Protein 3LOV (pdb70)

Structure (mmCIF, N/CA/C/O backbone):
data_3LOV
#
_entry.id   3LOV
#
_cell.length_a   74.542
_cell.length_b   74.542
_cell.length_c   212.559
_cell.angle_alpha   90.000
_cell.angle_beta   90.000
_cell.angle_gamma   90.000
#
_symmetry.space_group_name_H-M   'P 43 21 2'
#
loop_
_entity.id
_entity.type
_entity.pdbx_description
1 polymer 'Protoporphyrinogen oxidase'
2 non-polymer 'FLAVIN-ADENINE DINUCLEOTIDE'
3 water water
#
loop_
_atom_site.group_PDB
_atom_site.id
_atom_site.type_symbol
_atom_site.label_atom_id
_atom_site.label_alt_id
_atom_site.label_comp_id
_atom_site.label_asym_id
_atom_site.label_entity_id
_atom_site.label_seq_id
_atom_site.pdbx_PDB_ins_code
_atom_site.Cartn_x
_atom_site.Cartn_y
_atom_site.Cartn_z
_atom_site.occupancy
_atom_site.B_iso_or_equiv
_atom_site.auth_seq_id
_atom_site.auth_comp_id
_atom_site.auth_asym_id
_atom_site.auth_atom_id
_atom_site.pdbx_PDB_model_num
ATOM 1 N N . GLY A 1 1 ? 55.168 7.631 98.503 1.00 45.09 0 GLY A N 1
ATOM 2 C CA . GLY A 1 1 ? 53.850 8.166 98.993 1.00 47.65 0 GLY A CA 1
ATOM 3 C C . GLY A 1 1 ? 53.610 9.583 98.479 1.00 46.74 0 GLY A C 1
ATOM 4 O O . GLY A 1 1 ? 54.040 9.919 97.351 1.00 51.13 0 GLY A O 1
ATOM 13 N N . SER A 1 3 ? 53.375 13.282 97.252 1.00 33.42 2 SER A N 1
ATOM 14 C CA . SER A 1 3 ? 54.199 14.328 96.714 1.00 30.16 2 SER A CA 1
ATOM 15 C C . SER A 1 3 ? 54.121 15.558 97.616 1.00 27.88 2 SER A C 1
ATOM 16 O O . SER A 1 3 ? 53.174 15.729 98.372 1.00 25.66 2 SER A O 1
ATOM 19 N N . SER A 1 4 ? 55.088 16.449 97.477 1.00 27.55 3 SER A N 1
ATOM 20 C CA . SER A 1 4 ? 54.975 17.778 98.092 1.00 27.27 3 SER A CA 1
ATOM 21 C C . SER A 1 4 ? 53.911 18.682 97.415 1.00 26.01 3 SER A C 1
ATOM 22 O O . SER A 1 4 ? 53.478 19.672 97.999 1.00 23.79 3 SER A O 1
ATOM 25 N N . LYS A 1 5 ? 53.475 18.326 96.208 1.00 26.65 4 LYS A N 1
ATOM 26 C CA . LYS A 1 5 ? 52.689 19.249 95.373 1.00 28.15 4 LYS A CA 1
ATOM 27 C C . LYS A 1 5 ? 51.205 19.129 95.650 1.00 26.67 4 LYS A C 1
ATOM 28 O O . LYS A 1 5 ? 50.724 18.086 96.071 1.00 24.40 4 LYS A O 1
ATOM 34 N N . ARG A 1 6 ? 50.487 20.200 95.366 1.00 24.93 5 ARG A N 1
ATOM 35 C CA . ARG A 1 6 ? 49.086 20.324 95.776 1.00 24.69 5 ARG A CA 1
ATOM 36 C C . ARG A 1 6 ? 48.230 20.869 94.632 1.00 24.28 5 ARG A C 1
ATOM 37 O O . ARG A 1 6 ? 48.599 21.836 93.946 1.00 22.35 5 ARG A O 1
ATOM 45 N N . LEU A 1 7 ? 47.096 20.207 94.429 1.00 24.10 6 LEU A N 1
ATOM 46 C CA . LEU A 1 7 ? 46.056 20.653 93.517 1.00 23.31 6 LEU A CA 1
ATOM 47 C C . LEU A 1 7 ? 44.960 21.314 94.342 1.00 22.38 6 LEU A C 1
ATOM 48 O O . LEU A 1 7 ? 44.476 20.730 95.305 1.00 21.52 6 LEU A O 1
ATOM 53 N N . VAL A 1 8 ? 44.563 22.527 93.988 1.00 19.10 7 VAL A N 1
ATOM 54 C CA . VAL A 1 8 ? 43.371 23.124 94.589 1.00 20.14 7 VAL A CA 1
ATOM 55 C C . VAL A 1 8 ? 42.332 23.264 93.475 1.00 20.20 7 VAL A C 1
ATOM 56 O O . VAL A 1 8 ? 42.598 23.876 92.417 1.00 18.91 7 VAL A O 1
ATOM 60 N N . ILE A 1 9 ? 41.164 22.712 93.728 1.00 19.99 8 ILE A N 1
ATOM 61 C CA . ILE A 1 9 ? 40.012 22.781 92.810 1.00 21.37 8 ILE A CA 1
ATOM 62 C C . ILE A 1 9 ? 39.113 23.836 93.401 1.00 22.06 8 ILE A C 1
ATOM 63 O O . ILE A 1 9 ? 38.866 23.817 94.630 1.00 21.90 8 ILE A O 1
ATOM 68 N N . VAL A 1 10 ? 38.656 24.783 92.563 1.00 17.26 9 VAL A N 1
ATOM 69 C CA . VAL A 1 10 ? 37.870 25.883 93.035 1.00 17.34 9 VAL A CA 1
ATOM 70 C C . VAL A 1 10 ? 36.428 25.773 92.461 1.00 17.71 9 VAL A C 1
ATOM 71 O O . VAL A 1 10 ? 36.231 25.815 91.258 1.00 19.37 9 VAL A O 1
ATOM 75 N N . GLY A 1 11 ? 35.445 25.636 93.359 1.00 17.61 10 GLY A N 1
ATOM 76 C CA . GLY A 1 11 ? 34.037 25.479 93.016 1.00 15.57 10 GLY A CA 1
ATOM 77 C C . GLY A 1 11 ? 33.615 24.054 93.301 1.00 18.52 10 GLY A C 1
ATOM 78 O O . GLY A 1 11 ? 34.304 23.110 92.887 1.00 22.10 10 GLY A O 1
ATOM 79 N N . GLY A 1 12 ? 32.520 23.900 94.057 1.00 16.92 11 GLY A N 1
ATOM 80 C CA . GLY A 1 12 ? 32.009 22.615 94.417 1.00 15.63 11 GLY A CA 1
ATOM 81 C C . GLY A 1 12 ? 30.722 22.196 93.739 1.00 19.45 11 GLY A C 1
ATOM 82 O O . GLY A 1 12 ? 29.886 21.468 94.348 1.00 19.59 11 GLY A O 1
ATOM 83 N N . GLY A 1 13 ? 30.557 22.607 92.479 1.00 19.16 12 GLY A N 1
ATOM 84 C CA . GLY A 1 13 ? 29.432 22.130 91.687 1.00 19.47 12 GLY A CA 1
ATOM 85 C C . GLY A 1 13 ? 29.789 20.766 91.111 1.00 20.21 12 GLY A C 1
ATOM 86 O O . GLY A 1 13 ? 30.771 20.159 91.522 1.00 18.65 12 GLY A O 1
ATOM 87 N N . ILE A 1 14 ? 29.030 20.296 90.119 1.00 18.45 13 ILE A N 1
ATOM 88 C CA . ILE A 1 14 ? 29.340 19.007 89.480 1.00 14.60 13 ILE A CA 1
ATOM 89 C C . ILE A 1 14 ? 30.784 18.996 88.838 1.00 16.08 13 ILE A C 1
ATOM 90 O O . ILE A 1 14 ? 31.484 17.987 88.862 1.00 18.88 13 ILE A O 1
ATOM 95 N N . THR A 1 15 ? 31.209 20.104 88.251 1.00 12.19 14 THR A N 1
ATOM 96 C CA . THR A 1 15 ? 32.473 20.149 87.544 1.00 12.84 14 THR A CA 1
ATOM 97 C C . THR A 1 15 ? 33.639 19.962 88.530 1.00 16.67 14 THR A C 1
ATOM 98 O O . THR A 1 15 ? 34.579 19.184 88.276 1.00 17.61 14 THR A O 1
ATOM 102 N N . GLY A 1 16 ? 33.564 20.677 89.643 1.00 18.55 15 GLY A N 1
ATOM 103 C CA . GLY A 1 16 ? 34.570 20.592 90.696 1.00 20.04 15 GLY A CA 1
ATOM 104 C C . GLY A 1 16 ? 34.576 19.243 91.429 1.00 20.82 15 GLY A C 1
ATOM 105 O O . GLY A 1 16 ? 35.636 18.737 91.731 1.00 18.91 15 GLY A O 1
ATOM 106 N N . LEU A 1 17 ? 33.403 18.676 91.702 1.00 19.39 16 LEU A N 1
ATOM 107 C CA . LEU A 1 17 ? 33.285 17.376 92.381 1.00 19.98 16 LEU A CA 1
ATOM 108 C C . LEU A 1 17 ? 33.729 16.243 91.464 1.00 20.93 16 LEU A C 1
ATOM 109 O O . LEU A 1 17 ? 34.471 15.349 91.881 1.00 22.10 16 LEU A O 1
ATOM 114 N N . ALA A 1 18 ? 33.340 16.311 90.196 1.00 19.78 17 ALA A N 1
ATOM 115 C CA . ALA A 1 18 ? 33.870 15.395 89.196 1.00 20.11 17 ALA A CA 1
ATOM 116 C C . ALA A 1 18 ? 35.377 15.548 89.042 1.00 21.29 17 ALA A C 1
ATOM 117 O O . ALA A 1 18 ? 36.107 14.557 88.894 1.00 17.45 17 ALA A O 1
ATOM 119 N N . ALA A 1 19 ? 35.856 16.777 89.055 1.00 18.27 18 ALA A N 1
ATOM 120 C CA . ALA A 1 19 ? 37.285 16.956 88.955 1.00 21.22 18 ALA A CA 1
ATOM 121 C C . ALA A 1 19 ? 38.000 16.237 90.143 1.00 20.72 18 ALA A C 1
ATOM 122 O O . ALA A 1 19 ? 39.033 15.635 89.955 1.00 17.32 18 ALA A O 1
ATOM 124 N N . ALA A 1 20 ? 37.448 16.296 91.345 1.00 21.10 19 ALA A N 1
ATOM 125 C CA . ALA A 1 20 ? 38.170 15.748 92.498 1.00 20.73 19 ALA A CA 1
ATOM 126 C C . ALA A 1 20 ? 38.213 14.225 92.359 1.00 22.06 19 ALA A C 1
ATOM 127 O O . ALA A 1 20 ? 39.237 13.609 92.687 1.00 19.79 19 ALA A O 1
ATOM 129 N N . TYR A 1 21 ? 37.092 13.659 91.883 1.00 20.38 20 TYR A N 1
ATOM 130 C CA . TYR A 1 21 ? 36.900 12.221 91.712 1.00 22.46 20 TYR A CA 1
ATOM 131 C C . TYR A 1 21 ? 37.949 11.722 90.763 1.00 24.60 20 TYR A C 1
ATOM 132 O O . TYR A 1 21 ? 38.646 10.743 91.045 1.00 24.63 20 TYR A O 1
ATOM 141 N N . TYR A 1 22 ? 38.053 12.383 89.618 1.00 22.91 21 TYR A N 1
ATOM 142 C CA . TYR A 1 22 ? 38.999 11.952 88.610 1.00 23.19 21 TYR A CA 1
ATOM 143 C C . TYR A 1 22 ? 40.434 12.229 89.058 1.00 24.65 21 TYR A C 1
ATOM 144 O O . TYR A 1 22 ? 41.326 11.469 88.710 1.00 23.28 21 TYR A O 1
ATOM 153 N N . ALA A 1 23 ? 40.662 13.330 89.786 1.00 22.03 22 ALA A N 1
ATOM 154 C CA . ALA A 1 23 ? 42.000 13.659 90.269 1.00 24.43 22 ALA A CA 1
ATOM 155 C C . ALA A 1 23 ? 42.459 12.619 91.277 1.00 25.19 22 ALA A C 1
ATOM 156 O O . ALA A 1 23 ? 43.645 12.280 91.292 1.00 25.66 22 ALA A O 1
ATOM 158 N N . GLU A 1 24 ? 41.557 12.129 92.131 1.00 26.21 23 GLU A N 1
ATOM 159 C CA . GLU A 1 24 ? 41.982 11.108 93.123 1.00 30.55 23 GLU A CA 1
ATOM 160 C C . GLU A 1 24 ? 42.584 9.895 92.400 1.00 31.17 23 GLU A C 1
ATOM 161 O O . GLU A 1 24 ? 43.632 9.404 92.790 1.00 34.25 23 GLU A O 1
ATOM 167 N N . ARG A 1 25 ? 41.996 9.524 91.276 1.00 31.55 24 ARG A N 1
ATOM 168 C CA A ARG A 1 25 ? 42.434 8.344 90.546 0.50 33.01 24 ARG A CA 1
ATOM 169 C CA B ARG A 1 25 ? 42.416 8.334 90.539 0.50 33.22 24 ARG A CA 1
ATOM 170 C C . ARG A 1 25 ? 43.639 8.617 89.673 1.00 32.83 24 ARG A C 1
ATOM 171 O O . ARG A 1 25 ? 44.528 7.793 89.598 1.00 35.65 24 ARG A O 1
ATOM 186 N N . ALA A 1 26 ? 43.677 9.763 88.997 1.00 30.21 25 ALA A N 1
ATOM 187 C CA . ALA A 1 26 ? 44.802 10.036 88.085 1.00 32.15 25 ALA A CA 1
ATOM 188 C C . ALA A 1 26 ? 46.136 10.279 88.814 1.00 34.39 25 ALA A C 1
ATOM 189 O O . ALA A 1 26 ? 47.201 10.041 88.242 1.00 36.24 25 ALA A O 1
ATOM 191 N N . PHE A 1 27 ? 46.066 10.767 90.057 1.00 35.55 26 PHE A N 1
ATOM 192 C CA . PHE A 1 27 ? 47.253 11.211 90.819 1.00 35.85 26 PHE A CA 1
ATOM 193 C C . PHE A 1 27 ? 47.208 10.747 92.235 1.00 35.19 26 PHE A C 1
ATOM 194 O O . PHE A 1 27 ? 46.945 11.547 93.123 1.00 36.79 26 PHE A O 1
ATOM 202 N N . PRO A 1 28 ? 47.487 9.468 92.470 1.00 35.75 27 PRO A N 1
ATOM 203 C CA . PRO A 1 28 ? 47.467 8.953 93.831 1.00 37.21 27 PRO A CA 1
ATOM 204 C C . PRO A 1 28 ? 48.370 9.747 94.819 1.00 35.96 27 PRO A C 1
ATOM 205 O O . PRO A 1 28 ? 48.060 9.801 95.997 1.00 36.96 27 PRO A O 1
ATOM 209 N N . ASP A 1 29 ? 49.447 10.367 94.329 1.00 34.60 28 ASP A N 1
ATOM 210 C CA . ASP A 1 29 ? 50.434 11.036 95.193 1.00 36.16 28 ASP A CA 1
ATOM 211 C C . ASP A 1 29 ? 50.188 12.540 95.358 1.00 36.09 28 ASP A C 1
ATOM 212 O O . ASP A 1 29 ? 50.919 13.184 96.090 1.00 34.41 28 ASP A O 1
ATOM 217 N N . LEU A 1 30 ? 49.166 13.085 94.702 1.00 32.50 29 LEU A N 1
ATOM 218 C CA . LEU A 1 30 ? 48.857 14.516 94.788 1.00 33.16 29 LEU A CA 1
ATOM 219 C C . LEU A 1 30 ? 47.777 14.855 95.819 1.00 30.58 29 LEU A C 1
ATOM 220 O O . LEU A 1 30 ? 46.694 14.257 95.851 1.00 27.92 29 LEU A O 1
ATOM 225 N N . ASN A 1 31 ? 48.076 15.867 96.623 1.00 28.77 30 ASN A N 1
ATOM 226 C CA . ASN A 1 31 ? 47.162 16.412 97.621 1.00 27.18 30 ASN A CA 1
ATOM 227 C C . ASN A 1 31 ? 46.061 17.238 96.948 1.00 25.44 30 ASN A C 1
ATOM 228 O O . ASN A 1 31 ? 46.376 18.034 96.059 1.00 23.50 30 ASN A O 1
ATOM 233 N N . ILE A 1 32 ? 44.806 17.084 97.403 1.00 21.61 31 ILE A N 1
ATOM 234 C CA . ILE A 1 32 ? 43.634 17.697 96.707 1.00 21.49 31 ILE A CA 1
ATOM 235 C C . ILE A 1 32 ? 42.795 18.430 97.713 1.00 21.17 31 ILE A C 1
ATOM 236 O O . ILE A 1 32 ? 42.365 17.840 98.699 1.00 18.19 31 ILE A O 1
ATOM 241 N N . THR A 1 33 ? 42.644 19.738 97.512 1.00 22.22 32 THR A N 1
ATOM 242 C CA . THR A 1 33 ? 41.738 20.547 98.319 1.00 22.54 32 THR A CA 1
ATOM 243 C C . THR A 1 33 ? 40.709 21.195 97.401 1.00 21.99 32 THR A C 1
ATOM 244 O O . THR A 1 33 ? 41.051 21.626 96.288 1.00 21.07 32 THR A O 1
ATOM 248 N N . LEU A 1 34 ? 39.456 21.215 97.845 1.00 20.02 33 LEU A N 1
ATOM 249 C CA . LEU A 1 34 ? 38.371 21.848 97.083 1.00 22.63 33 LEU A CA 1
ATOM 250 C C . LEU A 1 34 ? 37.749 22.955 97.912 1.00 21.43 33 LEU A C 1
ATOM 251 O O . LEU A 1 34 ? 37.234 22.709 99.020 1.00 16.94 33 LEU A O 1
ATOM 256 N N . LEU A 1 35 ? 37.798 24.163 97.352 1.00 18.21 34 LEU A N 1
ATOM 257 C CA . LEU A 1 35 ? 37.192 25.365 97.944 1.00 18.03 34 LEU A CA 1
ATOM 258 C C . LEU A 1 35 ? 35.825 25.673 97.316 1.00 17.71 34 LEU A C 1
ATOM 259 O O . LEU A 1 35 ? 35.707 25.920 96.092 1.00 21.49 34 LEU A O 1
ATOM 264 N N . GL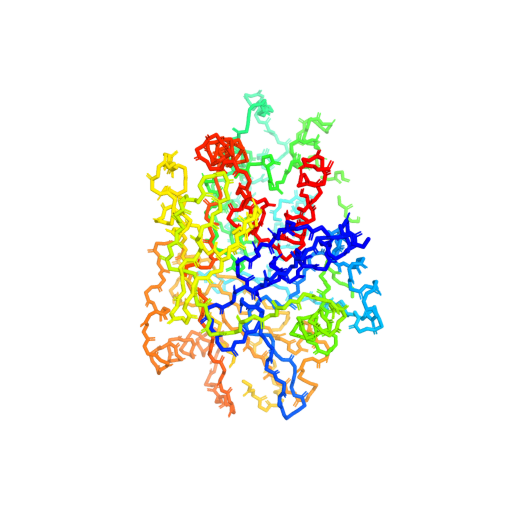U A 1 36 ? 34.794 25.684 98.150 1.00 16.18 35 GLU A N 1
ATOM 265 C CA . GLU A 1 36 ? 33.435 26.047 97.736 1.00 19.36 35 GLU A CA 1
ATOM 266 C C . GLU A 1 36 ? 33.024 27.308 98.485 1.00 19.18 35 GLU A C 1
ATOM 267 O O . GLU A 1 36 ? 33.154 27.341 99.694 1.00 19.67 35 GLU A O 1
ATOM 273 N N . ALA A 1 37 ? 32.526 28.323 97.774 1.00 17.98 36 ALA A N 1
ATOM 274 C CA . ALA A 1 37 ? 32.170 29.603 98.397 1.00 18.98 36 ALA A CA 1
ATOM 275 C C . ALA A 1 37 ? 30.984 29.545 99.348 1.00 19.08 36 ALA A C 1
ATOM 276 O O . ALA A 1 37 ? 30.927 30.305 100.293 1.00 21.86 36 ALA A O 1
ATOM 278 N N . GLY A 1 38 ? 30.020 28.680 99.089 1.00 18.48 37 GLY A N 1
ATOM 279 C CA . GLY A 1 38 ? 28.744 28.733 99.822 1.00 19.31 37 GLY A CA 1
ATOM 280 C C . GLY A 1 38 ? 28.604 27.647 100.867 1.00 18.89 37 GLY A C 1
ATOM 281 O O . GLY A 1 38 ? 29.554 26.941 101.224 1.00 20.28 37 GLY A O 1
ATOM 282 N N . GLU A 1 39 ? 27.390 27.482 101.352 1.00 19.63 38 GLU A N 1
ATOM 283 C CA . GLU A 1 39 ? 27.117 26.527 102.435 1.00 18.15 38 GLU A CA 1
ATOM 284 C C . GLU A 1 39 ? 26.962 25.046 102.016 1.00 20.30 38 GLU A C 1
ATOM 285 O O . GLU A 1 39 ? 26.711 24.217 102.882 1.00 18.71 38 GLU A O 1
ATOM 291 N N . ARG A 1 40 ? 27.030 24.738 100.709 1.00 18.99 39 ARG A N 1
ATOM 292 C CA . ARG A 1 40 ? 26.681 23.401 100.185 1.00 19.24 39 ARG A CA 1
ATOM 293 C C . ARG A 1 40 ? 27.444 23.118 98.916 1.00 18.37 39 ARG A C 1
ATOM 294 O O . ARG A 1 40 ? 27.885 24.022 98.255 1.00 19.62 39 ARG A O 1
ATOM 302 N N . LEU A 1 41 ? 27.621 21.833 98.612 1.00 16.96 40 LEU A N 1
ATOM 303 C CA . LEU A 1 41 ? 28.148 21.380 97.331 1.00 16.68 40 LEU A CA 1
ATOM 304 C C . LEU A 1 41 ? 26.974 21.261 96.361 1.00 15.46 40 LEU A C 1
ATOM 305 O O . LEU A 1 41 ? 25.831 21.272 96.787 1.00 16.66 40 LEU A O 1
ATOM 310 N N . GLY A 1 42 ? 27.241 21.211 95.062 1.00 16.73 41 GLY A N 1
ATOM 311 C CA . GLY A 1 42 ? 26.174 20.980 94.083 1.00 19.46 41 GLY A CA 1
ATOM 312 C C . GLY A 1 42 ? 25.969 22.040 93.035 1.00 17.81 41 GLY A C 1
ATOM 313 O O . GLY A 1 42 ? 25.545 21.741 91.894 1.00 14.95 41 GLY A O 1
ATOM 314 N N . GLY A 1 43 ? 26.288 23.280 93.395 1.00 17.23 42 GLY A N 1
ATOM 315 C CA . GLY A 1 43 ? 26.164 24.371 92.456 1.00 16.80 42 GLY A CA 1
ATOM 316 C C . GLY A 1 43 ? 24.711 24.485 92.070 1.00 18.53 42 GLY A C 1
ATOM 317 O O . GLY A 1 43 ? 23.819 24.505 92.925 1.00 15.77 42 GLY A O 1
ATOM 318 N N . LYS A 1 44 ? 24.462 24.504 90.774 1.00 19.77 43 LYS A N 1
ATOM 319 C CA . LYS A 1 44 ? 23.071 24.574 90.263 1.00 20.01 43 LYS A CA 1
ATOM 320 C C . LYS A 1 44 ? 22.186 23.337 90.519 1.00 18.98 43 LYS A C 1
ATOM 321 O O . LYS A 1 44 ? 20.965 23.403 90.377 1.00 20.20 43 LYS A O 1
ATOM 327 N N . VAL A 1 45 ? 22.804 22.195 90.804 1.00 18.80 44 VAL A N 1
ATOM 328 C CA . VAL A 1 45 ? 22.082 20.943 91.019 1.00 17.02 44 VAL A CA 1
ATOM 329 C C . VAL A 1 45 ? 21.571 21.004 9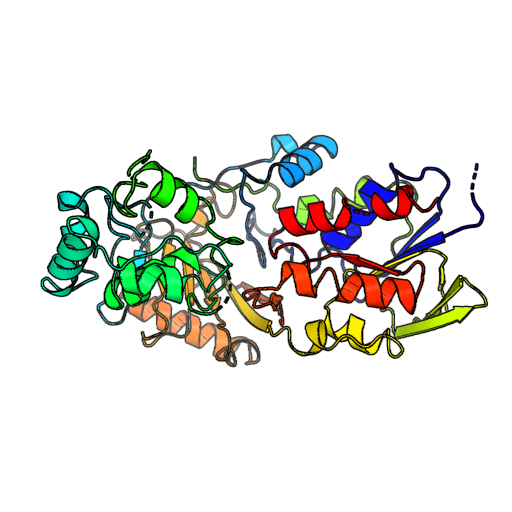2.442 1.00 17.46 44 VAL A C 1
ATOM 330 O O . VAL A 1 45 ? 22.351 21.175 93.361 1.00 20.01 44 VAL A O 1
ATOM 334 N N . ALA A 1 46 ? 20.264 20.904 92.612 1.00 17.80 45 ALA A N 1
ATOM 335 C CA . ALA A 1 46 ? 19.636 20.838 93.929 1.00 21.54 45 ALA A CA 1
ATOM 336 C C . ALA A 1 46 ? 18.283 20.112 93.773 1.00 23.82 45 ALA A C 1
ATOM 337 O O . ALA A 1 46 ? 17.603 20.306 92.764 1.00 23.76 45 ALA A O 1
ATOM 339 N N . THR A 1 47 ? 17.892 19.260 94.731 1.00 25.70 46 THR A N 1
ATOM 340 C CA . THR A 1 47 ? 16.639 18.510 94.601 1.00 22.05 46 THR A CA 1
ATOM 341 C C . THR A 1 47 ? 15.800 18.669 95.857 1.00 23.26 46 THR A C 1
ATOM 342 O O . THR A 1 47 ? 16.269 18.406 96.969 1.00 23.05 46 THR A O 1
ATOM 346 N N . TYR A 1 48 ? 14.566 19.119 95.679 1.00 22.49 47 TYR A N 1
ATOM 347 C CA . TYR A 1 48 ? 13.604 19.163 96.785 1.00 25.72 47 TYR A CA 1
ATOM 348 C C . TYR A 1 48 ? 13.093 17.742 97.099 1.00 27.61 47 TYR A C 1
ATOM 349 O O . TYR A 1 48 ? 12.484 17.083 96.235 1.00 25.43 47 TYR A O 1
ATOM 358 N N . ARG A 1 49 ? 13.346 17.285 98.329 1.00 30.22 48 ARG A N 1
ATOM 359 C CA . ARG A 1 49 ? 13.064 15.909 98.745 1.00 32.31 48 ARG A CA 1
ATOM 360 C C . ARG A 1 49 ? 12.390 15.886 100.118 1.00 34.17 48 ARG A C 1
ATOM 361 O O . ARG A 1 49 ? 12.985 15.494 101.083 1.00 36.30 48 ARG A O 1
ATOM 369 N N . GLU A 1 50 ? 11.166 16.375 100.211 1.00 36.01 49 GLU A N 1
ATOM 370 C CA . GLU A 1 50 ? 10.412 16.315 101.464 1.00 35.21 49 GLU A CA 1
ATOM 371 C C . GLU A 1 50 ? 9.060 15.819 101.058 1.00 35.06 49 GLU A C 1
ATOM 372 O O . GLU A 1 50 ? 8.697 15.930 99.890 1.00 30.71 49 GLU A O 1
ATOM 378 N N . ASP A 1 51 ? 8.334 15.254 102.019 1.00 36.10 50 ASP A N 1
ATOM 379 C CA . ASP A 1 51 ? 6.966 14.745 101.825 1.00 34.99 50 ASP A CA 1
ATOM 380 C C . ASP A 1 51 ? 6.785 13.766 100.697 1.00 32.89 50 ASP A C 1
ATOM 381 O O . ASP A 1 51 ? 5.761 13.790 100.036 1.00 31.70 50 ASP A O 1
ATOM 386 N N . GLY A 1 52 ? 7.782 12.915 100.464 1.00 33.36 51 GLY A N 1
ATOM 387 C CA . GLY A 1 52 ? 7.721 11.948 99.369 1.00 32.42 51 GLY A CA 1
ATOM 388 C C . GLY A 1 52 ? 7.926 12.554 97.973 1.00 31.11 51 GLY A C 1
ATOM 389 O O . GLY A 1 52 ? 7.976 11.819 96.975 1.00 30.47 51 GLY A O 1
ATOM 390 N N . PHE A 1 53 ? 8.095 13.874 97.885 1.00 30.56 52 PHE A N 1
ATOM 391 C CA . PHE A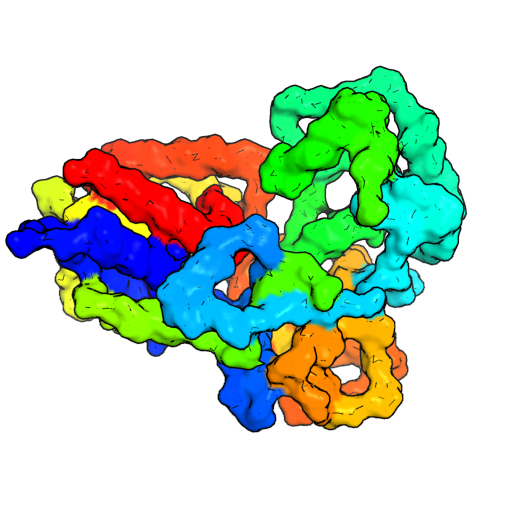 1 53 ? 8.429 14.511 96.594 1.00 28.91 52 PHE A CA 1
ATOM 392 C C . PHE A 1 53 ? 9.931 14.373 96.247 1.00 28.24 52 PHE A C 1
ATOM 393 O O . PHE A 1 53 ? 10.774 14.379 97.134 1.00 28.03 52 PHE A O 1
ATOM 401 N N . THR A 1 54 ? 10.249 14.224 94.958 1.00 28.46 53 THR A N 1
ATOM 402 C CA . THR A 1 54 ? 11.625 14.384 94.435 1.00 27.18 53 THR A CA 1
ATOM 403 C C . THR A 1 54 ? 11.542 15.329 93.212 1.00 24.08 53 THR A C 1
ATOM 404 O O . THR A 1 54 ? 11.263 14.920 92.076 1.00 24.96 53 THR A O 1
ATOM 408 N N . ILE A 1 55 ? 11.748 16.608 93.461 1.00 25.28 54 ILE A N 1
ATOM 409 C CA . ILE A 1 55 ? 11.483 17.646 92.458 1.00 24.50 54 ILE A CA 1
ATOM 410 C C . ILE A 1 55 ? 12.769 18.429 92.246 1.00 23.58 54 ILE A C 1
ATOM 411 O O . ILE A 1 55 ? 13.329 18.943 93.206 1.00 25.79 54 ILE A O 1
ATOM 416 N N . GLU A 1 56 ? 13.235 18.509 90.999 1.00 21.31 55 GLU A N 1
ATOM 417 C CA . GLU A 1 56 ? 14.516 19.182 90.701 1.00 24.52 55 GLU A CA 1
ATOM 418 C C . GLU A 1 56 ? 14.367 20.704 90.697 1.00 23.25 55 GLU A C 1
ATOM 419 O O . GLU A 1 56 ? 13.400 21.227 90.172 1.00 23.54 55 GLU A O 1
ATOM 425 N N . ARG A 1 57 ? 15.296 21.398 91.342 1.00 21.82 56 ARG A N 1
ATOM 426 C CA . ARG A 1 57 ? 15.288 22.844 91.377 1.00 24.04 56 ARG A CA 1
ATOM 427 C C . ARG A 1 57 ? 16.074 23.437 90.241 1.00 22.52 56 ARG A C 1
ATOM 428 O O . ARG A 1 57 ? 15.785 24.538 89.820 1.00 27.09 56 ARG A O 1
ATOM 436 N N . GLY A 1 58 ? 17.094 22.722 89.778 1.00 26.11 57 GLY A N 1
ATOM 437 C CA . GLY A 1 58 ? 17.911 23.127 88.625 1.00 22.44 57 GLY A CA 1
ATOM 438 C C . GLY A 1 58 ? 17.772 22.173 87.446 1.00 20.81 57 GLY A C 1
ATOM 439 O O . GLY A 1 58 ? 16.677 21.908 86.990 1.00 21.18 57 GLY A O 1
ATOM 440 N N . PRO A 1 59 ? 18.884 21.664 86.924 1.00 17.02 58 PRO A N 1
ATOM 441 C CA . PRO A 1 59 ? 18.784 20.618 85.886 1.00 20.81 58 PRO A CA 1
ATOM 442 C C . PRO A 1 59 ? 17.898 19.441 86.362 1.00 24.19 58 PRO A C 1
ATOM 443 O O . PRO A 1 59 ? 17.982 19.032 87.520 1.00 25.84 58 PRO A O 1
ATOM 447 N N . ASP A 1 60 ? 17.032 18.915 85.512 1.00 28.34 59 ASP A N 1
ATOM 448 C CA . ASP A 1 60 ? 16.238 17.774 85.950 1.00 29.92 59 ASP A CA 1
ATOM 449 C C . ASP A 1 60 ? 16.782 16.454 85.434 1.00 27.81 59 ASP A C 1
ATOM 450 O O . ASP A 1 60 ? 16.419 15.396 85.943 1.00 29.38 59 ASP A O 1
ATOM 455 N N . SER A 1 61 ? 17.651 16.513 84.429 1.00 24.78 60 SER A N 1
ATOM 456 C CA . SER A 1 61 ? 18.076 15.310 83.725 1.00 23.81 60 SER A CA 1
ATOM 457 C C . SER A 1 61 ? 19.248 15.632 82.810 1.00 21.45 60 SER A C 1
ATOM 458 O O . SER A 1 61 ? 19.725 16.757 82.795 1.00 23.86 60 SER A O 1
ATOM 461 N N . TYR A 1 62 ? 19.714 14.632 82.074 1.00 17.80 61 TYR A N 1
ATOM 462 C CA . TYR A 1 62 ? 20.798 14.762 81.114 1.00 17.89 61 TYR A CA 1
ATOM 463 C C . TYR A 1 62 ? 20.531 13.864 79.914 1.00 21.12 61 TYR A C 1
ATOM 464 O O . TYR A 1 62 ? 19.796 12.895 80.022 1.00 22.64 61 TYR A O 1
ATOM 473 N N . VAL A 1 63 ? 21.134 14.212 78.777 1.00 24.26 62 VAL A N 1
ATOM 474 C CA A VAL A 1 63 ? 21.021 13.453 77.519 0.50 23.50 62 VAL A CA 1
ATOM 475 C CA B VAL A 1 63 ? 20.960 13.442 77.555 0.50 23.92 62 VAL A CA 1
ATOM 476 C C . VAL A 1 63 ? 21.731 12.108 77.622 1.00 24.39 62 VAL A C 1
ATOM 477 O O . VAL A 1 63 ? 22.971 12.058 77.796 1.00 22.75 62 VAL A O 1
ATOM 484 N N . ALA A 1 64 ? 20.968 11.008 77.514 1.00 26.05 63 ALA A N 1
ATOM 485 C CA . ALA A 1 64 ? 21.510 9.664 77.742 1.00 23.46 63 ALA A CA 1
ATOM 486 C C . ALA A 1 64 ? 22.674 9.368 76.824 1.00 23.96 63 ALA A C 1
ATOM 487 O O . ALA A 1 64 ? 23.576 8.667 77.212 1.00 24.31 63 ALA A O 1
ATOM 489 N N . ARG A 1 65 ? 22.659 9.933 75.614 1.00 24.44 64 ARG A N 1
ATOM 490 C CA . ARG A 1 65 ? 23.680 9.649 74.598 1.00 22.93 64 ARG A CA 1
ATOM 491 C C . ARG A 1 65 ? 25.033 10.117 75.086 1.00 22.92 64 ARG A C 1
ATOM 492 O O . ARG A 1 65 ? 26.055 9.592 74.674 1.00 25.69 64 ARG A O 1
ATOM 495 N N . LYS A 1 66 ? 25.058 11.103 75.993 1.00 24.05 65 LYS A N 1
ATOM 496 C CA . LYS A 1 66 ? 26.326 11.599 76.544 1.00 23.43 65 LYS A CA 1
ATOM 497 C C . LYS A 1 66 ? 26.682 10.753 77.755 1.00 23.75 65 LYS A C 1
ATOM 498 O O . LYS A 1 66 ? 26.559 11.174 78.924 1.00 22.44 65 LYS A O 1
ATOM 504 N N . HIS A 1 67 ? 27.093 9.523 77.448 1.00 23.81 66 HIS A N 1
ATOM 505 C CA . HIS A 1 67 ? 27.163 8.407 78.407 1.00 21.64 66 HIS A CA 1
ATOM 506 C C . HIS A 1 67 ? 28.273 8.535 79.452 1.00 23.52 66 HIS A C 1
ATOM 507 O O . HIS A 1 67 ? 28.322 7.715 80.377 1.00 21.58 66 HIS A O 1
ATOM 514 N N . ILE A 1 68 ? 29.153 9.544 79.332 1.00 24.95 67 ILE A N 1
ATOM 515 C CA . ILE A 1 68 ? 30.166 9.758 80.367 1.00 24.87 67 ILE A CA 1
ATOM 516 C C . ILE A 1 68 ? 29.536 9.927 81.764 1.00 21.61 67 ILE A C 1
ATOM 517 O O . ILE A 1 68 ? 30.059 9.403 82.750 1.00 20.94 67 ILE A O 1
ATOM 522 N N . LEU A 1 69 ? 28.366 10.566 81.838 1.00 20.44 68 LEU A N 1
ATOM 523 C CA . LEU A 1 69 ? 27.721 10.807 83.117 1.00 22.06 68 LEU A CA 1
ATOM 524 C C . LEU A 1 69 ? 27.060 9.503 83.611 1.00 22.44 68 LEU A C 1
ATOM 525 O O . LEU A 1 69 ? 27.038 9.225 84.817 1.00 23.42 68 LEU A O 1
ATOM 530 N N . THR A 1 70 ? 26.493 8.733 82.674 1.00 22.67 69 THR A N 1
ATOM 531 C CA . THR A 1 70 ? 25.986 7.379 82.975 1.00 21.25 69 THR A CA 1
ATOM 532 C C . THR A 1 70 ? 27.098 6.523 83.558 1.00 20.15 69 THR A C 1
ATOM 533 O O . THR A 1 70 ? 26.922 5.900 84.591 1.00 22.26 69 THR A O 1
ATOM 537 N N . ASP A 1 71 ? 28.269 6.575 82.933 1.00 20.46 70 ASP A N 1
ATOM 538 C CA . ASP A 1 71 ? 29.414 5.802 83.387 1.00 21.26 70 ASP A CA 1
ATOM 539 C C . ASP A 1 71 ? 29.893 6.201 84.797 1.00 20.75 70 ASP A C 1
ATOM 540 O O . ASP A 1 71 ? 30.179 5.328 85.650 1.00 21.55 70 ASP A O 1
ATOM 545 N N . LEU A 1 72 ? 29.955 7.512 85.051 1.00 21.51 71 LEU A N 1
ATOM 546 C CA . LEU A 1 72 ? 30.285 8.031 86.379 1.00 19.28 71 LEU A CA 1
ATOM 547 C C . LEU A 1 72 ? 29.252 7.548 87.376 1.00 19.09 71 LEU A C 1
ATOM 548 O O . LEU A 1 72 ? 29.605 7.101 88.484 1.00 19.41 71 LEU A O 1
ATOM 553 N N . ILE A 1 73 ? 27.974 7.641 87.006 1.00 16.79 72 ILE A N 1
ATOM 554 C CA . ILE A 1 73 ? 26.901 7.268 87.915 1.00 16.88 72 ILE A CA 1
ATOM 555 C C . ILE A 1 73 ? 27.013 5.759 88.250 1.00 19.11 72 ILE A C 1
ATOM 556 O O . ILE A 1 73 ? 26.792 5.346 89.403 1.00 20.15 72 ILE A O 1
ATOM 561 N N . GLU A 1 74 ? 27.366 4.943 87.253 1.00 16.11 73 GLU A N 1
ATOM 562 C CA . GLU A 1 74 ? 27.482 3.520 87.504 1.00 17.96 73 GLU A CA 1
ATOM 563 C C . GLU A 1 74 ? 28.682 3.247 88.389 1.00 20.80 73 GLU A C 1
ATOM 564 O O . GLU A 1 74 ? 28.546 2.543 89.409 1.00 19.21 73 GLU A O 1
ATOM 570 N N . ALA A 1 75 ? 29.825 3.840 88.031 1.00 20.88 74 ALA A N 1
ATOM 571 C CA . ALA A 1 75 ? 31.063 3.625 88.761 1.00 22.90 74 ALA A CA 1
ATOM 572 C C . ALA A 1 75 ? 30.912 3.914 90.254 1.00 24.90 74 ALA A C 1
ATOM 573 O O . ALA A 1 75 ? 31.456 3.171 91.064 1.00 23.91 74 ALA A O 1
ATOM 575 N N . ILE A 1 76 ? 30.131 4.946 90.609 1.00 25.01 75 ILE A N 1
ATOM 576 C CA . ILE A 1 76 ? 29.928 5.330 92.015 1.00 25.71 75 ILE A CA 1
ATOM 577 C C . ILE A 1 76 ? 28.712 4.624 92.672 1.00 24.28 75 ILE A C 1
ATOM 578 O O . ILE A 1 76 ? 28.322 4.915 93.794 1.00 22.50 75 ILE A O 1
ATOM 583 N N . GLY A 1 77 ? 28.119 3.679 91.955 1.00 25.60 76 GLY A N 1
ATOM 584 C CA . GLY A 1 77 ? 27.092 2.822 92.538 1.00 26.46 76 GLY A CA 1
ATOM 585 C C . GLY A 1 77 ? 25.680 3.338 92.494 1.00 27.08 76 GLY A C 1
ATOM 586 O O . GLY A 1 77 ? 24.845 2.927 93.299 1.00 25.79 76 GLY A O 1
ATOM 587 N N . LEU A 1 78 ? 25.378 4.228 91.551 1.00 26.15 77 LEU A N 1
ATOM 588 C CA . LEU A 1 78 ? 24.033 4.774 91.483 1.00 24.61 77 LEU A CA 1
ATOM 589 C C . LEU A 1 78 ? 23.253 4.306 90.268 1.00 23.45 77 LEU A C 1
ATOM 590 O O . LEU A 1 78 ? 22.136 4.772 90.050 1.00 24.92 77 LEU A O 1
ATOM 595 N N . GLY A 1 79 ? 23.821 3.384 89.495 1.00 24.66 78 GLY A N 1
ATOM 596 C CA . GLY A 1 79 ? 23.180 2.854 88.273 1.00 24.14 78 GLY A CA 1
ATOM 597 C C . GLY A 1 79 ? 21.758 2.368 88.497 1.00 23.95 78 GLY A C 1
ATOM 598 O O . GLY A 1 79 ? 20.879 2.594 87.678 1.00 20.65 78 GLY A O 1
ATOM 599 N N . GLU A 1 80 ? 21.527 1.710 89.625 1.00 26.02 79 GLU A N 1
ATOM 600 C CA . GLU A 1 80 ? 20.201 1.146 89.923 1.00 29.14 79 GLU A CA 1
ATOM 601 C C . GLU A 1 80 ? 19.093 2.198 90.079 1.00 29.39 79 GLU A C 1
ATOM 602 O O . GLU A 1 80 ? 17.933 1.850 90.026 1.00 25.75 79 GLU A O 1
ATOM 608 N N . LYS A 1 81 ? 19.461 3.479 90.241 1.00 28.16 80 LYS A N 1
ATOM 609 C CA . LYS A 1 81 ? 18.497 4.569 90.389 1.00 25.12 80 LYS A CA 1
ATOM 610 C C . LYS A 1 81 ? 18.178 5.305 89.092 1.00 21.31 80 LYS A C 1
ATOM 611 O O . LYS A 1 81 ? 17.408 6.235 89.077 1.00 25.88 80 LYS A O 1
ATOM 617 N N . LEU A 1 82 ? 18.760 4.887 88.005 1.00 22.46 81 LEU A N 1
ATOM 618 C CA . LEU A 1 82 ? 18.592 5.577 86.739 1.00 24.45 81 LEU A CA 1
ATOM 619 C C . LEU A 1 82 ? 17.153 5.396 86.266 1.00 26.30 81 LEU A C 1
ATOM 620 O O . LEU A 1 82 ? 16.625 4.282 86.266 1.00 24.35 81 LEU A O 1
ATOM 625 N N . VAL A 1 83 ? 16.532 6.494 85.869 1.00 23.74 82 VAL A N 1
ATOM 626 C CA . VAL A 1 83 ? 15.224 6.454 85.302 1.00 23.28 82 VAL A CA 1
ATOM 627 C C . VAL A 1 83 ? 15.277 7.250 84.015 1.00 27.67 82 VAL A C 1
ATOM 628 O O . VAL A 1 83 ? 16.140 8.116 83.826 1.00 24.82 82 VAL A O 1
ATOM 632 N N . ARG A 1 84 ? 14.379 6.896 83.108 1.00 28.76 83 ARG A N 1
ATOM 633 C CA . ARG A 1 84 ? 14.169 7.636 81.885 1.00 25.55 83 ARG A CA 1
ATOM 634 C C . ARG A 1 84 ? 12.884 8.445 81.934 1.00 22.92 83 ARG A C 1
ATOM 635 O O . ARG A 1 84 ? 11.940 8.142 82.690 1.00 25.17 83 ARG A O 1
ATOM 643 N N . ASN A 1 85 ? 12.872 9.499 81.132 1.00 25.05 84 ASN A N 1
ATOM 644 C CA . ASN A 1 85 ? 11.721 10.338 81.000 1.00 25.67 84 ASN A CA 1
ATOM 645 C C . ASN A 1 85 ? 10.623 9.663 80.191 1.00 24.63 84 ASN A C 1
ATOM 646 O O . ASN A 1 85 ? 10.903 8.933 79.254 1.00 24.13 84 ASN A O 1
ATOM 651 N N . ASN A 1 86 ? 9.382 9.930 80.581 1.00 27.52 85 ASN A N 1
ATOM 652 C CA . ASN A 1 86 ? 8.204 9.536 79.806 1.00 31.55 85 ASN A CA 1
ATOM 653 C C . ASN A 1 86 ? 7.997 10.518 78.677 1.00 36.96 85 ASN A C 1
ATOM 654 O O . ASN A 1 86 ? 8.170 11.745 78.854 1.00 38.92 85 ASN A O 1
ATOM 659 N N . THR A 1 87 ? 7.607 9.995 77.529 1.00 39.89 86 THR A N 1
ATOM 660 C CA A THR A 1 87 ? 7.204 10.807 76.386 0.50 40.83 86 THR A CA 1
ATOM 661 C CA B THR A 1 87 ? 7.180 10.862 76.443 0.50 41.15 86 THR A CA 1
ATOM 662 C C . THR A 1 87 ? 5.692 10.657 76.220 1.00 41.29 86 THR A C 1
ATOM 663 O O . THR A 1 87 ? 5.167 9.563 76.429 1.00 42.55 86 THR A O 1
ATOM 670 N N . SER A 1 88 ? 4.986 11.733 75.869 1.00 42.90 87 SER A N 1
ATOM 671 C CA . SER A 1 88 ? 3.543 11.625 75.509 1.00 42.43 87 SER A CA 1
ATOM 672 C C . SER A 1 88 ? 3.135 12.665 74.445 1.00 43.63 87 SER A C 1
ATOM 673 O O . SER A 1 88 ? 3.259 12.380 73.252 1.00 40.96 87 SER A O 1
ATOM 676 N N . GLN A 1 89 ? 2.663 13.843 74.855 1.00 44.05 88 GLN A N 1
ATOM 677 C CA . GLN A 1 89 ? 2.466 14.955 73.922 1.00 45.78 88 GLN A CA 1
ATOM 678 C C . GLN A 1 89 ? 3.103 16.264 74.451 1.00 43.01 88 GLN A C 1
ATOM 679 O O . GLN A 1 89 ? 2.887 16.669 75.599 1.00 39.10 88 GLN A O 1
ATOM 685 N N . ALA A 1 90 ? 3.893 16.913 73.604 1.00 40.67 89 ALA A N 1
ATOM 686 C CA . ALA A 1 90 ? 4.394 18.251 73.935 1.00 40.67 89 ALA A CA 1
ATOM 687 C C . ALA A 1 90 ? 3.774 19.302 72.988 1.00 38.69 89 ALA A C 1
ATOM 688 O O . ALA A 1 90 ? 3.273 18.962 71.899 1.00 36.60 89 ALA A O 1
ATOM 690 N N . PHE A 1 91 ? 3.848 20.570 73.408 1.00 34.87 90 PHE A N 1
ATOM 691 C CA . PHE A 1 91 ? 3.123 21.659 72.770 1.00 31.17 90 PHE A CA 1
ATOM 692 C C . PHE A 1 91 ? 4.022 22.866 72.572 1.00 27.91 90 PHE A C 1
ATOM 693 O O . PHE A 1 91 ? 5.076 22.989 73.213 1.00 25.20 90 PHE A O 1
ATOM 701 N N . ILE A 1 92 ? 3.627 23.714 71.634 1.00 24.87 91 ILE A N 1
ATOM 702 C CA . ILE A 1 92 ? 4.147 25.084 71.490 1.00 27.65 91 ILE A CA 1
ATOM 703 C C . ILE A 1 92 ? 2.981 25.989 71.825 1.00 27.85 91 ILE A C 1
ATOM 704 O O . ILE A 1 92 ? 1.889 25.823 71.259 1.00 26.91 91 ILE A O 1
ATOM 709 N N . LEU A 1 93 ? 3.222 26.931 72.727 1.00 26.00 92 LEU A N 1
ATOM 710 C CA . LEU A 1 93 ? 2.330 28.046 72.998 1.00 26.52 92 LEU A CA 1
ATOM 711 C C . LEU A 1 93 ? 2.793 29.274 72.247 1.00 26.05 92 LEU A C 1
ATOM 712 O O . LEU A 1 93 ? 3.914 29.763 72.451 1.00 24.50 92 LEU A O 1
ATOM 717 N N . ASP A 1 94 ? 1.945 29.769 71.360 1.00 27.06 93 ASP A N 1
ATOM 718 C CA . ASP A 1 94 ? 2.131 31.103 70.800 1.00 27.36 93 ASP A CA 1
ATOM 719 C C . ASP A 1 94 ? 0.903 31.990 71.021 1.00 28.89 93 ASP A C 1
ATOM 720 O O . ASP A 1 94 ? 0.004 31.653 71.798 1.00 25.29 93 ASP A O 1
ATOM 725 N N . THR A 1 95 ? 0.865 33.120 70.325 1.00 32.29 94 THR A N 1
ATOM 726 C CA . THR A 1 95 ? -0.196 34.083 70.520 1.00 35.21 94 THR A CA 1
ATOM 727 C C . THR A 1 95 ? -1.535 33.479 70.098 1.00 38.40 94 THR A C 1
ATOM 728 O O . THR A 1 95 ? -2.571 33.837 70.648 1.00 41.16 94 THR A O 1
ATOM 732 N N . GLY A 1 96 ? -1.500 32.517 69.177 1.00 38.70 95 GLY A N 1
ATOM 733 C CA . GLY A 1 96 ? -2.687 31.788 68.771 1.00 39.46 95 GLY A CA 1
ATOM 734 C C . GLY A 1 96 ? -3.101 30.608 69.634 1.00 41.47 95 GLY A C 1
ATOM 735 O O . GLY A 1 96 ? -3.971 29.842 69.231 1.00 43.77 95 GLY A O 1
ATOM 736 N N . GLY A 1 97 ? -2.492 30.432 70.806 1.00 40.75 96 GLY A N 1
ATOM 737 C CA . GLY A 1 97 ? -2.861 29.328 71.710 1.00 37.69 96 GLY A CA 1
ATOM 738 C C . GLY A 1 97 ? -1.870 28.167 71.795 1.00 35.85 96 GLY A C 1
ATOM 739 O O . GLY A 1 97 ? -0.710 28.286 71.394 1.00 31.04 96 GLY A O 1
ATOM 740 N N . LEU A 1 98 ? -2.349 27.044 72.327 1.00 34.98 97 LEU A N 1
ATOM 741 C CA . LEU A 1 98 ? -1.540 25.854 72.563 1.00 35.65 97 LEU A CA 1
ATOM 742 C C . LEU A 1 98 ? -1.663 24.886 71.386 1.00 36.22 97 LEU A C 1
ATOM 743 O O . LEU A 1 98 ? -2.733 24.330 71.162 1.00 37.58 97 LEU A O 1
ATOM 748 N N . HIS A 1 99 ? -0.577 24.702 70.639 1.00 33.79 98 HIS A N 1
ATOM 749 C CA . HIS A 1 99 ? -0.545 23.792 69.500 1.00 34.41 98 HIS A CA 1
ATOM 750 C C . HIS A 1 99 ? 0.274 22.564 69.828 1.00 35.89 98 HIS A C 1
ATOM 751 O O . HIS A 1 99 ? 1.356 22.690 70.392 1.00 35.20 98 HIS A O 1
ATOM 758 N N . PRO A 1 100 ? -0.209 21.372 69.438 1.00 38.05 99 PRO A N 1
ATOM 759 C CA . PRO A 1 100 ? 0.672 20.220 69.612 1.00 37.44 99 PRO A CA 1
ATOM 760 C C . PRO A 1 100 ? 1.853 20.331 68.670 1.00 35.11 99 PRO A C 1
ATOM 761 O O . PRO A 1 100 ? 1.722 20.904 67.579 1.00 36.01 99 PRO A O 1
ATOM 765 N N . ILE A 1 101 ? 3.013 19.851 69.110 1.00 34.43 100 ILE A N 1
ATOM 766 C CA A ILE A 1 101 ? 4.206 19.852 68.261 0.50 33.79 100 ILE A CA 1
ATOM 767 C CA B ILE A 1 101 ? 4.200 19.860 68.266 0.50 34.53 100 ILE A CA 1
ATOM 768 C C . ILE A 1 101 ? 3.847 19.084 66.983 1.00 35.10 100 ILE A C 1
ATOM 769 O O . ILE A 1 101 ? 3.365 17.963 67.049 1.00 36.38 100 ILE A O 1
ATOM 778 N N . PRO A 1 102 ? 4.075 19.682 65.801 1.00 36.55 101 PRO A N 1
ATOM 779 C CA . PRO A 1 102 ? 3.638 18.977 64.580 1.00 36.41 101 PRO A CA 1
ATOM 780 C C . PRO A 1 102 ? 4.201 17.595 64.486 1.00 37.80 101 PRO A C 1
ATOM 781 O O . PRO A 1 102 ? 5.364 17.409 64.793 1.00 39.37 101 PRO A O 1
ATOM 785 N N . LYS A 1 103 ? 3.413 16.629 64.038 1.00 39.22 102 LYS A N 1
ATOM 786 C CA . LYS A 1 103 ? 3.984 15.307 63.732 1.00 37.82 102 LYS A CA 1
ATOM 787 C C . LYS A 1 103 ? 4.652 15.387 62.379 1.00 36.75 102 LYS A C 1
ATOM 788 O O . LYS A 1 103 ? 4.537 16.402 61.673 1.00 34.46 102 LYS A O 1
ATOM 794 N N . GLY A 1 104 ? 5.353 14.315 62.021 1.00 33.99 103 GLY A N 1
ATOM 795 C CA . GLY A 1 104 ? 6.008 14.204 60.730 1.00 33.89 103 GLY A CA 1
ATOM 796 C C . GLY A 1 104 ? 7.204 15.107 60.514 1.00 32.99 103 GLY A C 1
ATOM 797 O O . GLY A 1 104 ? 7.402 15.635 59.405 1.00 32.21 103 GLY A O 1
ATOM 798 N N . ALA A 1 105 ? 8.013 15.232 61.563 1.00 30.71 104 ALA A N 1
ATOM 799 C CA . ALA A 1 105 ? 9.128 16.147 61.598 1.00 32.51 104 ALA A CA 1
ATOM 800 C C . ALA A 1 105 ? 10.249 15.594 62.470 1.00 31.15 104 ALA A C 1
ATOM 801 O O . ALA A 1 105 ? 9.992 14.894 63.415 1.00 30.97 104 ALA A O 1
ATOM 803 N N . VAL A 1 106 ? 11.490 15.883 62.103 1.00 32.34 105 VAL A N 1
ATOM 804 C CA . VAL A 1 106 ? 12.654 15.593 62.929 1.00 32.98 105 VAL A CA 1
ATOM 805 C C . VAL A 1 106 ? 13.294 16.935 63.335 1.00 34.52 105 VAL A C 1
ATOM 806 O O . VAL A 1 106 ? 13.789 17.683 62.480 1.00 29.75 105 VAL A O 1
ATOM 818 N N . GLY A 1 108 ? 11.758 19.554 64.326 1.00 29.87 107 GLY A N 1
ATOM 819 C CA . GLY A 1 108 ? 10.953 20.583 63.730 1.00 28.48 107 GLY A CA 1
ATOM 820 C C . GLY A 1 108 ? 11.041 20.695 62.224 1.00 27.86 107 GLY A C 1
ATOM 821 O O . GLY A 1 108 ? 10.334 21.506 61.635 1.00 29.82 107 GLY A O 1
ATOM 822 N N . ILE A 1 109 ? 11.923 19.917 61.592 1.00 29.45 108 ILE A N 1
ATOM 823 C CA . ILE A 1 109 ? 12.062 19.933 60.140 1.00 27.80 108 ILE A CA 1
ATOM 824 C C . ILE A 1 109 ? 11.203 18.802 59.573 1.00 27.91 108 ILE A C 1
ATOM 825 O O . ILE A 1 109 ? 11.413 17.635 59.930 1.00 27.27 108 ILE A O 1
ATOM 830 N N . PRO A 1 110 ? 10.239 19.146 58.703 1.00 27.49 109 PRO A N 1
ATOM 831 C CA . PRO A 1 110 ? 9.317 18.173 58.136 1.00 27.11 109 PRO A CA 1
ATOM 832 C C . PRO A 1 110 ? 9.989 17.063 57.334 1.00 24.72 109 PRO A C 1
ATOM 833 O O . PRO A 1 110 ? 10.826 17.336 56.490 1.00 23.62 109 PRO A O 1
ATOM 837 N N . THR A 1 111 ? 9.616 15.829 57.624 1.00 25.50 110 THR A N 1
ATOM 838 C CA . THR A 1 111 ? 10.044 14.682 56.820 1.00 26.40 110 THR A CA 1
ATOM 839 C C . THR A 1 111 ? 8.836 13.969 56.187 1.00 27.29 110 THR A C 1
ATOM 840 O O . THR A 1 111 ? 9.011 13.197 55.233 1.00 27.06 110 THR A O 1
ATOM 844 N N . ASP A 1 112 ? 7.627 14.239 56.691 1.00 25.49 111 ASP A N 1
ATOM 845 C CA . ASP A 1 112 ? 6.368 13.724 56.096 1.00 26.96 111 ASP A CA 1
ATOM 846 C C . ASP A 1 112 ? 5.387 14.876 55.890 1.00 28.57 111 ASP A C 1
ATOM 847 O O . ASP A 1 112 ? 4.664 15.293 56.823 1.00 28.69 111 ASP A O 1
ATOM 852 N N . LEU A 1 113 ? 5.361 15.391 54.668 1.00 26.83 112 LEU A N 1
ATOM 853 C CA . LEU A 1 113 ? 4.673 16.644 54.402 1.00 28.38 112 LEU A CA 1
ATOM 854 C C . LEU A 1 113 ? 3.157 16.563 54.666 1.00 29.75 112 LEU A C 1
ATOM 855 O O . LEU A 1 113 ? 2.550 17.547 55.082 1.00 25.71 112 LEU A O 1
ATOM 860 N N . ASP A 1 114 ? 2.550 15.404 54.440 1.00 30.22 113 ASP A N 1
ATOM 861 C CA . ASP A 1 114 ? 1.111 15.278 54.634 1.00 33.00 113 ASP A CA 1
ATOM 862 C C . ASP A 1 114 ? 0.768 15.410 56.126 1.00 33.83 113 ASP A C 1
ATOM 863 O O . ASP A 1 114 ? -0.177 16.085 56.507 1.00 38.21 113 ASP A O 1
ATOM 868 N N . LEU A 1 115 ? 1.524 14.718 56.957 1.00 33.44 114 LEU A N 1
ATOM 869 C CA . LEU A 1 115 ? 1.282 14.680 58.399 1.00 34.69 114 LEU A CA 1
ATOM 870 C C . LEU A 1 115 ? 1.616 16.044 58.998 1.00 34.05 114 LEU A C 1
ATOM 871 O O . LEU A 1 115 ? 0.853 16.590 59.819 1.00 31.69 114 LEU A O 1
ATOM 876 N N . PHE A 1 116 ? 2.736 16.601 58.539 1.00 34.56 115 PHE A N 1
ATOM 877 C CA . PHE A 1 116 ? 3.200 17.896 59.011 1.00 36.21 115 PHE A CA 1
ATOM 878 C C . PHE A 1 116 ? 2.222 19.020 58.734 1.00 37.09 115 PHE A C 1
ATOM 879 O O . PHE A 1 116 ? 2.024 19.899 59.582 1.00 39.22 115 PHE A O 1
ATOM 887 N N . ARG A 1 117 ? 1.640 19.016 57.550 1.00 34.46 116 ARG A N 1
ATOM 888 C CA . ARG A 1 117 ? 0.775 20.123 57.139 1.00 35.03 116 ARG A CA 1
ATOM 889 C C . ARG A 1 117 ? -0.641 20.083 57.756 1.00 36.42 116 ARG A C 1
ATOM 890 O O . ARG A 1 117 ? -1.494 20.908 57.415 1.00 38.11 116 ARG A O 1
ATOM 898 N N . GLN A 1 118 ? -0.879 19.119 58.643 1.00 34.64 117 GLN A N 1
ATOM 899 C CA . GLN A 1 118 ? -2.031 19.135 59.529 1.00 35.73 117 GLN A CA 1
ATOM 900 C C . GLN A 1 118 ? -1.892 20.212 60.636 1.00 37.87 117 GLN A C 1
ATOM 901 O O . GLN A 1 118 ? -2.879 20.572 61.289 1.00 35.59 117 GLN A O 1
ATOM 907 N N . THR A 1 119 ? -0.666 20.700 60.854 1.00 36.48 118 THR A N 1
ATOM 908 C CA . THR A 1 119 ? -0.422 21.688 61.874 1.00 34.33 118 THR A CA 1
ATOM 909 C C . THR A 1 119 ? -1.166 23.004 61.682 1.00 33.45 118 THR A C 1
ATOM 910 O O . THR A 1 119 ? -1.297 23.500 60.567 1.00 31.67 118 THR A O 1
ATOM 914 N N . THR A 1 120 ? -1.616 23.547 62.820 1.00 33.35 119 THR A N 1
ATOM 915 C CA . THR A 1 120 ? -2.225 24.858 62.931 1.00 34.00 119 THR A CA 1
ATOM 916 C C . THR A 1 120 ? -1.196 25.941 63.289 1.00 33.63 119 THR A C 1
ATOM 917 O O . THR A 1 120 ? -1.533 27.094 63.455 1.00 35.51 119 THR A O 1
ATOM 921 N N . LEU A 1 121 ? 0.072 25.576 63.373 1.00 33.15 120 LEU A N 1
ATOM 922 C CA . LEU A 1 121 ? 1.081 26.466 63.918 1.00 31.17 120 LEU A CA 1
ATOM 923 C C . LEU A 1 121 ? 1.499 27.472 62.862 1.00 31.31 120 LEU A C 1
ATOM 924 O O . LEU A 1 121 ? 1.889 28.600 63.170 1.00 32.69 120 LEU A O 1
ATOM 929 N N . LEU A 1 122 ? 1.417 27.056 61.603 1.00 31.18 121 LEU A N 1
ATOM 930 C CA . LEU A 1 122 ? 1.715 27.935 60.477 1.00 31.58 121 LEU A CA 1
ATOM 931 C C . LEU A 1 122 ? 0.411 28.155 59.686 1.00 29.91 121 LEU A C 1
ATOM 932 O O . LEU A 1 122 ? -0.501 27.341 59.728 1.00 29.08 121 LEU A O 1
ATOM 937 N N . THR A 1 123 ? 0.323 29.262 58.978 1.00 29.54 122 THR A N 1
ATOM 938 C CA . THR A 1 123 ? -0.788 29.471 58.055 1.00 31.58 122 THR A CA 1
ATOM 939 C C . THR A 1 123 ? -0.620 28.557 56.824 1.00 35.10 122 THR A C 1
ATOM 940 O O . THR A 1 123 ? 0.465 27.994 56.583 1.00 33.96 122 THR A O 1
ATOM 944 N N . GLU A 1 124 ? -1.681 28.444 56.032 1.00 34.26 123 GLU A N 1
ATOM 945 C CA A GLU A 1 124 ? -1.689 27.604 54.828 0.50 35.51 123 GLU A CA 1
ATOM 946 C CA B GLU A 1 124 ? -1.648 27.563 54.881 0.50 35.41 123 GLU A CA 1
ATOM 947 C C . GLU A 1 124 ? -0.587 28.047 53.892 1.00 34.47 123 GLU A C 1
ATOM 948 O O . GLU A 1 124 ? 0.144 27.237 53.326 1.00 33.87 123 GLU A O 1
ATOM 959 N N . GLU A 1 125 ? -0.486 29.359 53.721 1.00 29.41 124 GLU A N 1
ATOM 960 C CA . GLU A 1 125 ? 0.514 29.916 52.859 1.00 29.42 124 GLU A CA 1
ATOM 961 C C . GLU A 1 125 ? 1.928 29.593 53.333 1.00 27.59 124 GLU A C 1
ATOM 962 O O . GLU A 1 125 ? 2.786 29.241 52.525 1.00 29.48 124 GLU A O 1
ATOM 968 N N . GLU A 1 126 ? 2.186 29.744 54.628 1.00 27.93 125 GLU A N 1
ATOM 969 C CA . GLU A 1 126 ? 3.507 29.381 55.189 1.00 28.76 125 GLU A CA 1
ATOM 970 C C . GLU A 1 126 ? 3.794 27.880 54.964 1.00 27.31 125 GLU A C 1
ATOM 971 O O . GLU A 1 126 ? 4.889 27.517 54.578 1.00 29.11 125 GLU A O 1
ATOM 977 N N . LYS A 1 127 ? 2.788 27.032 55.158 1.00 27.39 126 LYS A N 1
ATOM 978 C CA . LYS A 1 127 ? 2.930 25.601 54.897 1.00 27.85 126 LYS A CA 1
ATOM 979 C C . LYS A 1 127 ? 3.285 25.341 53.445 1.00 27.87 126 LYS A C 1
ATOM 980 O O . LYS A 1 127 ? 4.246 24.639 53.158 1.00 27.83 126 LYS A O 1
ATOM 986 N N . GLN A 1 128 ? 2.574 25.966 52.523 1.00 29.27 127 GLN A N 1
ATOM 987 C CA . GLN A 1 128 ? 2.872 25.750 51.126 1.00 27.26 127 GLN A CA 1
ATOM 988 C C . GLN A 1 128 ? 4.303 26.165 50.867 1.00 27.23 127 GLN A C 1
ATOM 989 O O . GLN A 1 128 ? 5.004 25.534 50.113 1.00 28.02 127 GLN A O 1
ATOM 995 N N . GLU A 1 129 ? 4.731 27.241 51.484 1.00 27.89 128 GLU A N 1
ATOM 996 C CA . GLU A 1 129 ? 6.101 27.732 51.266 1.00 29.46 128 GLU A CA 1
ATOM 997 C C . GLU A 1 129 ? 7.189 26.783 51.809 1.00 25.48 128 GLU A C 1
ATOM 998 O O . GLU A 1 129 ? 8.266 26.681 51.234 1.00 26.55 128 GLU A O 1
ATOM 1004 N N . VAL A 1 130 ? 6.905 26.132 52.925 1.00 21.81 129 VAL A N 1
ATOM 1005 C CA . VAL A 1 130 ? 7.832 25.143 53.503 1.00 23.20 129 VAL A CA 1
ATOM 1006 C C . VAL A 1 130 ? 7.933 23.966 52.565 1.00 20.26 129 VAL A C 1
ATOM 1007 O O . VAL A 1 130 ? 9.034 23.547 52.236 1.00 18.23 129 VAL A O 1
ATOM 1011 N N . ALA A 1 131 ? 6.802 23.526 52.022 1.00 21.50 130 ALA A N 1
ATOM 1012 C CA . ALA A 1 131 ? 6.798 22.379 51.114 1.00 23.93 130 ALA A CA 1
ATOM 1013 C C . ALA A 1 131 ? 7.615 22.662 49.860 1.00 24.31 130 ALA A C 1
ATOM 1014 O O . ALA A 1 131 ? 8.463 21.846 49.468 1.00 22.76 130 ALA A O 1
ATOM 1016 N N . ASP A 1 132 ? 7.416 23.841 49.278 1.00 24.53 131 ASP A N 1
ATOM 1017 C CA . ASP A 1 132 ? 8.090 24.212 48.056 1.00 22.99 131 ASP A CA 1
ATOM 1018 C C . ASP A 1 132 ? 9.584 24.324 48.275 1.00 25.00 131 ASP A C 1
ATOM 1019 O O . ASP A 1 132 ? 10.387 23.972 47.389 1.00 24.94 131 ASP A O 1
ATOM 1024 N N . LEU A 1 133 ? 9.973 24.876 49.422 1.00 24.54 132 LEU A N 1
ATOM 1025 C CA . LEU A 1 133 ? 11.405 24.983 49.765 1.00 24.80 132 LEU A CA 1
ATOM 1026 C C . LEU A 1 133 ? 12.025 23.571 49.942 1.00 22.63 132 LEU A C 1
ATOM 1027 O O . LEU A 1 133 ? 13.094 23.317 49.422 1.00 22.72 132 LEU A O 1
ATOM 1032 N N . LEU A 1 134 ? 11.313 22.656 50.622 1.00 20.47 133 LEU A N 1
ATOM 1033 C CA . LEU A 1 134 ? 11.842 21.318 50.899 1.00 22.22 133 LEU A CA 1
ATOM 1034 C C . LEU A 1 134 ? 11.950 20.433 49.644 1.00 22.93 133 LEU A C 1
ATOM 1035 O O . LEU A 1 134 ? 13.010 19.808 49.428 1.00 20.68 133 LEU A O 1
ATOM 1040 N N . LEU A 1 135 ? 10.889 20.420 48.816 1.00 21.10 134 LEU A N 1
ATOM 1041 C CA . LEU A 1 135 ? 10.854 19.597 47.600 1.00 22.67 134 LEU A CA 1
ATOM 1042 C C . LEU A 1 135 ? 11.569 20.179 46.417 1.00 21.81 134 LEU A C 1
ATOM 1043 O O . LEU A 1 135 ? 11.938 19.416 45.509 1.00 20.49 134 LEU A O 1
ATOM 1048 N N . HIS A 1 136 ? 11.755 21.507 46.415 1.00 20.18 135 HIS A N 1
ATOM 1049 C CA . HIS A 1 136 ? 12.363 22.213 45.289 1.00 22.09 135 HIS A CA 1
ATOM 1050 C C . HIS A 1 136 ? 13.465 23.177 45.730 1.00 26.35 135 HIS A C 1
ATOM 1051 O O . HIS A 1 136 ? 13.442 24.400 45.395 1.00 26.88 135 HIS A O 1
ATOM 1058 N N . PRO A 1 137 ? 14.453 22.647 46.465 1.00 27.31 136 PRO A N 1
ATOM 1059 C CA . PRO A 1 137 ? 15.493 23.516 47.004 1.00 28.55 136 PRO A CA 1
ATOM 1060 C C . PRO A 1 137 ? 16.243 24.260 45.889 1.00 29.42 136 PRO A C 1
ATOM 1061 O O . PRO A 1 137 ? 16.470 23.712 44.806 1.00 29.10 136 PRO A O 1
ATOM 1065 N N . SER A 1 138 ? 16.610 25.507 46.164 1.00 29.29 137 SER A N 1
ATOM 1066 C CA . SER A 1 138 ? 17.312 26.341 45.213 1.00 27.21 137 SER A CA 1
ATOM 1067 C C . SER A 1 138 ? 18.682 25.781 44.921 1.00 27.33 137 SER A C 1
ATOM 1068 O O . SER A 1 138 ? 19.404 25.322 45.825 1.00 22.88 137 SER A O 1
ATOM 1071 N N . ASP A 1 139 ? 19.055 25.853 43.649 1.00 28.99 138 ASP A N 1
ATOM 1072 C CA . ASP A 1 139 ? 20.380 25.443 43.196 1.00 30.48 138 ASP A CA 1
ATOM 1073 C C . ASP A 1 139 ? 21.444 26.354 43.745 1.00 31.01 138 ASP A C 1
ATOM 1074 O O . ASP A 1 139 ? 22.597 25.959 43.791 1.00 32.35 138 ASP A O 1
ATOM 1079 N N . SER A 1 140 ? 21.062 27.568 44.122 1.00 31.00 139 SER A N 1
ATOM 1080 C CA . SER A 1 140 ? 21.982 28.514 44.728 1.00 30.82 139 SER A CA 1
ATOM 1081 C C . SER A 1 140 ? 22.409 28.153 46.157 1.00 30.73 139 SER A C 1
ATOM 1082 O O . SER A 1 140 ? 23.403 28.672 46.625 1.00 34.19 139 SER A O 1
ATOM 1085 N N . LEU A 1 141 ? 21.704 27.270 46.862 1.00 31.77 140 LEU A N 1
ATOM 1086 C CA . LEU A 1 141 ? 22.200 26.826 48.190 1.00 30.65 140 LEU A CA 1
ATOM 1087 C C . LEU A 1 141 ? 23.589 26.205 48.104 1.00 33.38 140 LEU A C 1
ATOM 1088 O O . LEU A 1 141 ? 23.902 25.511 47.128 1.00 37.33 140 LEU A O 1
ATOM 1093 N N . ARG A 1 142 ? 24.415 26.434 49.128 1.00 33.48 141 ARG A N 1
ATOM 1094 C CA . ARG A 1 142 ? 25.744 25.815 49.264 1.00 32.70 141 ARG A CA 1
ATOM 1095 C C . ARG A 1 142 ? 25.895 25.245 50.660 1.00 32.17 141 ARG A C 1
ATOM 1096 O O . ARG A 1 142 ? 25.534 25.907 51.646 1.00 29.16 141 ARG A O 1
ATOM 1104 N N . ILE A 1 143 ? 26.420 24.028 50.752 1.00 31.14 142 ILE A N 1
ATOM 1105 C CA . ILE A 1 143 ? 26.780 23.426 52.047 1.00 33.30 142 ILE A CA 1
ATOM 1106 C C . ILE A 1 143 ? 27.819 24.355 52.740 1.00 32.00 142 ILE A C 1
ATOM 1107 O O . ILE A 1 143 ? 28.836 24.713 52.124 1.00 30.90 142 ILE A O 1
ATOM 1112 N N . PRO A 1 144 ? 27.579 24.744 54.005 1.00 31.86 143 PRO A N 1
ATOM 1113 C CA . PRO A 1 144 ? 28.594 25.615 54.635 1.00 34.97 143 PRO A CA 1
ATOM 1114 C C . PRO A 1 144 ? 29.883 24.850 54.930 1.00 35.46 143 PRO A C 1
ATOM 1115 O O . PRO A 1 144 ? 29.843 23.771 55.516 1.00 35.52 143 PRO A O 1
ATOM 1119 N N . GLU A 1 145 ? 30.996 25.394 54.445 1.00 37.31 144 GLU A N 1
ATOM 1120 C CA . GLU A 1 145 ? 32.335 24.879 54.744 1.00 40.89 144 GLU A CA 1
ATOM 1121 C C . GLU A 1 145 ? 32.822 25.348 56.104 1.00 39.07 144 GLU A C 1
ATOM 1122 O O . GLU A 1 145 ? 33.341 24.565 56.869 1.00 41.79 144 GLU A O 1
ATOM 1128 N N . GLN A 1 146 ? 32.659 26.633 56.383 1.00 39.25 145 GLN A N 1
ATOM 1129 C CA . GLN A 1 146 ? 32.976 27.216 57.692 1.00 38.37 145 GLN A CA 1
ATOM 1130 C C . GLN A 1 146 ? 31.685 27.262 58.522 1.00 36.45 145 GLN A C 1
ATOM 1131 O O . GLN A 1 146 ? 30.582 27.403 57.969 1.00 35.43 145 GLN A O 1
ATOM 1137 N N . ASP A 1 147 ? 31.815 27.206 59.848 1.00 31.48 146 ASP A N 1
ATOM 1138 C CA . ASP A 1 147 ? 30.656 27.313 60.725 1.00 28.07 146 ASP A CA 1
ATOM 1139 C C . ASP A 1 147 ? 29.880 28.607 60.499 1.00 27.65 146 ASP A C 1
ATOM 1140 O O . ASP A 1 147 ? 30.476 29.642 60.282 1.00 28.07 146 ASP A O 1
ATOM 1145 N N . ILE A 1 148 ? 28.544 28.555 60.511 1.00 26.72 147 ILE A N 1
ATOM 1146 C CA . ILE A 1 148 ? 27.734 29.773 60.462 1.00 27.36 147 ILE A CA 1
ATOM 1147 C C . ILE A 1 148 ? 26.645 29.569 61.494 1.00 25.50 147 ILE A C 1
ATOM 1148 O O . ILE A 1 148 ? 26.427 28.428 61.930 1.00 26.65 147 ILE A O 1
ATOM 1153 N N . PRO A 1 149 ? 25.958 30.651 61.901 1.00 22.07 148 PRO A N 1
ATOM 1154 C CA . PRO A 1 149 ? 24.851 30.481 62.852 1.00 21.92 148 PRO A CA 1
ATOM 1155 C C . PRO A 1 149 ? 23.722 29.608 62.279 1.00 23.40 148 PRO A C 1
ATOM 1156 O O . PRO A 1 149 ? 23.477 29.642 61.063 1.00 22.47 148 PRO A O 1
ATOM 1160 N N . LEU A 1 150 ? 23.021 28.897 63.162 1.00 23.78 149 LEU A N 1
ATOM 1161 C CA . LEU A 1 150 ? 21.973 27.945 62.802 1.00 27.60 149 LEU A CA 1
ATOM 1162 C C . LEU A 1 150 ? 20.884 28.612 61.971 1.00 29.58 149 LEU A C 1
ATOM 1163 O O . LEU A 1 150 ? 20.352 28.018 61.019 1.00 24.59 149 LEU A O 1
ATOM 1168 N N . GLY A 1 151 ? 20.550 29.830 62.377 1.00 27.58 150 GLY A N 1
ATOM 1169 C CA . GLY A 1 151 ? 19.505 30.611 61.759 1.00 27.94 150 GLY A CA 1
ATOM 1170 C C . GLY A 1 151 ? 19.890 31.068 60.366 1.00 26.04 150 GLY A C 1
ATOM 1171 O O . GLY A 1 151 ? 19.042 31.178 59.483 1.00 27.56 150 GLY A O 1
ATOM 1172 N N . GLU A 1 152 ? 21.158 31.381 60.185 1.00 22.15 151 GLU A N 1
ATOM 1173 C CA . GLU A 1 152 ? 21.664 31.668 58.866 1.00 24.36 151 GLU A CA 1
ATOM 1174 C C . GLU A 1 152 ? 21.660 30.397 57.996 1.00 24.49 151 GLU A C 1
ATOM 1175 O O . GLU A 1 152 ? 21.385 30.478 56.820 1.00 25.26 151 GLU A O 1
ATOM 1181 N N . TYR A 1 153 ? 21.959 29.235 58.578 1.00 20.79 152 TYR A N 1
ATOM 1182 C CA . TYR A 1 153 ? 21.930 27.996 57.834 1.00 19.79 152 TYR A CA 1
ATOM 1183 C C . TYR A 1 153 ? 20.521 27.613 57.502 1.00 21.04 152 TYR A C 1
ATOM 1184 O O . TYR A 1 153 ? 20.231 27.239 56.375 1.00 24.22 152 TYR A O 1
ATOM 1193 N N . LEU A 1 154 ? 19.645 27.647 58.494 1.00 20.19 153 LEU A N 1
ATOM 1194 C CA . LEU A 1 154 ? 18.285 27.175 58.336 1.00 19.01 153 LEU A CA 1
ATOM 1195 C C . LEU A 1 154 ? 17.316 28.097 57.557 1.00 21.57 153 LEU A C 1
ATOM 1196 O O . LEU A 1 154 ? 16.466 27.600 56.812 1.00 19.58 153 LEU A O 1
ATOM 1201 N N . ARG A 1 155 ? 17.408 29.426 57.728 1.00 20.62 154 ARG A N 1
ATOM 1202 C CA . ARG A 1 155 ? 16.405 30.314 57.172 1.00 18.64 154 ARG A CA 1
ATOM 1203 C C . ARG A 1 155 ? 16.313 30.243 55.631 1.00 18.25 154 ARG A C 1
ATOM 1204 O O . ARG A 1 155 ? 15.222 30.198 55.074 1.00 19.63 154 ARG A O 1
ATOM 1212 N N . PRO A 1 156 ? 17.449 30.241 54.939 1.00 21.14 155 PRO A N 1
ATOM 1213 C CA . PRO A 1 156 ? 17.324 30.114 53.476 1.00 23.73 155 PRO A CA 1
ATOM 1214 C C . PRO A 1 156 ? 16.748 28.767 52.980 1.00 24.95 155 PRO A C 1
ATOM 1215 O O . PRO A 1 156 ? 16.234 28.697 51.863 1.00 25.95 155 PRO A O 1
ATOM 1219 N N . ARG A 1 157 ? 16.856 27.715 53.792 1.00 24.54 156 ARG A N 1
ATOM 1220 C CA . ARG A 1 157 ? 16.404 26.388 53.419 1.00 22.29 156 ARG A CA 1
ATOM 1221 C C . ARG A 1 157 ? 14.962 26.133 53.795 1.00 24.49 156 ARG A C 1
ATOM 1222 O O . ARG A 1 157 ? 14.288 25.357 53.126 1.00 26.71 156 ARG A O 1
ATOM 1230 N N . LEU A 1 158 ? 14.508 26.733 54.894 1.00 24.16 157 LEU A N 1
ATOM 1231 C CA . LEU A 1 158 ? 13.204 26.424 55.475 1.00 24.39 157 LEU A CA 1
ATOM 1232 C C . LEU A 1 158 ? 12.266 27.631 55.579 1.00 21.30 157 LEU A C 1
ATOM 1233 O O . LEU A 1 158 ? 11.077 27.460 55.878 1.00 22.47 157 LEU A O 1
ATOM 1238 N N . GLY A 1 159 ? 12.795 28.834 55.377 1.00 24.58 158 GLY A N 1
ATOM 1239 C CA . GLY A 1 159 ? 12.018 30.053 55.540 1.00 23.22 158 GLY A CA 1
ATOM 1240 C C . GLY A 1 159 ? 11.923 30.568 56.975 1.00 27.03 158 GLY A C 1
ATOM 1241 O O . GLY A 1 159 ? 12.104 29.825 57.962 1.00 25.43 158 GLY A O 1
ATOM 1242 N N . ASP A 1 160 ? 11.614 31.852 57.089 1.00 26.50 159 ASP A N 1
ATOM 1243 C CA . ASP A 1 160 ? 11.609 32.540 58.385 1.00 24.70 159 ASP A CA 1
ATOM 1244 C C . ASP A 1 160 ? 10.506 32.071 59.302 1.00 23.67 159 ASP A C 1
ATOM 1245 O O . ASP A 1 160 ? 10.745 31.862 60.504 1.00 24.83 159 ASP A O 1
ATOM 1250 N N . ALA A 1 161 ? 9.311 31.875 58.754 1.00 22.76 160 ALA A N 1
ATOM 1251 C CA . ALA A 1 161 ? 8.181 31.436 59.551 1.00 22.65 160 ALA A CA 1
ATOM 1252 C C . ALA A 1 161 ? 8.458 30.144 60.324 1.00 24.03 160 ALA A C 1
ATOM 1253 O O . ALA A 1 161 ? 8.171 30.045 61.523 1.00 24.29 160 ALA A O 1
ATOM 1255 N N . LEU A 1 162 ? 8.996 29.129 59.653 1.00 26.33 161 LEU A N 1
ATOM 1256 C CA . LEU A 1 162 ? 9.192 27.821 60.347 1.00 24.06 161 LEU A CA 1
ATOM 1257 C C . LEU A 1 162 ? 10.291 27.958 61.425 1.00 21.99 161 LEU A C 1
ATOM 1258 O O . LEU A 1 162 ? 10.186 27.425 62.526 1.00 25.19 161 LEU A O 1
ATOM 1263 N N . VAL A 1 163 ? 11.356 28.655 61.088 1.00 22.52 162 VAL A N 1
ATOM 1264 C CA . VAL A 1 163 ? 12.433 28.889 62.050 1.00 23.14 162 VAL A CA 1
ATOM 1265 C C . VAL A 1 163 ? 11.914 29.607 63.299 1.00 24.80 162 VAL A C 1
ATOM 1266 O O . VAL A 1 163 ? 12.161 29.170 64.444 1.00 21.95 162 VAL A O 1
ATOM 1270 N N . GLU A 1 164 ? 11.141 30.676 63.078 1.00 24.21 163 GLU A N 1
ATOM 1271 C CA . GLU A 1 164 ? 10.602 31.480 64.195 1.00 23.32 163 GLU A CA 1
ATOM 1272 C C . GLU A 1 164 ? 9.532 30.837 65.016 1.00 20.18 163 GLU A C 1
ATOM 1273 O O . GLU A 1 164 ? 9.585 30.887 66.237 1.00 21.33 163 GLU A O 1
ATOM 1279 N N . LYS A 1 165 ? 8.553 30.227 64.349 1.00 23.18 164 LYS A N 1
ATOM 1280 C CA . LYS A 1 165 ? 7.379 29.680 65.011 1.00 23.89 164 LYS A CA 1
ATOM 1281 C C . LYS A 1 165 ? 7.598 28.292 65.582 1.00 22.36 164 LYS A C 1
ATOM 1282 O O . LYS A 1 165 ? 6.878 27.878 66.517 1.00 22.23 164 LYS A O 1
ATOM 1288 N N . LEU A 1 166 ? 8.527 27.527 65.015 1.00 20.43 165 LEU A N 1
ATOM 1289 C CA . LEU A 1 166 ? 8.714 26.137 65.509 1.00 16.03 165 LEU A CA 1
ATOM 1290 C C . LEU A 1 166 ? 10.141 25.784 65.957 1.00 19.14 165 LEU A C 1
ATOM 1291 O O . LEU A 1 166 ? 10.335 25.329 67.088 1.00 20.75 165 LEU A O 1
ATOM 1296 N N . ILE A 1 167 ? 11.137 26.005 65.098 1.00 21.88 166 ILE A N 1
ATOM 1297 C CA . ILE A 1 167 ? 12.475 25.460 65.337 1.00 21.44 166 ILE A CA 1
ATOM 1298 C C . ILE A 1 167 ? 13.152 26.140 66.523 1.00 22.72 166 ILE A C 1
ATOM 1299 O O . ILE A 1 167 ? 13.654 25.489 67.424 1.00 21.92 166 ILE A O 1
ATOM 1304 N N . GLU A 1 168 ? 13.156 27.459 66.530 1.00 21.18 167 GLU A N 1
ATOM 1305 C CA . GLU A 1 168 ? 13.763 28.178 67.637 1.00 20.62 167 GLU A CA 1
ATOM 1306 C C . GLU A 1 168 ? 13.215 27.785 68.987 1.00 18.45 167 GLU A C 1
ATOM 1307 O O . GLU A 1 168 ? 13.993 27.429 69.866 1.00 18.68 167 GLU A O 1
ATOM 1313 N N . PRO A 1 169 ? 11.893 27.885 69.202 1.00 18.90 168 PRO A N 1
ATOM 1314 C CA . PRO A 1 169 ? 11.440 27.515 70.532 1.00 18.44 168 PRO A CA 1
ATOM 1315 C C . PRO A 1 169 ? 11.614 26.021 70.858 1.00 21.64 168 PRO A C 1
ATOM 1316 O O . PRO A 1 169 ? 11.896 25.678 71.994 1.00 18.48 168 PRO A O 1
ATOM 1320 N N . LEU A 1 170 ? 11.475 25.155 69.855 1.00 23.72 169 LEU A N 1
ATOM 1321 C CA . LEU A 1 170 ? 11.704 23.701 70.020 1.00 26.03 169 LEU A CA 1
ATOM 1322 C C . LEU A 1 170 ? 13.148 23.388 70.396 1.00 26.47 169 LEU A C 1
ATOM 1323 O O . LEU A 1 170 ? 13.427 22.782 71.424 1.00 27.25 169 LEU A O 1
ATOM 1328 N N . LEU A 1 171 ? 14.069 23.835 69.576 1.00 27.59 170 LEU A N 1
ATOM 1329 C CA . LEU A 1 171 ? 15.465 23.514 69.786 1.00 30.41 170 LEU A CA 1
ATOM 1330 C C . LEU A 1 171 ? 16.077 24.262 70.975 1.00 33.37 170 LEU A C 1
ATOM 1331 O O . LEU A 1 171 ? 16.931 23.704 71.651 1.00 35.58 170 LEU A O 1
ATOM 1336 N N . SER A 1 172 ? 15.625 25.492 71.264 1.00 31.86 171 SER A N 1
ATOM 1337 C CA . SER A 1 172 ? 16.123 26.224 72.421 1.00 31.23 171 SER A CA 1
ATOM 1338 C C . SER A 1 172 ? 15.599 25.670 73.728 1.00 32.38 171 SER A C 1
ATOM 1339 O O . SER A 1 172 ? 16.330 25.645 74.726 1.00 35.89 171 SER A O 1
ATOM 1342 N N . GLY A 1 173 ? 14.346 25.238 73.740 1.00 30.30 172 GLY A N 1
ATOM 1343 C CA . GLY A 1 173 ? 13.774 24.617 74.942 1.00 31.45 172 GLY A CA 1
ATOM 1344 C C . GLY A 1 173 ? 13.901 25.560 76.131 1.00 33.11 172 GLY A C 1
ATOM 1345 O O . GLY A 1 173 ? 13.857 26.787 75.947 1.00 32.51 172 GLY A O 1
ATOM 1346 N N . ILE A 1 174 ? 14.144 25.006 77.314 1.00 30.97 173 ILE A N 1
ATOM 1347 C CA . ILE A 1 174 ? 14.254 25.811 78.538 1.00 34.20 173 ILE A CA 1
ATOM 1348 C C . ILE A 1 174 ? 15.453 26.812 78.539 1.00 35.03 173 ILE A C 1
ATOM 1349 O O . ILE A 1 174 ? 15.405 27.846 79.217 1.00 34.97 173 ILE A O 1
ATOM 1354 N N . TYR A 1 175 ? 16.467 26.553 77.715 1.00 34.84 174 TYR A N 1
ATOM 1355 C CA . TYR A 1 175 ? 17.650 27.402 77.662 1.00 35.66 174 TYR A CA 1
ATOM 1356 C C . TYR A 1 175 ? 17.427 28.730 76.912 1.00 34.89 174 TYR A C 1
ATOM 1357 O O . TYR A 1 175 ? 18.147 29.715 77.138 1.00 37.93 174 TYR A O 1
ATOM 1366 N N . ALA A 1 176 ? 16.442 28.782 76.023 1.00 29.75 175 ALA A N 1
ATOM 1367 C CA . ALA A 1 176 ? 15.964 30.060 75.513 1.00 31.43 175 ALA A CA 1
ATOM 1368 C C . ALA A 1 176 ? 16.935 30.841 74.622 1.00 33.00 175 ALA A C 1
ATOM 1369 O O . ALA A 1 176 ? 16.751 32.050 74.418 1.00 32.92 175 ALA A O 1
ATOM 1371 N N . GLY A 1 177 ? 17.947 30.170 74.086 1.00 31.22 176 GLY A N 1
ATOM 1372 C CA . GLY A 1 177 ? 18.946 30.825 73.265 1.00 29.17 176 GLY A CA 1
ATOM 1373 C C . GLY A 1 177 ? 18.418 31.300 71.935 1.00 31.24 176 GLY A C 1
ATOM 1374 O O . GLY A 1 177 ? 17.287 30.989 71.523 1.00 31.03 176 GLY A O 1
ATOM 1375 N N . ASN A 1 178 ? 19.236 32.086 71.268 1.00 26.86 177 ASN A N 1
ATOM 1376 C CA . ASN A 1 178 ? 18.852 32.696 70.049 1.00 29.11 177 ASN A CA 1
ATOM 1377 C C . ASN A 1 178 ? 19.313 31.811 68.899 1.00 28.49 177 ASN A C 1
ATOM 1378 O O . ASN A 1 178 ? 20.505 31.662 68.673 1.00 28.07 177 ASN A O 1
ATOM 1383 N N . ILE A 1 179 ? 18.374 31.240 68.156 1.00 27.01 178 ILE A N 1
ATOM 1384 C CA . ILE A 1 179 ? 18.749 30.432 67.016 1.00 27.06 178 ILE A CA 1
ATOM 1385 C C . ILE A 1 179 ? 19.735 31.157 66.068 1.00 26.93 178 ILE A C 1
ATOM 1386 O O . ILE A 1 179 ? 20.618 30.512 65.481 1.00 25.14 178 ILE A O 1
ATOM 1391 N N . ASP A 1 180 ? 19.622 32.488 65.931 1.00 25.14 179 ASP A N 1
ATOM 1392 C CA . ASP A 1 180 ? 20.457 33.219 64.957 1.00 25.08 179 ASP A CA 1
ATOM 1393 C C . ASP A 1 180 ? 21.901 33.493 65.419 1.00 23.99 179 ASP A C 1
ATOM 1394 O O . ASP A 1 180 ? 22.688 34.094 64.675 1.00 24.30 179 ASP A O 1
ATOM 1399 N N . GLN A 1 181 ? 22.255 33.092 66.632 1.00 22.09 180 GLN A N 1
ATOM 1400 C CA . GLN A 1 181 ? 23.660 33.255 67.105 1.00 26.93 180 GLN A CA 1
ATOM 1401 C C . GLN A 1 181 ? 24.408 31.922 67.387 1.00 26.52 180 GLN A C 1
ATOM 1402 O O . GLN A 1 181 ? 25.649 31.843 67.220 1.00 29.41 180 GLN A O 1
ATOM 1416 N N . SER A 1 183 ? 25.947 28.217 67.081 1.00 21.59 182 SER A N 1
ATOM 1417 C CA . SER A 1 183 ? 26.708 27.552 66.020 1.00 24.29 182 SER A CA 1
ATOM 1418 C C . SER A 1 183 ? 25.880 26.432 65.352 1.00 23.06 182 SER A C 1
ATOM 1419 O O . SER A 1 183 ? 25.039 25.801 65.976 1.00 25.15 182 SER A O 1
ATOM 1422 N N . THR A 1 184 ? 26.102 26.211 64.074 1.00 23.96 183 THR A N 1
ATOM 1423 C CA . THR A 1 184 ? 25.482 25.094 63.395 1.00 22.40 183 THR A CA 1
ATOM 1424 C C . THR A 1 184 ? 26.318 23.847 63.714 1.00 23.77 183 THR A C 1
ATOM 1425 O O . THR A 1 184 ? 25.791 22.836 64.187 1.00 25.11 183 THR A O 1
ATOM 1429 N N . PHE A 1 185 ? 27.626 23.919 63.465 1.00 23.90 184 PHE A N 1
ATOM 1430 C CA . PHE A 1 185 ? 28.485 22.730 63.569 1.00 26.30 184 PHE A CA 1
ATOM 1431 C C . PHE A 1 185 ? 28.547 22.187 65.000 1.00 27.21 184 PHE A C 1
ATOM 1432 O O . PHE A 1 185 ? 28.648 20.978 65.196 1.00 27.85 184 PHE A O 1
ATOM 1440 N N . ALA A 1 186 ? 28.434 23.068 65.988 1.00 26.10 185 ALA A N 1
ATOM 1441 C CA . ALA A 1 186 ? 28.557 22.654 67.368 1.00 28.81 185 ALA A CA 1
ATOM 1442 C C . ALA A 1 186 ? 27.247 22.165 67.942 1.00 31.52 185 ALA A C 1
ATOM 1443 O O . ALA A 1 186 ? 27.243 21.589 69.018 1.00 35.99 185 ALA A O 1
ATOM 1445 N N . THR A 1 187 ? 26.128 22.374 67.260 1.00 30.48 186 THR A N 1
ATOM 1446 C CA . THR A 1 187 ? 24.838 22.030 67.862 1.00 29.67 186 THR A CA 1
ATOM 1447 C C . THR A 1 187 ? 24.172 20.911 67.072 1.00 31.03 186 THR A C 1
ATOM 1448 O O . THR A 1 187 ? 23.720 19.959 67.651 1.00 32.73 186 THR A O 1
ATOM 1452 N N . TYR A 1 188 ? 24.086 21.052 65.749 1.00 30.99 187 TYR A N 1
ATOM 1453 C CA . TYR A 1 188 ? 23.421 20.066 64.913 1.00 31.86 187 TYR A CA 1
ATOM 1454 C C . TYR A 1 188 ? 24.237 19.718 63.645 1.00 30.54 187 TYR A C 1
ATOM 1455 O O . TYR A 1 188 ? 23.738 19.857 62.522 1.00 27.89 187 TYR A O 1
ATOM 1464 N N . PRO A 1 189 ? 25.488 19.225 63.821 1.00 30.07 188 PRO A N 1
ATOM 1465 C CA . PRO A 1 189 ? 26.361 18.918 62.667 1.00 30.31 188 PRO A CA 1
ATOM 1466 C C . PRO A 1 189 ? 25.763 17.841 61.745 1.00 29.94 188 PRO A C 1
ATOM 1467 O O . PRO A 1 189 ? 26.072 17.799 60.549 1.00 28.24 188 PRO A O 1
ATOM 1471 N N . GLN A 1 190 ? 24.886 17.013 62.297 1.00 31.70 189 GLN A N 1
ATOM 1472 C CA A GLN A 1 190 ? 24.213 15.964 61.532 0.70 32.84 189 GLN A CA 1
ATOM 1473 C CA B GLN A 1 190 ? 24.253 15.966 61.503 0.30 31.16 189 GLN A CA 1
ATOM 1474 C C . GLN A 1 190 ? 23.267 16.540 60.463 1.00 30.86 189 GLN A C 1
ATOM 1475 O O . GLN A 1 190 ? 23.067 15.936 59.409 1.00 30.54 189 GLN A O 1
ATOM 1486 N N . PHE A 1 191 ? 22.699 17.721 60.711 1.00 29.21 190 PHE A N 1
ATOM 1487 C CA . PHE A 1 191 ? 21.917 18.395 59.657 1.00 30.00 190 PHE A CA 1
ATOM 1488 C C . PHE A 1 191 ? 22.725 18.547 58.380 1.00 28.17 190 PHE A C 1
ATOM 1489 O O . PHE A 1 191 ? 22.241 18.236 57.273 1.00 25.70 190 PHE A O 1
ATOM 1497 N N . VAL A 1 192 ? 23.942 19.054 58.537 1.00 28.50 191 VAL A N 1
ATOM 1498 C CA . VAL A 1 192 ? 24.791 19.400 57.396 1.00 26.54 191 VAL A CA 1
ATOM 1499 C C . VAL A 1 192 ? 25.358 18.115 56.741 1.00 26.20 191 VAL A C 1
ATOM 1500 O O . VAL A 1 192 ? 25.425 18.016 55.506 1.00 25.37 191 VAL A O 1
ATOM 1504 N N . ALA A 1 193 ? 25.787 17.177 57.585 1.00 25.51 192 ALA A N 1
ATOM 1505 C CA . ALA A 1 193 ? 26.315 15.869 57.146 1.00 28.76 192 ALA A CA 1
ATOM 1506 C C . ALA A 1 193 ? 25.253 15.155 56.288 1.00 25.34 192 ALA A C 1
ATOM 1507 O O . ALA A 1 193 ? 25.497 14.767 55.178 1.00 24.26 192 ALA A O 1
ATOM 1509 N N . ASN A 1 194 ? 24.042 15.083 56.805 1.00 24.25 193 ASN A N 1
ATOM 1510 C CA . ASN A 1 194 ? 22.962 14.433 56.092 1.00 23.03 193 ASN A CA 1
ATOM 1511 C C . ASN A 1 194 ? 22.526 15.145 54.832 1.00 23.20 193 ASN A C 1
ATOM 1512 O O . ASN A 1 194 ? 22.250 14.480 53.831 1.00 24.45 193 ASN A O 1
ATOM 1517 N N . GLU A 1 195 ? 22.525 16.479 54.849 1.00 20.68 194 GLU A N 1
ATOM 1518 C CA . GLU A 1 195 ? 22.248 17.258 53.656 1.00 21.21 194 GLU A CA 1
ATOM 1519 C C . GLU A 1 195 ? 23.272 16.953 52.559 1.00 24.91 194 GLU A C 1
ATOM 1520 O O . GLU A 1 195 ? 22.948 16.885 51.363 1.00 26.09 194 GLU A O 1
ATOM 1526 N N . GLN A 1 196 ? 24.532 16.856 52.958 1.00 25.47 195 GLN A N 1
ATOM 1527 C CA . GLN A 1 196 ? 25.588 16.629 52.003 1.00 26.93 195 GLN A CA 1
ATOM 1528 C C . GLN A 1 196 ? 25.458 15.220 51.375 1.00 26.82 195 GLN A C 1
ATOM 1529 O O . GLN A 1 196 ? 25.661 15.049 50.184 1.00 30.91 195 GLN A O 1
ATOM 1535 N N . LYS A 1 197 ? 25.084 14.249 52.191 1.00 26.73 196 LYS A N 1
ATOM 1536 C CA . LYS A 1 197 ? 24.886 12.853 51.763 1.00 30.44 196 LYS A CA 1
ATOM 1537 C C . LYS A 1 197 ? 23.660 12.714 50.843 1.00 31.57 196 LYS A C 1
ATOM 1538 O O . LYS A 1 197 ? 23.742 12.124 49.750 1.00 32.70 196 LYS A O 1
ATOM 1544 N N . ALA A 1 198 ? 22.531 13.284 51.284 1.00 27.88 197 ALA A N 1
ATOM 1545 C CA . ALA A 1 198 ? 21.242 13.150 50.595 1.00 25.68 197 ALA A CA 1
ATOM 1546 C C . ALA A 1 198 ? 21.036 14.195 49.509 1.00 26.99 197 ALA A C 1
ATOM 1547 O O . ALA A 1 198 ? 20.041 14.129 48.771 1.00 27.40 197 ALA A O 1
ATOM 1549 N N . GLY A 1 199 ? 21.962 15.155 49.409 1.00 27.76 198 GLY A N 1
ATOM 1550 C CA . GLY A 1 199 ? 21.874 16.266 48.422 1.00 27.07 198 GLY A CA 1
ATOM 1551 C C . GLY A 1 199 ? 20.839 17.383 48.684 1.00 24.44 198 GLY A C 1
ATOM 1552 O O . GLY A 1 199 ? 20.821 18.391 47.992 1.00 21.34 198 GLY A O 1
ATOM 1553 N N . SER A 1 200 ? 19.977 17.215 49.672 1.00 26.54 199 SER A N 1
ATOM 1554 C CA . SER A 1 200 ? 19.052 18.282 50.069 1.00 26.11 199 SER A CA 1
ATOM 1555 C C . SER A 1 200 ? 18.744 18.133 51.554 1.00 24.86 199 SER A C 1
ATOM 1556 O O . SER A 1 200 ? 18.820 17.022 52.075 1.00 22.38 199 SER A O 1
ATOM 1559 N N . LEU A 1 201 ? 18.369 19.226 52.235 1.00 21.79 200 LEU A N 1
ATOM 1560 C CA . LEU A 1 201 ? 18.053 19.154 53.658 1.00 20.39 200 LEU A CA 1
ATOM 1561 C C . LEU A 1 201 ? 16.881 18.235 53.996 1.00 21.61 200 LEU A C 1
ATOM 1562 O O . LEU A 1 201 ? 16.948 17.450 54.970 1.00 24.13 200 LEU A O 1
ATOM 1567 N N . PHE A 1 202 ? 15.796 18.345 53.221 1.00 21.25 201 PHE A N 1
ATOM 1568 C CA . PHE A 1 202 ? 14.616 17.480 53.369 1.00 18.54 201 PHE A CA 1
ATOM 1569 C C . PHE A 1 202 ? 14.962 15.978 53.298 1.00 19.11 201 PHE A C 1
ATOM 1570 O O . PHE A 1 202 ? 14.535 15.201 54.138 1.00 20.35 201 PHE A O 1
ATOM 1578 N N . GLU A 1 203 ? 15.765 15.579 52.322 1.00 22.93 202 GLU A N 1
ATOM 1579 C CA . GLU A 1 203 ? 16.163 14.158 52.214 1.00 25.10 202 GLU A CA 1
ATOM 1580 C C . GLU A 1 203 ? 17.247 13.783 53.229 1.00 26.86 202 GLU A C 1
ATOM 1581 O O . GLU A 1 203 ? 17.387 12.618 53.611 1.00 27.84 202 GLU A O 1
ATOM 1587 N N . GLY A 1 204 ? 17.992 14.767 53.697 1.00 27.11 203 GLY A N 1
ATOM 1588 C CA . GLY A 1 204 ? 18.931 14.524 54.784 1.00 29.02 203 GLY A CA 1
ATOM 1589 C C . GLY A 1 204 ? 18.208 14.194 56.076 1.00 29.40 203 GLY A C 1
ATOM 1590 O O . GLY A 1 204 ? 18.564 13.235 56.769 1.00 30.94 203 GLY A O 1
ATOM 1599 N N . ARG A 1 206 ? 15.261 13.030 56.247 1.00 28.94 205 ARG A N 1
ATOM 1600 C CA . ARG A 1 206 ? 14.575 11.769 56.013 1.00 29.48 205 ARG A CA 1
ATOM 1601 C C . ARG A 1 206 ? 15.460 10.549 56.274 1.00 32.44 205 ARG A C 1
ATOM 1602 O O . ARG A 1 206 ? 14.942 9.538 56.722 1.00 33.88 205 ARG A O 1
ATOM 1610 N N . LEU A 1 207 ? 16.771 10.635 56.015 1.00 36.08 206 LEU A N 1
ATOM 1611 C CA . LEU A 1 207 ? 17.712 9.582 56.447 1.00 36.78 206 LEU A CA 1
ATOM 1612 C C . LEU A 1 207 ? 17.657 9.361 57.967 1.00 41.22 206 LEU A C 1
ATOM 1613 O O . LEU A 1 207 ? 17.884 8.257 58.428 1.00 41.17 206 LEU A O 1
ATOM 1626 N N . ARG A 1 209 ? 14.994 9.605 60.029 1.00 53.97 208 ARG A N 1
ATOM 1627 C CA . ARG A 1 209 ? 13.664 9.296 60.602 1.00 57.28 208 ARG A CA 1
ATOM 1628 C C . ARG A 1 209 ? 13.710 8.052 61.462 1.00 61.16 208 ARG A C 1
ATOM 1629 O O . ARG A 1 209 ? 14.436 7.111 61.126 1.00 62.35 208 ARG A O 1
ATOM 1637 N N . PRO A 1 210 ? 12.906 8.030 62.550 1.00 64.24 209 PRO A N 1
ATOM 1638 C CA . PRO A 1 210 ? 12.800 6.858 63.460 1.00 64.96 209 PRO A CA 1
ATOM 1639 C C . PRO A 1 210 ? 12.171 5.597 62.846 1.00 65.16 209 PRO A C 1
ATOM 1640 O O . PRO A 1 210 ? 11.888 5.556 61.647 1.00 65.89 209 PRO A O 1
ATOM 1644 N N . THR A 1 225 ? 10.508 5.516 78.134 1.00 52.48 224 THR A N 1
ATOM 1645 C CA . THR A 1 225 ? 11.469 5.681 77.039 1.00 53.34 224 THR A CA 1
ATOM 1646 C C . THR A 1 225 ? 11.372 7.062 76.329 1.00 53.53 224 THR A C 1
ATOM 1647 O O . THR A 1 225 ? 10.545 7.257 75.420 1.00 54.90 224 THR A O 1
ATOM 1649 N N . GLY A 1 226 ? 12.207 8.006 76.787 1.00 49.89 225 GLY A N 1
ATOM 1650 C CA . GLY A 1 226 ? 12.543 9.241 76.072 1.00 43.84 225 GLY A CA 1
ATOM 1651 C C . GLY A 1 226 ? 14.064 9.325 76.005 1.00 38.85 225 GLY A C 1
ATOM 1652 O O . GLY A 1 226 ? 14.741 8.377 76.369 1.00 34.85 225 GLY A O 1
ATOM 1653 N N . GLN A 1 227 ? 14.610 10.458 75.560 1.00 36.33 226 GLN A N 1
ATOM 1654 C CA . GLN A 1 227 ? 16.055 10.585 75.369 1.00 32.92 226 GLN A CA 1
ATOM 1655 C C . GLN A 1 227 ? 16.866 10.969 76.654 1.00 29.44 226 GLN A C 1
ATOM 1656 O O . GLN A 1 227 ? 18.088 11.068 76.591 1.00 28.88 226 GLN A O 1
ATOM 1659 N N . PHE A 1 228 ? 16.187 11.181 77.790 1.00 26.29 227 PHE A N 1
ATOM 1660 C CA . PHE A 1 228 ? 16.803 11.763 78.999 1.00 26.85 227 PHE A CA 1
ATOM 1661 C C . PHE A 1 228 ? 16.883 10.793 80.195 1.00 24.82 227 PHE A C 1
ATOM 1662 O O . PHE A 1 228 ? 16.022 9.938 80.349 1.00 22.19 227 PHE A O 1
ATOM 1670 N N . LEU A 1 229 ? 17.923 10.963 81.031 1.00 24.78 228 LEU A N 1
ATOM 1671 C CA . LEU A 1 229 ? 18.115 10.190 82.271 1.00 23.12 228 LEU A CA 1
ATOM 1672 C C . LEU A 1 229 ? 18.143 11.102 83.475 1.00 22.80 228 LEU A C 1
ATOM 1673 O O . LEU A 1 229 ? 18.806 12.152 83.424 1.00 20.96 228 LEU A O 1
ATOM 1678 N N . SER A 1 230 ? 17.446 10.698 84.544 1.00 19.74 229 SER A N 1
ATOM 1679 C CA . SER A 1 230 ? 17.657 11.252 85.852 1.00 19.34 229 SER A CA 1
ATOM 1680 C C . SER A 1 230 ? 17.851 10.124 86.856 1.00 20.23 229 SER A C 1
ATOM 1681 O O . SER A 1 230 ? 18.047 8.993 86.478 1.00 19.76 229 SER A O 1
ATOM 1684 N N . LEU A 1 231 ? 17.819 10.448 88.137 1.00 19.27 230 LEU A N 1
ATOM 1685 C CA . LEU A 1 231 ? 17.898 9.447 89.181 1.00 21.40 230 LEU A CA 1
ATOM 1686 C C . LEU A 1 231 ? 16.658 9.500 90.067 1.00 21.27 230 LEU A C 1
ATOM 1687 O O . LEU A 1 231 ? 16.165 10.578 90.440 1.00 20.36 230 LEU A O 1
ATOM 1692 N N . GLU A 1 232 ? 16.240 8.298 90.469 1.00 20.66 231 GLU A N 1
ATOM 1693 C CA A GLU A 1 232 ? 15.076 8.084 91.305 0.70 20.77 231 GLU A CA 1
ATOM 1694 C CA B GLU A 1 232 ? 15.067 8.086 91.294 0.30 20.81 231 GLU A CA 1
ATOM 1695 C C . GLU A 1 232 ? 15.237 8.827 92.609 1.00 20.39 231 GLU A C 1
ATOM 1696 O O . GLU A 1 232 ? 14.278 9.332 93.181 1.00 21.07 231 GLU A O 1
ATOM 1707 N N . THR A 1 233 ? 16.465 8.889 93.087 1.00 20.62 232 THR A N 1
ATOM 1708 C CA . THR A 1 233 ? 16.774 9.507 94.351 1.00 20.46 232 THR A CA 1
ATOM 1709 C C . THR A 1 233 ? 17.118 10.982 94.136 1.00 20.65 232 THR A C 1
ATOM 1710 O O . THR A 1 233 ? 17.530 11.644 95.056 1.00 24.26 232 THR A O 1
ATOM 1714 N N . GLY A 1 234 ? 16.988 11.473 92.911 1.00 19.84 233 GLY A N 1
ATOM 1715 C CA . GLY A 1 234 ? 17.159 12.909 92.625 1.00 17.59 233 GLY A CA 1
ATOM 1716 C C . GLY A 1 234 ? 18.588 13.209 92.237 1.00 19.56 233 GLY A C 1
ATOM 1717 O O . GLY A 1 234 ? 19.504 12.476 92.632 1.00 18.39 233 GLY A O 1
ATOM 1718 N N . LEU A 1 235 ? 18.792 14.274 91.454 1.00 20.30 234 LEU A N 1
ATOM 1719 C CA . LEU A 1 235 ? 20.128 14.552 90.928 1.00 19.13 234 LEU A CA 1
ATOM 1720 C C . LEU A 1 235 ? 21.026 15.000 92.056 1.00 17.13 234 LEU A C 1
ATOM 1721 O O . LEU A 1 235 ? 22.239 14.796 92.006 1.00 18.83 234 LEU A O 1
ATOM 1726 N N . GLU A 1 236 ? 20.463 15.541 93.126 1.00 19.07 235 GLU A N 1
ATOM 1727 C CA . GLU A 1 236 ? 21.317 15.916 94.250 1.00 19.89 235 GLU A CA 1
ATOM 1728 C C . GLU A 1 236 ? 21.994 14.685 94.900 1.00 21.51 235 GLU A C 1
ATOM 1729 O O . GLU A 1 236 ? 23.110 14.791 95.454 1.00 19.26 235 GLU A O 1
ATOM 1735 N N . SER A 1 237 ? 21.372 13.507 94.775 1.00 22.45 236 SER A N 1
ATOM 1736 C CA . SER A 1 237 ? 21.984 12.273 95.316 1.00 23.02 236 SER A CA 1
ATOM 1737 C C . SER A 1 237 ? 23.294 11.951 94.597 1.00 22.69 236 SER A C 1
ATOM 1738 O O . SER A 1 237 ? 24.213 11.446 95.204 1.00 22.13 236 SER A O 1
ATOM 1741 N N . LEU A 1 238 ? 23.415 12.351 93.336 1.00 23.08 237 LEU A N 1
ATOM 1742 C CA . LEU A 1 238 ? 24.690 12.233 92.639 1.00 21.52 237 LEU A CA 1
ATOM 1743 C C . LEU A 1 238 ? 25.758 13.089 93.316 1.00 21.34 237 LEU A C 1
ATOM 1744 O O . LEU A 1 238 ? 26.877 12.633 93.494 1.00 21.40 237 LEU A O 1
ATOM 1749 N N . ILE A 1 239 ? 25.415 14.329 93.677 1.00 22.10 238 ILE A N 1
ATOM 1750 C CA . ILE A 1 239 ? 26.362 15.241 94.355 1.00 21.51 238 ILE A CA 1
ATOM 1751 C C . ILE A 1 239 ? 26.849 14.616 95.696 1.00 17.56 238 ILE A C 1
ATOM 1752 O O . ILE A 1 239 ? 28.053 14.527 95.955 1.00 17.98 238 ILE A O 1
ATOM 1757 N N . GLU A 1 240 ? 25.888 14.137 96.460 1.00 17.70 239 GLU A N 1
ATOM 1758 C CA . GLU A 1 240 ? 26.094 13.521 97.758 1.00 20.89 239 GLU A CA 1
ATOM 1759 C C . GLU A 1 240 ? 26.978 12.295 97.644 1.00 22.04 239 GLU A C 1
ATOM 1760 O O . GLU A 1 240 ? 27.925 12.155 98.405 1.00 21.34 239 GLU A O 1
ATOM 1766 N N . ARG A 1 241 ? 26.723 11.430 96.661 1.00 22.64 240 ARG A N 1
ATOM 1767 C CA A ARG A 1 241 ? 27.547 10.234 96.478 0.70 21.74 240 ARG A CA 1
ATOM 1768 C CA B ARG A 1 241 ? 27.542 10.229 96.493 0.30 21.55 240 ARG A CA 1
ATOM 1769 C C . ARG A 1 241 ? 28.950 10.593 96.023 1.00 22.67 240 ARG A C 1
ATOM 1770 O O . ARG A 1 241 ? 29.918 9.953 96.435 1.00 20.03 240 ARG A O 1
ATOM 1785 N N . LEU A 1 242 ? 29.092 11.619 95.171 1.00 21.09 241 LEU A N 1
ATOM 1786 C CA . LEU A 1 242 ? 30.450 12.003 94.775 1.00 21.18 241 LEU A CA 1
ATOM 1787 C C . LEU A 1 242 ? 31.285 12.405 95.986 1.00 21.14 241 LEU A C 1
ATOM 1788 O O . LEU A 1 242 ? 32.434 11.971 96.128 1.00 24.45 241 LEU A O 1
ATOM 1793 N N . GLU A 1 243 ? 30.710 13.221 96.855 1.00 21.49 242 GLU A N 1
ATOM 1794 C CA . GLU A 1 243 ? 31.424 13.645 98.037 1.00 23.32 242 GLU A CA 1
ATOM 1795 C C . GLU A 1 243 ? 31.804 12.430 98.863 1.00 25.43 242 GLU A C 1
ATOM 1796 O O . GLU A 1 243 ? 32.959 12.266 99.274 1.00 26.83 242 GLU A O 1
ATOM 1802 N N . GLU A 1 244 ? 30.820 11.581 99.100 1.00 27.47 243 GLU A N 1
ATOM 1803 C CA . GLU A 1 244 ? 31.010 10.340 99.870 1.00 29.32 243 GLU A CA 1
ATOM 1804 C C . GLU A 1 244 ? 32.150 9.418 99.347 1.00 28.07 243 GLU A C 1
ATOM 1805 O O . GLU A 1 244 ? 32.923 8.927 100.125 1.00 29.32 243 GLU A O 1
ATOM 1811 N N . VAL A 1 245 ? 32.297 9.226 98.045 1.00 27.85 244 VAL A N 1
ATOM 1812 C CA . VAL A 1 245 ? 33.357 8.366 97.523 1.00 25.51 244 VAL A CA 1
ATOM 1813 C C . VAL A 1 245 ? 34.754 9.001 97.450 1.00 28.08 244 VAL A C 1
ATOM 1814 O O . VAL A 1 245 ? 35.715 8.338 97.123 1.00 29.47 244 VAL A O 1
ATOM 1818 N N . LEU A 1 246 ? 34.877 10.300 97.701 1.00 31.23 245 LEU A N 1
ATOM 1819 C CA . LEU A 1 246 ? 36.186 10.930 97.760 1.00 30.27 245 LEU A CA 1
ATOM 1820 C C . LEU A 1 246 ? 36.875 10.402 99.026 1.00 31.39 245 LEU A C 1
ATOM 1821 O O . LEU A 1 246 ? 36.275 10.384 100.097 1.00 27.71 245 LEU A O 1
ATOM 1826 N N . GLU A 1 247 ? 38.117 9.955 98.895 1.00 33.25 246 GLU A N 1
ATOM 1827 C CA . GLU A 1 247 ? 38.813 9.353 100.042 1.00 36.52 246 GLU A CA 1
ATOM 1828 C C . GLU A 1 247 ? 39.893 10.204 100.678 1.00 35.06 246 GLU A C 1
ATOM 1829 O O . GLU A 1 247 ? 40.287 9.939 101.807 1.00 38.44 246 GLU A O 1
ATOM 1835 N N . ARG A 1 248 ? 40.409 11.193 99.971 1.00 31.44 247 ARG A N 1
ATOM 1836 C CA . ARG A 1 248 ? 41.438 12.022 100.557 1.00 31.83 247 ARG A CA 1
ATOM 1837 C C . ARG A 1 248 ? 41.329 13.520 100.244 1.00 29.35 247 ARG A C 1
ATOM 1838 O O . ARG A 1 248 ? 42.039 14.324 100.833 1.00 31.46 247 ARG A O 1
ATOM 1846 N N . SER A 1 249 ? 40.426 13.903 99.358 1.00 27.42 248 SER A N 1
ATOM 1847 C CA . SER A 1 249 ? 40.228 15.325 99.039 1.00 26.20 248 SER A CA 1
ATOM 1848 C C . SER A 1 249 ? 39.648 16.074 100.221 1.00 24.77 248 SER A C 1
ATOM 1849 O O . SER A 1 249 ? 38.701 15.611 100.820 1.00 30.16 248 SER A O 1
ATOM 1852 N N . GLU A 1 250 ? 40.221 17.208 100.564 1.00 25.23 249 GLU A N 1
ATOM 1853 C CA A GLU A 1 250 ? 39.678 18.038 101.632 0.70 25.90 249 GLU A CA 1
ATOM 1854 C CA B GLU A 1 250 ? 39.703 18.064 101.638 0.30 25.28 249 GLU A CA 1
ATOM 1855 C C . GLU A 1 250 ? 38.678 19.049 101.059 1.00 26.30 249 GLU A C 1
ATOM 1856 O O . GLU A 1 250 ? 39.029 19.845 100.208 1.00 25.62 249 GLU A O 1
ATOM 1867 N N . ILE A 1 251 ? 37.427 19.014 101.533 1.00 25.72 250 ILE A N 1
ATOM 1868 C CA . ILE A 1 251 ? 36.373 19.903 101.026 1.00 25.26 250 ILE A CA 1
ATOM 1869 C C . ILE A 1 251 ? 36.215 21.052 102.011 1.00 27.14 250 ILE A C 1
ATOM 1870 O O . ILE A 1 251 ? 35.856 20.803 103.160 1.00 24.09 250 ILE A O 1
ATOM 1875 N N . ARG A 1 252 ? 36.419 22.298 101.573 1.00 24.51 251 ARG A N 1
ATOM 1876 C CA . ARG A 1 252 ? 36.182 23.441 102.464 1.00 26.12 251 ARG A CA 1
ATOM 1877 C C . ARG A 1 252 ? 34.947 24.212 102.018 1.00 22.33 251 ARG A C 1
ATOM 1878 O O . ARG A 1 252 ? 34.964 24.869 100.982 1.00 23.83 251 ARG A O 1
ATOM 1886 N N . LEU A 1 253 ? 33.884 24.148 102.789 1.00 20.86 252 LEU A N 1
ATOM 1887 C CA . LEU A 1 253 ? 32.685 24.923 102.467 1.00 22.18 252 LEU A CA 1
ATOM 1888 C C . LEU A 1 253 ? 32.859 26.353 103.003 1.00 22.26 252 LEU A C 1
ATOM 1889 O O . LEU A 1 253 ? 33.766 26.633 103.784 1.00 24.15 252 LEU A O 1
ATOM 1894 N N . GLU A 1 254 ? 31.979 27.242 102.590 1.00 19.96 253 GLU A N 1
ATOM 1895 C CA . GLU A 1 254 ? 32.004 28.622 103.025 1.00 21.06 253 GLU A CA 1
ATOM 1896 C C . GLU A 1 254 ? 33.412 29.205 102.906 1.00 20.49 253 GLU A C 1
ATOM 1897 O O . GLU A 1 254 ? 33.834 29.916 103.780 1.00 21.24 253 GLU A O 1
ATOM 1903 N N . THR A 1 255 ? 34.141 28.891 101.838 1.00 19.20 254 THR A N 1
ATOM 1904 C CA . THR A 1 255 ? 35.491 29.381 101.664 1.00 20.22 254 THR A CA 1
ATOM 1905 C C . THR A 1 255 ? 35.691 29.871 100.243 1.00 19.05 254 THR A C 1
ATOM 1906 O O . THR A 1 255 ? 36.295 29.209 99.426 1.00 19.89 254 THR A O 1
ATOM 1910 N N . PRO A 1 256 ? 35.192 31.070 99.948 1.00 20.54 255 PRO A N 1
ATOM 1911 C CA . PRO A 1 256 ? 35.391 31.548 98.600 1.00 21.59 255 PRO A CA 1
ATOM 1912 C C . PRO A 1 256 ? 36.845 31.843 98.330 1.00 23.04 255 PRO A C 1
ATOM 1913 O O . PRO A 1 256 ? 37.573 32.229 99.240 1.00 25.59 255 PRO A O 1
ATOM 1917 N N . LEU A 1 257 ? 37.273 31.640 97.091 1.00 21.95 256 LEU A N 1
ATOM 1918 C CA . LEU A 1 257 ? 38.606 32.060 96.663 1.00 21.36 256 LEU A CA 1
ATOM 1919 C C . LEU A 1 257 ? 38.473 33.526 96.317 1.00 22.25 256 LEU A C 1
ATOM 1920 O O . LEU A 1 257 ? 37.588 33.893 95.552 1.00 19.19 256 LEU A O 1
ATOM 1925 N N . LEU A 1 258 ? 39.353 34.340 96.885 1.00 24.06 257 LEU A N 1
ATOM 1926 C CA . LEU A 1 258 ? 39.282 35.803 96.801 1.00 23.95 257 LEU A CA 1
ATOM 1927 C C . LEU A 1 258 ? 40.376 36.414 95.942 1.00 24.54 257 LEU A C 1
ATOM 1928 O O . LEU A 1 258 ? 40.217 37.527 95.463 1.00 24.87 257 LEU A O 1
ATOM 1933 N N . ALA A 1 259 ? 41.489 35.711 95.748 1.00 22.59 258 ALA A N 1
ATOM 1934 C CA . ALA A 1 259 ? 42.634 36.265 95.010 1.00 21.93 258 ALA A CA 1
ATOM 1935 C C . ALA A 1 259 ? 43.657 35.189 94.782 1.00 22.30 258 ALA A C 1
ATOM 1936 O O . ALA A 1 259 ? 43.752 34.240 95.567 1.00 23.39 258 ALA A O 1
ATOM 1938 N N . ILE A 1 260 ? 44.415 35.333 93.700 1.00 23.58 259 ILE A N 1
ATOM 1939 C CA . ILE A 1 260 ? 45.536 34.424 93.371 1.00 26.23 259 ILE A CA 1
ATOM 1940 C C . ILE A 1 260 ? 46.848 35.246 93.274 1.00 25.55 259 ILE A C 1
ATOM 1941 O O . ILE A 1 260 ? 46.920 36.224 92.547 1.00 23.58 259 ILE A O 1
ATOM 1946 N N . SER A 1 261 ? 47.881 34.862 94.011 1.00 28.74 260 SER A N 1
ATOM 1947 C CA . SER A 1 261 ? 49.196 35.555 93.932 1.00 26.40 260 SER A CA 1
ATOM 1948 C C . SER A 1 261 ? 50.309 34.587 93.693 1.00 25.94 260 SER A C 1
ATOM 1949 O O . SER A 1 261 ? 50.222 33.417 94.057 1.00 25.44 260 SER A O 1
ATOM 1952 N N . ARG A 1 262 ? 51.405 35.096 93.156 1.00 28.17 261 ARG A N 1
ATOM 1953 C CA . ARG A 1 262 ? 52.524 34.251 92.844 1.00 30.37 261 ARG A CA 1
ATOM 1954 C C . ARG A 1 262 ? 53.385 33.993 94.089 1.00 29.32 261 ARG A C 1
ATOM 1955 O O . ARG A 1 262 ? 53.646 34.903 94.860 1.00 28.94 261 ARG A O 1
ATOM 1963 N N . GLU A 1 263 ? 53.762 32.728 94.288 1.00 30.25 262 GLU A N 1
ATOM 1964 C CA . GLU A 1 263 ? 54.722 32.304 95.318 1.00 28.34 262 GLU A CA 1
ATOM 1965 C C . GLU A 1 263 ? 55.832 31.590 94.593 1.00 26.37 262 GLU A C 1
ATOM 1966 O O . GLU A 1 263 ? 55.911 30.377 94.658 1.00 21.58 262 GLU A O 1
ATOM 1972 N N . ASP A 1 264 ? 56.652 32.341 93.867 1.00 28.72 263 ASP A N 1
ATOM 1973 C CA . ASP A 1 264 ? 57.836 31.794 93.196 1.00 29.72 263 ASP A CA 1
ATOM 1974 C C . ASP A 1 264 ? 57.589 30.446 92.485 1.00 31.22 263 ASP A C 1
ATOM 1975 O O . ASP A 1 264 ? 58.252 29.429 92.764 1.00 31.29 263 ASP A O 1
ATOM 1980 N N . GLY A 1 265 ? 56.644 30.434 91.543 1.00 28.59 264 GLY A N 1
ATOM 1981 C CA . GLY A 1 265 ? 56.360 29.216 90.772 1.00 24.36 264 GLY A CA 1
ATOM 1982 C C . GLY A 1 265 ? 55.099 28.504 91.268 1.00 25.09 264 GLY A C 1
ATOM 1983 O O . GLY A 1 265 ? 54.447 27.799 90.530 1.00 25.07 264 GLY A O 1
ATOM 1984 N N . ARG A 1 266 ? 54.764 28.689 92.529 1.00 21.10 265 ARG A N 1
ATOM 1985 C CA . ARG A 1 266 ? 53.543 28.148 93.101 1.00 22.83 265 ARG A CA 1
ATOM 1986 C C . ARG A 1 266 ? 52.566 29.319 93.231 1.00 23.37 265 ARG A C 1
ATOM 1987 O O . ARG A 1 266 ? 52.853 30.434 92.811 1.00 25.03 265 ARG A O 1
ATOM 1995 N N . TYR A 1 267 ? 51.422 29.086 93.853 1.00 23.89 266 TYR A N 1
ATOM 1996 C CA . TYR A 1 267 ? 50.445 30.142 94.028 1.00 22.76 266 TYR A CA 1
ATOM 1997 C C . TYR A 1 267 ? 49.984 30.186 95.458 1.00 21.21 266 TYR A C 1
ATOM 1998 O O . TYR A 1 267 ? 49.881 29.151 96.130 1.00 16.99 266 TYR A O 1
ATOM 2007 N N . ARG A 1 268 ? 49.692 31.394 95.905 1.00 18.69 267 ARG A N 1
ATOM 2008 C CA . ARG A 1 268 ? 49.109 31.615 97.177 1.00 19.73 267 ARG A CA 1
ATOM 2009 C C . ARG A 1 268 ? 47.670 32.006 96.906 1.00 22.75 267 ARG A C 1
ATOM 2010 O O . ARG A 1 268 ? 47.429 33.001 96.211 1.00 24.40 267 ARG A O 1
ATOM 2018 N N . LEU A 1 269 ? 46.728 31.234 97.454 1.00 22.93 268 LEU A N 1
ATOM 2019 C CA . LEU A 1 269 ? 45.293 31.446 97.197 1.00 24.01 268 LEU A CA 1
ATOM 2020 C C . LEU A 1 269 ? 44.659 32.068 98.421 1.00 22.73 268 LEU A C 1
ATOM 2021 O O . LEU A 1 269 ? 44.662 31.481 99.502 1.00 22.03 268 LEU A O 1
ATOM 2026 N N . LYS A 1 270 ? 44.171 33.299 98.260 1.00 21.65 269 LYS A N 1
ATOM 2027 C CA . LYS A 1 270 ? 43.585 34.058 99.357 1.00 23.61 269 LYS A CA 1
ATOM 2028 C C . LYS A 1 270 ? 42.147 33.665 99.670 1.00 21.04 269 LYS A C 1
ATOM 2029 O O . LYS A 1 270 ? 41.313 33.654 98.779 1.00 22.04 269 LYS A O 1
ATOM 2035 N N . THR A 1 271 ? 41.856 33.425 100.946 1.00 20.55 270 THR A N 1
ATOM 2036 C CA . THR A 1 271 ? 40.494 33.110 101.432 1.00 20.66 270 THR A CA 1
ATOM 2037 C C . THR A 1 271 ? 40.252 33.860 102.720 1.00 25.00 270 THR A C 1
ATOM 2038 O O . THR A 1 271 ? 41.179 34.378 103.298 1.00 31.28 270 THR A O 1
ATOM 2042 N N . ASP A 1 272 ? 39.030 33.875 103.214 1.00 29.53 271 ASP A N 1
ATOM 2043 C CA . ASP A 1 272 ? 38.713 34.561 104.480 1.00 32.69 271 ASP A CA 1
ATOM 2044 C C . ASP A 1 272 ? 39.432 34.012 105.710 1.00 34.65 271 ASP A C 1
ATOM 2045 O O . ASP A 1 272 ? 39.594 34.721 106.709 1.00 35.47 271 ASP A O 1
ATOM 2050 N N . HIS A 1 273 ? 39.839 32.747 105.638 1.00 35.17 272 HIS A N 1
ATOM 2051 C CA . HIS A 1 273 ? 40.435 32.054 106.765 1.00 37.72 272 HIS A CA 1
ATOM 2052 C C . HIS A 1 273 ? 41.891 31.677 106.450 1.00 38.47 272 HIS A C 1
ATOM 2053 O O . HIS A 1 273 ? 42.348 30.595 106.797 1.00 41.95 272 HIS A O 1
ATOM 2060 N N . GLY A 1 274 ? 42.617 32.563 105.782 1.00 36.03 273 GLY A N 1
ATOM 2061 C CA . GLY A 1 274 ? 44.017 32.302 105.489 1.00 34.32 273 GLY A CA 1
ATOM 2062 C C . GLY A 1 274 ? 44.285 31.608 104.161 1.00 32.44 273 GLY A C 1
ATOM 2063 O O . GLY A 1 274 ? 43.393 31.044 103.529 1.00 31.90 273 GLY A O 1
ATOM 2064 N N . PRO A 1 275 ? 45.536 31.649 103.730 1.00 29.10 274 PRO A N 1
ATOM 2065 C CA . PRO A 1 275 ? 45.859 31.258 102.384 1.00 28.00 274 PRO A CA 1
ATOM 2066 C C . PRO A 1 275 ? 45.952 29.769 102.211 1.00 25.73 274 PRO A C 1
ATOM 2067 O O . PRO A 1 275 ? 46.222 29.061 103.177 1.00 22.36 274 PRO A O 1
ATOM 2071 N N . GLU A 1 276 ? 45.695 29.298 100.992 1.00 24.51 275 GLU A N 1
ATOM 2072 C CA . GLU A 1 276 ? 46.009 27.919 100.604 1.00 27.90 275 GLU A CA 1
ATOM 2073 C C . GLU A 1 276 ? 47.122 27.987 99.597 1.00 25.41 275 GLU A C 1
ATOM 2074 O O . GLU A 1 276 ? 47.060 28.852 98.731 1.00 26.64 275 GLU A O 1
ATOM 2080 N N . TYR A 1 277 ? 48.092 27.072 99.644 1.00 22.45 276 TYR A N 1
ATOM 2081 C CA . TYR A 1 277 ? 49.193 27.120 98.668 1.00 23.33 276 TYR A CA 1
ATOM 2082 C C . TYR A 1 277 ? 48.992 26.018 97.664 1.00 22.75 276 TYR A C 1
ATOM 2083 O O . TYR A 1 277 ? 48.654 24.890 98.025 1.00 29.24 276 TYR A O 1
ATOM 2092 N N . ALA A 1 278 ? 49.141 26.341 96.387 1.00 21.82 277 ALA A N 1
ATOM 2093 C CA . ALA A 1 278 ? 48.868 25.356 95.330 1.00 19.87 277 ALA A CA 1
ATOM 2094 C C . ALA A 1 278 ? 49.947 25.334 94.246 1.00 20.17 277 ALA A C 1
ATOM 2095 O O . ALA A 1 278 ? 50.588 26.355 93.977 1.00 20.62 277 ALA A O 1
ATOM 2097 N N . ASP A 1 279 ? 50.141 24.167 93.640 1.00 19.88 278 ASP A N 1
ATOM 2098 C CA . ASP A 1 279 ? 50.919 24.047 92.433 1.00 22.83 278 ASP A CA 1
ATOM 2099 C C . ASP A 1 27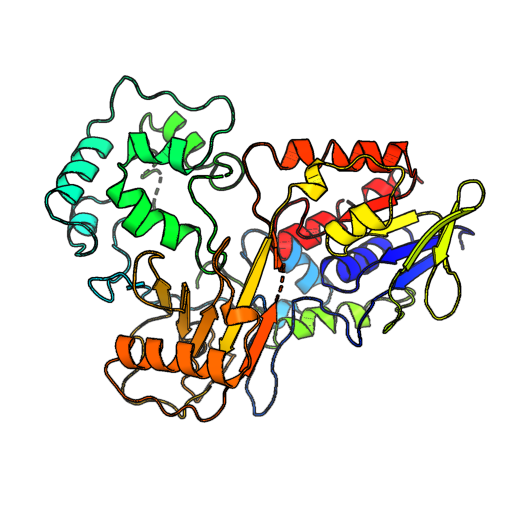9 ? 49.986 24.041 91.218 1.00 25.42 278 ASP A C 1
ATOM 2100 O O . ASP A 1 279 ? 50.314 24.640 90.203 1.00 27.15 278 ASP A O 1
ATOM 2105 N N . TYR A 1 280 ? 48.830 23.371 91.339 1.00 24.24 279 TYR A N 1
ATOM 2106 C CA . TYR A 1 280 ? 47.849 23.307 90.255 1.00 23.14 279 TYR A CA 1
ATOM 2107 C C . TYR A 1 280 ? 46.540 23.862 90.757 1.00 22.98 279 TYR A C 1
ATOM 2108 O O . TYR A 1 280 ? 46.140 23.584 91.887 1.00 23.54 279 TYR A O 1
ATOM 2117 N N . VAL A 1 281 ? 45.910 24.698 89.938 1.00 22.21 280 VAL A N 1
ATOM 2118 C CA . VAL A 1 281 ? 44.626 25.273 90.265 1.00 20.45 280 VAL A CA 1
ATOM 2119 C C . VAL A 1 281 ? 43.631 24.959 89.136 1.00 22.26 280 VAL A C 1
ATOM 2120 O O . VAL A 1 281 ? 43.922 25.260 87.965 1.00 23.85 280 VAL A O 1
ATOM 2124 N N . LEU A 1 282 ? 42.488 24.358 89.485 1.00 20.27 281 LEU A N 1
ATOM 2125 C CA . LEU A 1 282 ? 41.378 24.160 88.541 1.00 22.91 281 LEU A CA 1
ATOM 2126 C C . LEU A 1 282 ? 40.240 25.083 88.960 1.00 22.56 281 LEU A C 1
ATOM 2127 O O . LEU A 1 282 ? 39.611 24.900 90.017 1.00 19.25 281 LEU A O 1
ATOM 2132 N N . LEU A 1 283 ? 40.020 26.121 88.143 1.00 20.92 282 LEU A N 1
ATOM 2133 C CA . LEU A 1 283 ? 38.901 27.030 88.328 1.00 19.71 282 LEU A CA 1
ATOM 2134 C C . LEU A 1 283 ? 37.625 26.493 87.630 1.00 18.24 282 LEU A C 1
ATOM 2135 O O . LEU A 1 283 ? 37.609 26.300 86.423 1.00 17.35 282 LEU A O 1
ATOM 2140 N N . THR A 1 284 ? 36.552 26.286 88.402 1.00 19.10 283 THR A N 1
ATOM 2141 C CA . THR A 1 284 ? 35.288 25.763 87.875 1.00 18.36 283 THR A CA 1
ATOM 2142 C C . THR A 1 284 ? 34.148 26.706 88.227 1.00 20.83 283 THR A C 1
ATOM 2143 O O . THR A 1 284 ? 32.979 26.366 88.080 1.00 22.13 283 THR A O 1
ATOM 2147 N N . ILE A 1 285 ? 34.526 27.905 88.667 1.00 21.65 284 ILE A N 1
ATOM 2148 C CA . ILE A 1 285 ? 33.617 28.929 89.126 1.00 21.10 284 ILE A CA 1
ATOM 2149 C C . ILE A 1 285 ? 33.164 29.784 87.925 1.00 19.54 284 ILE A C 1
ATOM 2150 O O . ILE A 1 285 ? 33.698 29.631 86.842 1.00 19.10 284 ILE A O 1
ATOM 2155 N N . PRO A 1 286 ? 32.168 30.649 88.120 1.00 17.93 285 PRO A N 1
ATOM 2156 C CA . PRO A 1 286 ? 31.689 31.413 86.965 1.00 17.62 285 PRO A CA 1
ATOM 2157 C C . PRO A 1 286 ? 32.815 32.222 86.300 1.00 19.74 285 PRO A C 1
ATOM 2158 O O . PRO A 1 286 ? 33.638 32.853 86.982 1.00 19.10 285 PRO A O 1
ATOM 2162 N N . HIS A 1 287 ? 32.799 32.238 84.981 1.00 19.31 286 HIS A N 1
ATOM 2163 C CA . HIS A 1 287 ? 33.860 32.833 84.181 1.00 19.10 286 HIS A CA 1
ATOM 2164 C C . HIS A 1 287 ? 34.186 34.351 84.423 1.00 18.44 286 HIS A C 1
ATOM 2165 O O . HIS A 1 287 ? 35.333 34.753 84.304 1.00 21.18 286 HIS A O 1
ATOM 2172 N N . PRO A 1 288 ? 33.211 35.172 84.798 1.00 20.35 287 PRO A N 1
ATOM 2173 C CA . PRO A 1 288 ? 33.589 36.558 85.153 1.00 22.12 287 PRO A CA 1
ATOM 2174 C C . PRO A 1 288 ? 34.430 36.659 86.437 1.00 23.54 287 PRO A C 1
ATOM 2175 O O . PRO A 1 288 ? 35.119 37.650 86.625 1.00 22.91 287 PRO A O 1
ATOM 2179 N N . GLN A 1 289 ? 34.349 35.672 87.324 1.00 21.35 288 GLN A N 1
ATOM 2180 C CA . GLN A 1 289 ? 35.261 35.642 88.445 1.00 19.06 288 GLN A CA 1
ATOM 2181 C C . GLN A 1 289 ? 36.622 35.178 87.996 1.00 19.99 288 GLN A C 1
ATOM 2182 O O . GLN A 1 289 ? 37.614 35.607 88.563 1.00 25.00 288 GLN A O 1
ATOM 2188 N N . VAL A 1 290 ? 36.699 34.348 86.955 1.00 21.96 289 VAL A N 1
ATOM 2189 C CA . VAL A 1 290 ? 37.990 33.958 86.378 1.00 20.55 289 VAL A CA 1
ATOM 2190 C C . VAL A 1 290 ? 38.756 35.170 85.869 1.00 21.53 289 VAL A C 1
ATOM 2191 O O . VAL A 1 290 ? 39.957 35.352 86.141 1.00 22.64 289 VAL A O 1
ATOM 2195 N N . VAL A 1 291 ? 38.063 36.004 85.120 1.00 21.71 290 VAL A N 1
ATOM 2196 C CA . VAL A 1 291 ? 38.649 37.221 84.564 1.00 22.35 290 VAL A CA 1
ATOM 2197 C C . VAL A 1 291 ? 39.195 38.106 85.686 1.00 24.54 290 VAL A C 1
ATOM 2198 O O . VAL A 1 291 ? 40.313 38.597 85.575 1.00 22.10 290 VAL A O 1
ATOM 2202 N N . GLN A 1 292 ? 38.431 38.27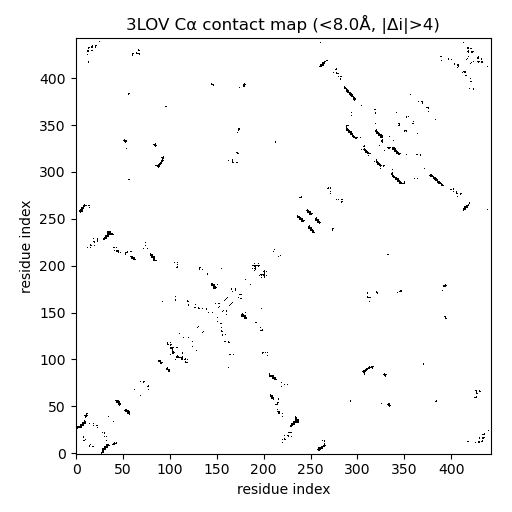5 86.760 1.00 23.76 291 GLN A N 1
ATOM 2203 C CA . GLN A 1 292 ? 38.844 39.152 87.858 1.00 27.50 291 GLN A CA 1
ATOM 2204 C C . GLN A 1 292 ? 40.015 38.562 88.649 1.00 28.06 291 GLN A C 1
ATOM 2205 O O . GLN A 1 292 ? 40.900 39.289 89.055 1.00 25.09 291 GLN A O 1
ATOM 2211 N N . LEU A 1 293 ? 39.984 37.250 88.889 1.00 27.37 292 LEU A N 1
ATOM 2212 C CA . LEU A 1 293 ? 41.039 36.557 89.637 1.00 26.24 292 LEU A CA 1
ATOM 2213 C C . LEU A 1 293 ? 42.368 36.456 88.890 1.00 25.74 292 LEU A C 1
ATOM 2214 O O . LEU A 1 293 ? 43.421 36.243 89.515 1.00 25.54 292 LEU A O 1
ATOM 2219 N N . LEU A 1 294 ? 42.347 36.589 87.560 1.00 24.87 293 LEU A N 1
ATOM 2220 C CA . LEU A 1 294 ? 43.576 36.448 86.758 1.00 25.29 293 LEU A CA 1
ATOM 2221 C C . LEU A 1 294 ? 43.883 37.717 85.976 1.00 25.75 293 LEU A C 1
ATOM 2222 O O . LEU A 1 294 ? 43.828 37.722 84.749 1.00 26.39 293 LEU A O 1
ATOM 2227 N N . PRO A 1 295 ? 44.261 38.787 86.687 1.00 28.62 294 PRO A N 1
ATOM 2228 C CA . PRO A 1 295 ? 44.396 40.107 86.064 1.00 29.63 294 PRO A CA 1
ATOM 2229 C C . PRO A 1 295 ? 45.535 40.255 85.065 1.00 30.73 294 PRO A C 1
ATOM 2230 O O . PRO A 1 295 ? 45.454 41.145 84.233 1.00 33.57 294 PRO A O 1
ATOM 2234 N N . ASP A 1 296 ? 46.559 39.402 85.129 1.00 28.06 295 ASP A N 1
ATOM 2235 C CA . ASP A 1 296 ? 47.640 39.408 84.137 1.00 29.12 295 ASP A CA 1
ATOM 2236 C C . ASP A 1 296 ? 47.288 38.678 82.870 1.00 28.22 295 ASP A C 1
ATOM 2237 O O . ASP A 1 296 ? 48.064 38.658 81.938 1.00 28.07 295 ASP A O 1
ATOM 2242 N N . ALA A 1 297 ? 46.129 38.036 82.843 1.00 29.53 296 ALA A N 1
ATOM 2243 C CA . ALA A 1 297 ? 45.695 37.367 81.662 1.00 27.90 296 ALA A CA 1
ATOM 2244 C C . ALA A 1 297 ? 44.718 38.274 80.909 1.00 26.36 296 ALA A C 1
ATOM 2245 O O . ALA A 1 297 ? 43.822 38.861 81.492 1.00 26.62 296 ALA A O 1
ATOM 2247 N N . HIS A 1 298 ? 44.897 38.359 79.596 1.00 28.23 297 HIS A N 1
ATOM 2248 C CA . HIS A 1 298 ? 44.032 39.156 78.722 1.00 26.40 297 HIS A CA 1
ATOM 2249 C C . HIS A 1 298 ? 42.977 38.217 78.135 1.00 24.98 297 HIS A C 1
ATOM 2250 O O . HIS A 1 298 ? 43.274 37.420 77.251 1.00 22.59 297 HIS A O 1
ATOM 2257 N N . LEU A 1 299 ? 41.753 38.310 78.661 1.00 25.53 298 LEU A N 1
ATOM 2258 C CA . LEU A 1 299 ? 40.701 37.330 78.413 1.00 23.95 298 LEU A CA 1
ATOM 2259 C C . LEU A 1 299 ? 39.398 37.985 77.884 1.00 24.25 298 LEU A C 1
ATOM 2260 O O . LEU A 1 299 ? 38.327 37.837 78.481 1.00 22.17 298 LEU A O 1
ATOM 2265 N N . PRO A 1 300 ? 39.486 38.758 76.780 1.00 25.65 299 PRO A N 1
ATOM 2266 C CA . PRO A 1 300 ? 38.290 39.467 76.308 1.00 25.23 299 PRO A CA 1
ATOM 2267 C C . PRO A 1 300 ? 37.200 38.474 75.898 1.00 24.82 299 PRO A C 1
ATOM 2268 O O . PRO A 1 300 ? 36.015 38.785 76.029 1.00 24.35 299 PRO A O 1
ATOM 2272 N N . GLU A 1 301 ? 37.608 37.297 75.401 1.00 23.66 300 GLU A N 1
ATOM 2273 C CA . GLU A 1 301 ? 36.654 36.232 75.052 1.00 22.92 300 GLU A CA 1
ATOM 2274 C C . GLU A 1 301 ? 35.733 35.937 76.229 1.00 22.22 300 GLU A C 1
ATOM 2275 O O . GLU A 1 301 ? 34.517 35.840 76.067 1.00 23.10 300 GLU A O 1
ATOM 2281 N N . LEU A 1 302 ? 36.286 35.863 77.428 1.00 23.54 301 LEU A N 1
ATOM 2282 C CA . LEU A 1 302 ? 35.456 35.655 78.613 1.00 21.82 301 LEU A CA 1
ATOM 2283 C C . LEU A 1 302 ? 34.676 36.900 79.038 1.00 22.78 301 LEU A C 1
ATOM 2284 O O . LEU A 1 302 ? 33.574 36.771 79.557 1.00 19.81 301 LEU A O 1
ATOM 2289 N N . GLU A 1 303 ? 35.235 38.103 78.835 1.00 22.97 302 GLU A N 1
ATOM 2290 C CA . GLU A 1 303 ? 34.482 39.351 79.139 1.00 23.55 302 GLU A CA 1
ATOM 2291 C C . GLU A 1 303 ? 33.241 39.500 78.234 1.00 22.55 302 GLU A C 1
ATOM 2292 O O . GLU A 1 303 ? 32.245 40.039 78.637 1.00 25.76 302 GLU A O 1
ATOM 2298 N N . GLN A 1 304 ? 33.336 39.038 77.002 1.00 21.64 303 GLN A N 1
ATOM 2299 C CA . GLN A 1 304 ? 32.220 39.111 76.057 1.00 21.55 303 GLN A CA 1
ATOM 2300 C C . GLN A 1 304 ? 31.311 37.905 76.058 1.00 20.68 303 GLN A C 1
ATOM 2301 O O . GLN A 1 304 ? 30.378 37.872 75.283 1.00 22.21 303 GLN A O 1
ATOM 2307 N N . LEU A 1 305 ? 31.552 36.910 76.916 1.00 20.43 304 LEU A N 1
ATOM 2308 C CA . LEU A 1 305 ? 30.655 35.765 77.009 1.00 20.13 304 LEU A CA 1
ATOM 2309 C C . LEU A 1 305 ? 29.498 36.118 77.920 1.00 18.72 304 LEU A C 1
ATOM 2310 O O . LEU A 1 305 ? 29.644 36.185 79.135 1.00 18.63 304 LEU A O 1
ATOM 2315 N N . THR A 1 306 ? 28.328 36.326 77.334 1.00 19.04 305 THR A N 1
ATOM 2316 C CA . THR A 1 306 ? 27.183 36.796 78.071 1.00 20.84 305 THR A CA 1
ATOM 2317 C C . THR A 1 306 ? 26.353 35.676 78.637 1.00 21.81 305 THR A C 1
ATOM 2318 O O . THR A 1 306 ? 26.446 34.520 78.195 1.00 24.79 305 THR A O 1
ATOM 2322 N N . THR A 1 307 ? 25.490 36.044 79.589 1.00 20.56 306 THR A N 1
ATOM 2323 C CA . THR A 1 307 ? 24.603 35.105 80.218 1.00 20.60 306 THR A CA 1
ATOM 2324 C C . THR A 1 307 ? 23.238 35.737 80.437 1.00 22.30 306 THR A C 1
ATOM 2325 O O . THR A 1 307 ? 23.062 36.960 80.273 1.00 19.62 306 THR A O 1
ATOM 2329 N N . HIS A 1 308 ? 22.279 34.896 80.816 1.00 18.20 307 HIS A N 1
ATOM 2330 C CA . HIS A 1 308 ? 21.009 35.356 81.394 1.00 19.11 307 HIS A CA 1
ATOM 2331 C C . HIS A 1 308 ? 20.668 34.502 82.616 1.00 20.69 307 HIS A C 1
ATOM 2332 O O . HIS A 1 308 ? 21.230 33.403 82.804 1.00 21.96 307 HIS A O 1
ATOM 2339 N N . SER A 1 309 ? 19.755 35.005 83.448 1.00 22.03 308 SER A N 1
ATOM 2340 C CA . SER A 1 309 ? 19.282 34.309 84.645 1.00 19.95 308 SER A CA 1
ATOM 2341 C C . SER A 1 309 ? 17.956 33.627 84.409 1.00 21.07 308 SER A C 1
ATOM 2342 O O . SER A 1 309 ? 17.140 34.101 83.645 1.00 19.33 308 SER A O 1
ATOM 2345 N N . THR A 1 310 ? 17.748 32.533 85.128 1.00 19.70 309 THR A N 1
ATOM 2346 C CA . THR A 1 310 ? 16.551 31.732 85.030 1.00 19.45 309 THR A CA 1
ATOM 2347 C C . THR A 1 310 ? 16.010 31.496 86.437 1.00 20.51 309 THR A C 1
ATOM 2348 O O . THR A 1 310 ? 16.790 31.282 87.368 1.00 20.78 309 THR A O 1
ATOM 2352 N N . ALA A 1 311 ? 14.691 31.571 86.593 1.00 16.86 310 ALA A N 1
ATOM 2353 C CA . ALA A 1 311 ? 14.005 31.007 87.770 1.00 20.07 310 ALA A CA 1
ATOM 2354 C C . ALA A 1 311 ? 13.166 29.777 87.372 1.00 22.27 310 ALA A C 1
ATOM 2355 O O . ALA A 1 311 ? 12.545 29.744 86.293 1.00 19.67 310 ALA A O 1
ATOM 2357 N N . THR A 1 312 ? 13.150 28.766 88.238 1.00 21.96 311 THR A N 1
ATOM 2358 C CA . THR A 1 312 ? 12.171 27.704 88.120 1.00 22.40 311 THR A CA 1
ATOM 2359 C C . THR A 1 312 ? 11.140 27.903 89.231 1.00 24.03 311 THR A C 1
ATOM 2360 O O . THR A 1 312 ? 11.479 28.213 90.384 1.00 22.93 311 THR A O 1
ATOM 2364 N N . VAL A 1 313 ? 9.870 27.773 88.861 1.00 23.86 312 VAL A N 1
ATOM 2365 C CA . VAL A 1 313 ? 8.775 27.991 89.791 1.00 21.25 312 VAL A CA 1
ATOM 2366 C C . VAL A 1 313 ? 7.915 26.730 89.693 1.00 21.22 312 VAL A C 1
ATOM 2367 O O . VAL A 1 313 ? 7.334 26.457 88.657 1.00 19.97 312 VAL A O 1
ATOM 2371 N N . THR A 1 314 ? 7.932 25.932 90.750 1.00 20.76 313 THR A N 1
ATOM 2372 C CA . THR A 1 314 ? 7.278 24.642 90.760 1.00 25.79 313 THR A CA 1
ATOM 2373 C C . THR A 1 314 ? 6.053 24.774 91.629 1.00 24.05 313 THR A C 1
ATOM 2374 O O . THR A 1 314 ? 6.144 25.282 92.728 1.00 23.94 313 THR A O 1
ATOM 2386 N N . ILE A 1 316 ? 2.873 22.620 93.309 1.00 29.28 315 ILE A N 1
ATOM 2387 C CA . ILE A 1 316 ? 2.375 21.317 93.714 1.00 30.31 315 ILE A CA 1
ATOM 2388 C C . ILE A 1 316 ? 0.883 21.486 93.959 1.00 31.57 315 ILE A C 1
ATOM 2389 O O . ILE A 1 316 ? 0.475 22.290 94.770 1.00 28.88 315 ILE A O 1
ATOM 2394 N N . PHE A 1 317 ? 0.082 20.713 93.239 1.00 37.19 316 PHE A N 1
ATOM 2395 C CA . PHE A 1 317 ? -1.368 20.688 93.407 1.00 40.25 316 PHE A CA 1
ATOM 2396 C C . PHE A 1 317 ? -1.815 19.329 93.862 1.00 45.52 316 PHE A C 1
ATOM 2397 O O . PHE A 1 317 ? -1.223 18.320 93.463 1.00 49.18 316 PHE A O 1
ATOM 2405 N N . ASP A 1 318 ? -2.900 19.274 94.630 1.00 50.04 317 ASP A N 1
ATOM 2406 C CA . ASP A 1 318 ? -3.563 17.996 94.870 1.00 51.73 317 ASP A CA 1
ATOM 2407 C C . ASP A 1 318 ? -3.911 17.373 93.510 1.00 52.20 317 ASP A C 1
ATOM 2408 O O . ASP A 1 318 ? -4.212 18.089 92.550 1.00 51.06 317 ASP A O 1
ATOM 2413 N N . GLN A 1 319 ? -3.809 16.047 93.423 1.00 53.61 318 GLN A N 1
ATOM 2414 C CA . GLN A 1 319 ? -3.980 15.341 92.158 1.00 55.55 318 GLN A CA 1
ATOM 2415 C C . GLN A 1 319 ? -5.235 15.836 91.461 1.00 56.76 318 GLN A C 1
ATOM 2416 O O . GLN A 1 319 ? -6.267 16.005 92.101 1.00 58.79 318 GLN A O 1
ATOM 2422 N N . GLN A 1 320 ? -5.141 16.067 90.156 1.00 58.35 319 GLN A N 1
ATOM 2423 C CA . GLN A 1 320 ? -6.172 16.784 89.407 1.00 59.15 319 GLN A CA 1
ATOM 2424 C C . GLN A 1 320 ? -6.978 15.848 88.555 1.00 60.50 319 GLN A C 1
ATOM 2425 O O . GLN A 1 320 ? -6.394 14.985 87.890 1.00 60.75 319 GLN A O 1
ATOM 2431 N N . GLN A 1 321 ? -8.304 16.052 88.558 1.00 60.81 320 GLN A N 1
ATOM 2432 C CA . GLN A 1 321 ? -9.247 15.299 87.703 1.00 61.03 320 GLN A CA 1
ATOM 2433 C C . GLN A 1 321 ? -9.186 15.726 86.222 1.00 61.16 320 GLN A C 1
ATOM 2434 O O . GLN A 1 321 ? -9.331 14.890 85.339 1.00 62.08 320 GLN A O 1
ATOM 2436 N N . SER A 1 322 ? -8.979 17.016 85.952 1.00 61.81 321 SER A N 1
ATOM 2437 C CA . SER A 1 322 ? -8.692 17.504 84.594 1.00 61.20 321 SER A CA 1
ATOM 2438 C C . SER A 1 322 ? -7.234 18.004 84.532 1.00 61.10 321 SER A C 1
ATOM 2439 O O . SER A 1 322 ? -6.935 19.093 85.043 1.00 60.52 321 SER A O 1
ATOM 2440 N N . LEU A 1 323 ? -6.343 17.202 83.925 1.00 58.71 322 LEU A N 1
ATOM 2441 C CA . LEU A 1 323 ? -4.927 17.559 83.774 1.00 58.11 322 LEU A CA 1
ATOM 2442 C C . LEU A 1 323 ? -4.790 18.977 83.200 1.00 58.80 322 LEU A C 1
ATOM 2443 O O . LEU A 1 323 ? -5.345 19.263 82.133 1.00 60.16 322 LEU A O 1
ATOM 2448 N N . PRO A 1 324 ? -4.063 19.872 83.908 1.00 58.36 323 PRO A N 1
ATOM 2449 C CA . PRO A 1 324 ? -3.842 21.257 83.426 1.00 57.03 323 PRO A CA 1
ATOM 2450 C C . PRO A 1 324 ? -3.118 21.369 82.070 1.00 55.42 323 PRO A C 1
ATOM 2451 O O . PRO A 1 324 ? -3.359 22.320 81.319 1.00 56.69 323 PRO A O 1
ATOM 2455 N N . ILE A 1 325 ? -2.237 20.420 81.772 1.00 50.05 324 ILE A N 1
ATOM 2456 C CA . ILE A 1 325 ? -1.665 20.283 80.443 1.00 48.47 324 ILE A CA 1
ATOM 2457 C C . ILE A 1 325 ? -1.837 18.796 80.028 1.00 49.89 324 ILE A C 1
ATOM 2458 O O . ILE A 1 325 ? -1.527 17.894 80.817 1.00 47.60 324 ILE A O 1
ATOM 2463 N N . GLU A 1 326 ? -2.333 18.538 78.810 1.00 50.98 325 GLU A N 1
ATOM 2464 C CA . GLU A 1 326 ? -2.610 17.150 78.350 1.00 51.94 325 GLU A CA 1
ATOM 2465 C C . GLU A 1 326 ? -1.382 16.510 77.668 1.00 48.01 325 GLU A C 1
ATOM 2466 O O . GLU A 1 326 ? -1.434 16.111 76.490 1.00 47.41 325 GLU A O 1
ATOM 2472 N N . GLY A 1 327 ? -0.290 16.397 78.428 1.00 44.12 326 GLY A N 1
ATOM 2473 C CA . GLY A 1 327 ? 0.985 15.893 77.908 1.00 40.27 326 GLY A CA 1
ATOM 2474 C C . GLY A 1 327 ? 2.128 16.203 78.867 1.00 39.26 326 GLY A C 1
ATOM 2475 O O . GLY A 1 327 ? 1.879 16.529 80.035 1.00 40.23 326 GLY A O 1
ATOM 2476 N N . THR A 1 328 ? 3.379 16.134 78.399 1.00 36.20 327 THR A N 1
ATOM 2477 C CA . THR A 1 328 ? 4.520 16.328 79.315 1.00 34.42 327 THR A CA 1
ATOM 2478 C C . THR A 1 328 ? 4.832 17.803 79.558 1.00 34.38 327 THR A C 1
ATOM 2479 O O . THR A 1 328 ? 5.323 18.128 80.634 1.00 35.92 327 THR A O 1
ATOM 2483 N N . GLY A 1 329 ? 4.589 18.669 78.560 1.00 30.36 328 GLY A N 1
ATOM 2484 C CA . GLY A 1 329 ? 4.684 20.111 78.755 1.00 27.76 328 GLY A CA 1
ATOM 2485 C C . GLY A 1 329 ? 4.685 20.923 77.476 1.00 25.80 328 GLY A C 1
ATOM 2486 O O . GLY A 1 329 ? 4.340 20.424 76.406 1.00 26.11 328 GLY A O 1
ATOM 2487 N N . PHE A 1 330 ? 5.059 22.193 77.593 1.00 25.39 329 PHE A N 1
ATOM 2488 C CA . PHE A 1 330 ? 5.075 23.099 76.443 1.00 26.25 329 PHE A CA 1
ATOM 2489 C C . PHE A 1 330 ? 6.226 24.108 76.505 1.00 25.05 329 PHE A C 1
ATOM 2490 O O . PHE A 1 330 ? 6.687 24.445 77.601 1.00 27.27 329 PHE A O 1
ATOM 2498 N N . VAL A 1 331 ? 6.673 24.559 75.326 1.00 23.19 330 VAL A N 1
ATOM 2499 C CA . VAL A 1 331 ? 7.604 25.690 75.170 1.00 25.09 330 VAL A CA 1
ATOM 2500 C C . VAL A 1 331 ? 6.826 26.915 74.627 1.00 24.78 330 VAL A C 1
ATOM 2501 O O . VAL A 1 331 ? 5.814 26.750 73.931 1.00 23.98 330 VAL A O 1
ATOM 2505 N N . VAL A 1 332 ? 7.247 28.130 74.992 1.00 22.39 331 VAL A N 1
ATOM 2506 C CA . VAL A 1 332 ? 6.530 29.347 74.619 1.00 20.97 331 VAL A CA 1
ATOM 2507 C C . VAL A 1 332 ? 7.288 30.174 73.574 1.00 21.67 331 VAL A C 1
ATOM 2508 O O . VAL A 1 332 ? 8.488 30.473 73.710 1.00 17.89 331 VAL A O 1
ATOM 2512 N N . ASN A 1 333 ? 6.568 30.585 72.536 1.00 22.03 332 ASN A N 1
ATOM 2513 C CA . ASN A 1 333 ? 7.132 31.519 71.573 1.00 22.54 332 ASN A CA 1
ATOM 2514 C C . ASN A 1 333 ? 7.383 32.855 72.298 1.00 22.86 332 ASN A C 1
ATOM 2515 O O . ASN A 1 333 ? 6.518 33.355 73.021 1.00 22.35 332 ASN A O 1
ATOM 2520 N N . ARG A 1 334 ? 8.588 33.378 72.130 1.00 22.77 333 ARG A N 1
ATOM 2521 C CA . ARG A 1 334 ? 9.036 34.596 72.815 1.00 20.93 333 ARG A CA 1
ATOM 2522 C C . ARG A 1 334 ? 8.169 35.820 72.462 1.00 22.32 333 ARG A C 1
ATOM 2523 O O . ARG A 1 334 ? 8.118 36.801 73.232 1.00 19.07 333 ARG A O 1
ATOM 2531 N N . ARG A 1 335 ? 7.495 35.772 71.308 1.00 22.51 334 ARG A N 1
ATOM 2532 C CA . ARG A 1 335 ? 6.582 36.841 70.910 1.00 25.91 334 ARG A CA 1
ATOM 2533 C C . ARG A 1 335 ? 5.264 36.880 71.682 1.00 28.11 334 ARG A C 1
ATOM 2534 O O . ARG A 1 335 ? 4.573 37.889 71.616 1.00 27.46 334 ARG A O 1
ATOM 2542 N N . ALA A 1 336 ? 4.916 35.816 72.409 1.00 25.95 335 ALA A N 1
ATOM 2543 C CA . ALA A 1 336 ? 3.559 35.689 72.980 1.00 24.85 335 ALA A CA 1
ATOM 2544 C C . ALA A 1 336 ? 3.486 36.450 74.292 1.00 22.84 335 ALA A C 1
ATOM 2545 O O . ALA A 1 336 ? 4.505 36.640 74.919 1.00 24.60 335 ALA A O 1
ATOM 2547 N N . PRO A 1 337 ? 2.280 36.845 74.746 1.00 25.11 336 PRO A N 1
ATOM 2548 C CA . PRO A 1 337 ? 2.210 37.677 75.970 1.00 26.59 336 PRO A CA 1
ATOM 2549 C C . PRO A 1 337 ? 2.265 36.897 77.295 1.00 27.58 336 PRO A C 1
ATOM 2550 O O . PRO A 1 337 ? 1.258 36.809 78.008 1.00 28.17 336 PRO A O 1
ATOM 2554 N N . TYR A 1 338 ? 3.438 36.328 77.612 1.00 25.88 337 TYR A N 1
ATOM 2555 C CA . TYR A 1 338 ? 3.625 35.503 78.809 1.00 25.57 337 TYR A CA 1
ATOM 2556 C C . TYR A 1 338 ? 4.982 35.760 79.422 1.00 25.13 337 TYR A C 1
ATOM 2557 O O . TYR A 1 338 ? 5.916 36.099 78.730 1.00 26.66 337 TYR A O 1
ATOM 2566 N N . SER A 1 339 ? 5.065 35.600 80.729 1.00 26.74 338 SER A N 1
ATOM 2567 C CA . SER A 1 339 ? 6.321 35.620 81.442 1.00 26.62 338 SER A CA 1
ATOM 2568 C C . SER A 1 339 ? 7.053 34.288 81.361 1.00 27.52 338 SER A C 1
ATOM 2569 O O . SER A 1 339 ? 8.276 34.277 81.290 1.00 30.55 338 SER A O 1
ATOM 2572 N N . ILE A 1 340 ? 6.337 33.164 81.346 1.00 25.84 339 ILE A N 1
ATOM 2573 C CA . ILE A 1 340 ? 6.999 31.868 81.292 1.00 26.33 339 ILE A CA 1
ATOM 2574 C C . ILE A 1 340 ? 7.509 31.476 79.895 1.00 27.20 339 ILE A C 1
ATOM 2575 O O . ILE A 1 340 ? 6.838 31.702 78.888 1.00 26.45 339 ILE A O 1
ATOM 2580 N N . THR A 1 341 ? 8.703 30.883 79.843 1.00 23.41 340 THR A N 1
ATOM 2581 C CA . THR A 1 341 ? 9.282 30.428 78.584 1.00 21.28 340 THR A CA 1
ATOM 2582 C C . THR A 1 341 ? 8.986 28.953 78.306 1.00 23.08 340 THR A C 1
ATOM 2583 O O . THR A 1 341 ? 9.104 28.495 77.159 1.00 25.07 340 THR A O 1
ATOM 2587 N N . ALA A 1 342 ? 8.632 28.205 79.351 1.00 22.52 341 ALA A N 1
ATOM 2588 C CA . ALA A 1 342 ? 8.302 26.777 79.236 1.00 23.17 341 ALA A CA 1
ATOM 2589 C C . ALA A 1 342 ? 7.648 26.343 80.522 1.00 22.76 341 ALA A C 1
ATOM 2590 O O . ALA A 1 342 ? 7.761 27.033 81.530 1.00 25.42 341 ALA A O 1
ATOM 2592 N N . CYS A 1 343 ? 6.921 25.237 80.475 1.00 22.53 342 CYS A N 1
ATOM 2593 C CA . CYS A 1 343 ? 6.347 24.607 81.665 1.00 23.34 342 CYS A CA 1
ATOM 2594 C C . CYS A 1 343 ? 6.304 23.102 81.473 1.00 27.98 342 CYS A C 1
ATOM 2595 O O . CYS A 1 343 ? 6.029 22.627 80.367 1.00 28.32 342 CYS A O 1
ATOM 2598 N N . THR A 1 344 ? 6.581 22.362 82.544 1.00 28.57 343 THR A N 1
ATOM 2599 C CA . THR A 1 344 ? 6.564 20.903 82.481 1.00 30.18 343 THR A CA 1
ATOM 2600 C C . THR A 1 344 ? 5.599 20.355 83.518 1.00 27.72 343 THR A C 1
ATOM 2601 O O . THR A 1 344 ? 5.521 20.883 84.635 1.00 23.93 343 THR A O 1
ATOM 2605 N N . ALA A 1 345 ? 4.861 19.318 83.113 1.00 26.61 344 ALA A N 1
ATOM 2606 C CA . ALA A 1 345 ? 4.048 18.532 84.013 1.00 27.05 344 ALA A CA 1
ATOM 2607 C C . ALA A 1 345 ? 4.977 17.466 84.554 1.00 26.26 344 ALA A C 1
ATOM 2608 O O . ALA A 1 345 ? 5.066 16.372 84.002 1.00 23.16 344 ALA A O 1
ATOM 2610 N N . ILE A 1 346 ? 5.707 17.836 85.604 1.00 25.73 345 ILE A N 1
ATOM 2611 C CA . ILE A 1 346 ? 6.717 16.995 86.227 1.00 26.88 345 ILE A CA 1
ATOM 2612 C C . ILE A 1 346 ? 6.202 15.582 86.510 1.00 28.18 345 ILE A C 1
ATOM 2613 O O . ILE A 1 346 ? 6.897 14.584 86.273 1.00 24.15 345 ILE A O 1
ATOM 2618 N N . ASP A 1 347 ? 4.986 15.494 87.051 1.00 27.73 346 ASP A N 1
ATOM 2619 C CA . ASP A 1 347 ? 4.436 14.174 87.404 1.00 31.07 346 ASP A CA 1
ATOM 2620 C C . ASP A 1 347 ? 4.115 13.320 86.169 1.00 31.45 346 ASP A C 1
ATOM 2621 O O . ASP A 1 347 ? 4.029 12.111 86.265 1.00 32.13 346 ASP A O 1
ATOM 2626 N N . GLN A 1 348 ? 3.916 13.945 85.014 1.00 31.76 347 GLN A N 1
ATOM 2627 C CA . GLN A 1 348 ? 3.797 13.210 83.746 1.00 33.38 347 GLN A CA 1
ATOM 2628 C C . GLN A 1 348 ? 5.153 12.794 83.151 1.00 30.89 347 GLN A C 1
ATOM 2629 O O . GLN A 1 348 ? 5.254 11.767 82.494 1.00 31.52 347 GLN A O 1
ATOM 2635 N N . LYS A 1 349 ? 6.180 13.608 83.339 1.00 30.80 348 LYS A N 1
ATOM 2636 C CA . LYS A 1 349 ? 7.470 13.362 82.673 1.00 29.27 348 LYS A CA 1
ATOM 2637 C C . LYS A 1 349 ? 8.272 12.355 83.504 1.00 27.42 348 LYS A C 1
ATOM 2638 O O . LYS A 1 349 ? 8.933 11.506 82.941 1.00 28.64 348 LYS A O 1
ATOM 2644 N N . TRP A 1 350 ? 8.181 12.452 84.826 1.00 26.34 349 TRP A N 1
ATOM 2645 C CA . TRP A 1 350 ? 8.916 11.578 85.760 1.00 31.24 349 TRP A CA 1
ATOM 2646 C C . TRP A 1 350 ? 7.995 10.805 86.719 1.00 31.89 349 TRP A C 1
ATOM 2647 O O . TRP A 1 350 ? 7.391 11.389 87.618 1.00 35.72 349 TRP A O 1
ATOM 2658 N N . ASN A 1 351 ? 7.936 9.485 86.541 1.00 33.02 350 ASN A N 1
ATOM 2659 C CA . ASN A 1 351 ? 7.155 8.627 87.420 1.00 33.11 350 ASN A CA 1
ATOM 2660 C C . ASN A 1 351 ? 7.543 8.790 88.882 1.00 32.55 350 ASN A C 1
ATOM 2661 O O . ASN A 1 351 ? 6.687 8.788 89.726 1.00 36.25 350 ASN A O 1
ATOM 2666 N N . HIS A 1 352 ? 8.821 8.985 89.182 1.00 31.42 351 HIS A N 1
ATOM 2667 C CA . HIS A 1 352 ? 9.306 9.012 90.577 1.00 30.28 351 HIS A CA 1
ATOM 2668 C C . HIS A 1 352 ? 9.106 10.303 91.378 1.00 30.95 351 HIS A C 1
ATOM 2669 O O . HIS A 1 352 ? 9.218 10.308 92.610 1.00 33.98 351 HIS A O 1
ATOM 2676 N N . SER A 1 353 ? 8.836 11.412 90.704 1.00 30.54 352 SER A N 1
ATOM 2677 C CA . SER A 1 353 ? 8.944 12.726 91.345 1.00 31.19 352 SER A CA 1
ATOM 2678 C C . SER A 1 353 ? 7.801 13.139 92.289 1.00 32.51 352 SER A C 1
ATOM 2679 O O . SER A 1 353 ? 8.020 13.870 93.269 1.00 29.71 352 SER A O 1
ATOM 2682 N N . ALA A 1 354 ? 6.582 12.700 91.991 1.00 33.43 353 ALA A N 1
ATOM 2683 C CA . ALA A 1 354 ? 5.401 13.242 92.665 1.00 36.02 353 ALA A CA 1
ATOM 2684 C C . ALA A 1 354 ? 4.191 12.323 92.398 1.00 41.11 353 ALA A C 1
ATOM 2685 O O . ALA A 1 354 ? 3.214 12.699 91.730 1.00 41.15 353 ALA A O 1
ATOM 2687 N N . PRO A 1 355 ? 4.257 11.097 92.934 1.00 44.28 354 PRO A N 1
ATOM 2688 C CA . PRO A 1 355 ? 3.347 10.010 92.578 1.00 46.31 354 PRO A CA 1
ATOM 2689 C C . PRO A 1 355 ? 1.842 10.337 92.653 1.00 46.39 354 PRO A C 1
ATOM 2690 O O . PRO A 1 355 ? 1.081 9.943 91.749 1.00 48.57 354 PRO A O 1
ATOM 2694 N N . ASP A 1 356 ? 1.415 11.037 93.706 1.00 43.67 355 ASP A N 1
ATOM 2695 C CA . ASP A 1 356 ? -0.018 11.290 93.911 1.00 43.26 355 ASP A CA 1
ATOM 2696 C C . ASP A 1 356 ? -0.379 12.751 93.822 1.00 42.20 355 ASP A C 1
ATOM 2697 O O . ASP A 1 356 ? -1.199 13.247 94.599 1.00 42.15 355 ASP A O 1
ATOM 2702 N N . HIS A 1 357 ? 0.238 13.448 92.876 1.00 39.70 356 HIS A N 1
ATOM 2703 C CA . HIS A 1 357 ? 0.011 14.873 92.729 1.00 36.66 356 HIS A CA 1
ATOM 2704 C C . HIS A 1 357 ? 0.207 15.332 91.308 1.00 34.61 356 HIS A C 1
ATOM 2705 O O . HIS A 1 357 ? 0.789 14.630 90.488 1.00 35.32 356 HIS A O 1
ATOM 2712 N N . THR A 1 358 ? -0.290 16.540 91.045 1.00 33.55 357 THR A N 1
ATOM 2713 C CA . THR A 1 358 ? -0.083 17.223 89.804 1.00 32.09 357 THR A CA 1
ATOM 2714 C C . THR A 1 358 ? 0.943 18.284 90.140 1.00 32.67 357 THR A C 1
ATOM 2715 O O . THR A 1 358 ? 0.715 19.135 91.017 1.00 31.83 357 THR A O 1
ATOM 2719 N N . VAL A 1 359 ? 2.087 18.227 89.455 1.00 30.60 358 VAL A N 1
ATOM 2720 C CA . VAL A 1 359 ? 3.152 19.192 89.699 1.00 28.72 358 VAL A CA 1
ATOM 2721 C C . VAL A 1 359 ? 3.578 19.847 88.406 1.00 26.30 358 VAL A C 1
ATOM 2722 O O . VAL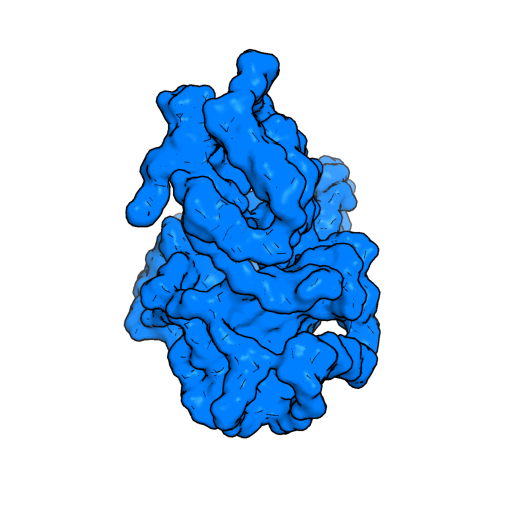 A 1 359 ? 3.955 19.150 87.448 1.00 22.96 358 VAL A O 1
ATOM 2726 N N . LEU A 1 360 ? 3.519 21.182 88.398 1.00 25.04 359 LEU A N 1
ATOM 2727 C CA . LEU A 1 360 ? 3.918 21.981 87.245 1.00 24.29 359 LEU A CA 1
ATOM 2728 C C . LEU A 1 360 ? 5.238 22.710 87.578 1.00 24.46 359 LEU A C 1
ATOM 2729 O O . LEU A 1 360 ? 5.396 23.270 88.657 1.00 27.08 359 LEU A O 1
ATOM 2734 N N . ARG A 1 361 ? 6.203 22.666 86.668 1.00 22.14 360 ARG A N 1
ATOM 2735 C CA . ARG A 1 361 ? 7.464 23.441 86.825 1.00 22.91 360 ARG A CA 1
ATOM 2736 C C . ARG A 1 361 ? 7.584 24.415 85.652 1.00 21.99 360 ARG A C 1
ATOM 2737 O O . ARG A 1 361 ? 7.741 23.986 84.518 1.00 23.84 360 ARG A O 1
ATOM 2745 N N . ALA A 1 362 ? 7.425 25.705 85.933 1.00 21.97 361 ALA A N 1
ATOM 2746 C CA . ALA A 1 362 ? 7.578 26.755 84.929 1.00 22.88 361 ALA A CA 1
ATOM 2747 C C . ALA A 1 362 ? 8.996 27.344 84.992 1.00 23.49 361 ALA A C 1
ATOM 2748 O O . ALA A 1 362 ? 9.609 27.412 86.044 1.00 23.46 361 ALA A O 1
ATOM 2750 N N . PHE A 1 363 ? 9.522 27.716 83.829 1.00 25.15 362 PHE A N 1
ATOM 2751 C CA . PHE A 1 363 ? 10.792 28.424 83.718 1.00 22.76 362 PHE A CA 1
ATOM 2752 C C . PHE A 1 363 ? 10.523 29.874 83.319 1.00 23.66 362 PHE A C 1
ATOM 2753 O O . PHE A 1 363 ? 9.592 30.157 82.532 1.00 22.06 362 PHE A O 1
ATOM 2761 N N . VAL A 1 364 ? 11.328 30.784 83.864 1.00 19.78 363 VAL A N 1
ATOM 2762 C CA . VAL A 1 364 ? 11.249 32.231 83.564 1.00 20.79 363 VAL A CA 1
ATOM 2763 C C . VAL A 1 364 ? 12.668 32.742 83.323 1.00 21.92 363 VAL A C 1
ATOM 2764 O O . VAL A 1 364 ? 13.576 32.418 84.096 1.00 23.71 363 VAL A O 1
ATOM 2768 N N . GLY A 1 365 ? 12.859 33.532 82.263 1.00 20.87 364 GLY A N 1
ATOM 2769 C CA . GLY A 1 365 ? 14.141 34.124 81.956 1.00 22.53 364 GLY A CA 1
ATOM 2770 C C . GLY A 1 365 ? 14.601 33.815 80.544 1.00 23.09 364 GLY A C 1
ATOM 2771 O O . GLY A 1 365 ? 14.612 32.660 80.143 1.00 20.71 364 GLY A O 1
ATOM 2772 N N . ARG A 1 366 ? 14.943 34.864 79.791 1.00 21.08 365 ARG A N 1
ATOM 2773 C CA . ARG A 1 366 ? 15.544 34.756 78.438 1.00 21.72 365 ARG A CA 1
ATOM 2774 C C . ARG A 1 366 ? 16.708 35.715 78.312 1.00 19.83 365 ARG A C 1
ATOM 2775 O O . ARG A 1 366 ? 16.799 36.673 79.090 1.00 19.54 365 ARG A O 1
ATOM 2783 N N . PRO A 1 367 ? 17.564 35.517 77.303 1.00 20.27 366 PRO A N 1
ATOM 2784 C CA . PRO A 1 367 ? 18.651 36.477 77.141 1.00 24.04 366 PRO A CA 1
ATOM 2785 C C . PRO A 1 367 ? 18.097 37.869 76.746 1.00 25.20 366 PRO A C 1
ATOM 2786 O O . PRO A 1 367 ? 17.250 38.004 75.824 1.00 22.13 366 PRO A O 1
ATOM 2790 N N . GLY A 1 368 ? 18.518 38.872 77.502 1.00 21.58 367 GLY A N 1
ATOM 2791 C CA . GLY A 1 368 ? 18.072 40.218 77.281 1.00 22.97 367 GLY A CA 1
ATOM 2792 C C . GLY A 1 368 ? 16.709 40.488 77.877 1.00 25.05 367 GLY A C 1
ATOM 2793 O O . GLY A 1 368 ? 16.224 41.612 77.786 1.00 26.88 367 GLY A O 1
ATOM 2794 N N . ASN A 1 369 ? 16.104 39.500 78.541 1.00 22.38 368 ASN A N 1
ATOM 2795 C CA . ASN A 1 369 ? 14.755 39.658 79.096 1.00 21.67 368 ASN A CA 1
ATOM 2796 C C . ASN A 1 369 ? 14.573 38.689 80.251 1.00 22.86 368 ASN A C 1
ATOM 2797 O O . ASN A 1 369 ? 14.050 37.595 80.075 1.00 22.32 368 ASN A O 1
ATOM 2802 N N . ASP A 1 370 ? 15.084 39.056 81.423 1.00 24.21 369 ASP A N 1
ATOM 2803 C CA . ASP A 1 370 ? 15.048 38.155 82.575 1.00 24.05 369 ASP A CA 1
ATOM 2804 C C . ASP A 1 370 ? 14.837 38.915 83.888 1.00 25.47 369 ASP A C 1
ATOM 2805 O O . ASP A 1 370 ? 15.178 38.409 84.974 1.00 22.27 369 ASP A O 1
ATOM 2810 N N . HIS A 1 371 ? 14.265 40.118 83.788 1.00 26.05 370 HIS A N 1
ATOM 2811 C CA . HIS A 1 371 ? 14.127 40.972 84.971 1.00 26.30 370 HIS A CA 1
ATOM 2812 C C . HIS A 1 371 ? 13.271 40.320 86.050 1.00 22.93 370 HIS A C 1
ATOM 2813 O O . HIS A 1 371 ? 13.525 40.528 87.220 1.00 22.62 370 HIS A O 1
ATOM 2820 N N . LEU A 1 372 ? 12.234 39.573 85.661 1.00 23.92 371 LEU A N 1
ATOM 2821 C CA . LEU A 1 372 ? 11.405 38.852 86.651 1.00 26.54 371 LEU A CA 1
ATOM 2822 C C . LEU A 1 372 ? 12.217 38.012 87.620 1.00 25.87 371 LEU A C 1
ATOM 2823 O O . LEU A 1 372 ? 11.775 37.834 88.756 1.00 24.95 371 LEU A O 1
ATOM 2828 N N . VAL A 1 373 ? 13.377 37.512 87.182 1.00 23.19 372 VAL A N 1
ATOM 2829 C CA . VAL A 1 373 ? 14.202 36.622 88.022 1.00 27.18 372 VAL A CA 1
ATOM 2830 C C . VAL A 1 373 ? 14.779 37.372 89.255 1.00 30.53 372 VAL A C 1
ATOM 2831 O O . VAL A 1 373 ? 14.959 36.783 90.333 1.00 31.97 372 VAL A O 1
ATOM 2835 N N . HIS A 1 374 ? 15.008 38.674 89.097 1.00 29.18 373 HIS A N 1
ATOM 2836 C CA . HIS A 1 374 ? 15.490 39.536 90.171 1.00 31.87 373 HIS A CA 1
ATOM 2837 C C . HIS A 1 374 ? 14.373 40.118 91.036 1.00 32.68 373 HIS A C 1
ATOM 2838 O O . HIS A 1 374 ? 14.662 40.777 92.011 1.00 34.78 373 HIS A O 1
ATOM 2845 N N . GLU A 1 375 ? 13.111 39.890 90.693 1.00 32.76 374 GLU A N 1
ATOM 2846 C CA . GLU A 1 375 ? 12.008 40.396 91.501 1.00 34.67 374 GLU A CA 1
ATOM 2847 C C . GLU A 1 375 ? 11.723 39.462 92.664 1.00 35.03 374 GLU A C 1
ATOM 2848 O O . GLU A 1 375 ? 12.225 38.344 92.726 1.00 34.10 374 GLU A O 1
ATOM 2854 N N . SER A 1 376 ? 10.905 39.940 93.588 1.00 33.47 375 SER A N 1
ATOM 2855 C CA . SER A 1 376 ? 10.488 39.153 94.756 1.00 33.37 375 SER A CA 1
ATOM 2856 C C . SER A 1 376 ? 9.747 37.878 94.383 1.00 30.90 375 SER A C 1
ATOM 2857 O O . SER A 1 376 ? 9.114 37.824 93.326 1.00 28.87 375 SER A O 1
ATOM 2860 N N . ASP A 1 377 ? 9.765 36.910 95.297 1.00 29.87 376 ASP A N 1
ATOM 2861 C CA . ASP A 1 377 ? 8.960 35.688 95.198 1.00 32.98 376 ASP A CA 1
ATOM 2862 C C . ASP A 1 377 ? 7.468 35.899 94.891 1.00 34.77 376 ASP A C 1
ATOM 2863 O O . ASP A 1 377 ? 6.879 35.106 94.166 1.00 33.44 376 ASP A O 1
ATOM 2868 N N . GLU A 1 378 ? 6.856 36.931 95.467 1.00 35.64 377 GLU A N 1
ATOM 2869 C CA . GLU A 1 378 ? 5.422 37.163 95.279 1.00 37.58 377 GLU A CA 1
ATOM 2870 C C . GLU A 1 378 ? 5.143 37.675 93.873 1.00 35.07 377 GLU A C 1
ATOM 2871 O O . GLU A 1 378 ? 4.168 37.259 93.264 1.00 35.25 377 GLU A O 1
ATOM 2877 N N . VAL A 1 379 ? 5.997 38.566 93.362 1.00 32.31 378 VAL A N 1
ATOM 2878 C CA . VAL A 1 379 ? 5.853 39.060 91.986 1.00 33.44 378 VAL A CA 1
ATOM 2879 C C . VAL A 1 379 ? 6.123 37.963 90.924 1.00 33.21 378 VAL A C 1
ATOM 2880 O O . VAL A 1 379 ? 5.408 37.850 89.932 1.00 35.84 378 VAL A O 1
ATOM 2884 N N . LEU A 1 380 ? 7.153 37.158 91.149 1.00 35.45 379 LEU A N 1
ATOM 2885 C CA . LEU A 1 380 ? 7.486 36.018 90.277 1.00 33.65 379 LEU A CA 1
ATOM 2886 C C . LEU A 1 380 ? 6.362 34.968 90.294 1.00 32.54 379 LEU A C 1
ATOM 2887 O O . LEU A 1 380 ? 5.898 34.498 89.270 1.00 29.52 379 LEU A O 1
ATOM 2892 N N . GLN A 1 381 ? 5.908 34.627 91.481 1.00 32.76 380 GLN A N 1
ATOM 2893 C CA . GLN A 1 381 ? 4.836 33.672 91.622 1.00 35.71 380 GLN A CA 1
ATOM 2894 C C . GLN A 1 381 ? 3.542 34.141 90.954 1.00 34.23 380 GLN A C 1
ATOM 2895 O O . GLN A 1 381 ? 2.883 33.375 90.248 1.00 32.45 380 GLN A O 1
ATOM 2901 N N . GLN A 1 382 ? 3.201 35.407 91.168 1.00 33.20 381 GLN A N 1
ATOM 2902 C CA . GLN A 1 382 ? 1.973 35.961 90.615 1.00 35.42 381 GLN A CA 1
ATOM 2903 C C . GLN A 1 382 ? 2.009 35.954 89.070 1.00 32.50 381 GLN A C 1
ATOM 2904 O O . GLN A 1 382 ? 1.044 35.552 88.431 1.00 33.98 381 GLN A O 1
ATOM 2910 N N . ALA A 1 383 ? 3.140 36.344 88.480 1.00 31.31 382 ALA A N 1
ATOM 2911 C CA . ALA A 1 383 ? 3.299 36.312 87.032 1.00 29.68 382 ALA A CA 1
ATOM 2912 C C . ALA A 1 383 ? 3.135 34.885 86.489 1.00 29.89 382 ALA A C 1
ATOM 2913 O O . ALA A 1 383 ? 2.416 34.667 85.517 1.00 27.66 382 ALA A O 1
ATOM 2915 N N . VAL A 1 384 ? 3.805 33.925 87.120 1.00 29.18 383 VAL A N 1
ATOM 2916 C CA . VAL A 1 384 ? 3.705 32.522 86.693 1.00 27.65 383 VAL A CA 1
ATOM 2917 C C . VAL A 1 384 ? 2.245 32.035 86.818 1.00 29.78 383 VAL A C 1
ATOM 2918 O O . VAL A 1 384 ? 1.720 31.367 85.911 1.00 30.52 383 VAL A O 1
ATOM 2922 N N . LEU A 1 385 ? 1.595 32.371 87.928 1.00 31.35 384 LEU A N 1
ATOM 2923 C CA . LEU A 1 385 ? 0.203 31.937 88.151 1.00 34.12 384 LEU A CA 1
ATOM 2924 C C . LEU A 1 385 ? -0.751 32.510 87.120 1.00 35.07 384 LEU A C 1
ATOM 2925 O O . LEU A 1 385 ? -1.563 31.772 86.552 1.00 36.77 384 LEU A O 1
ATOM 2930 N N . GLN A 1 386 ? -0.652 33.810 86.871 1.00 35.73 385 GLN A N 1
ATOM 2931 C CA . GLN A 1 386 ? -1.476 34.431 85.844 1.00 38.41 385 GLN A CA 1
ATOM 2932 C C . GLN A 1 386 ? -1.306 33.754 84.481 1.00 35.79 385 GLN A C 1
ATOM 2933 O O . GLN A 1 386 ? -2.274 33.574 83.737 1.00 35.11 385 GLN A O 1
ATOM 2939 N N . ASP A 1 387 ? -0.064 33.451 84.120 1.00 32.55 386 ASP A N 1
ATOM 2940 C CA . ASP A 1 387 ? 0.189 32.830 82.827 1.00 31.08 386 ASP A CA 1
ATOM 2941 C C . ASP A 1 387 ? -0.547 31.521 82.797 1.00 30.21 386 ASP A C 1
ATOM 2942 O O . ASP A 1 387 ? -1.314 31.270 81.881 1.00 32.03 386 ASP A O 1
ATOM 2947 N N . LEU A 1 388 ? -0.343 30.691 83.808 1.00 30.62 387 LEU A N 1
ATOM 2948 C CA . LEU A 1 388 ? -0.901 29.349 83.776 1.00 34.77 387 LEU A CA 1
ATOM 2949 C C . LEU A 1 388 ? -2.439 29.368 83.812 1.00 38.23 387 LEU A C 1
ATOM 2950 O O . LEU A 1 388 ? -3.103 28.621 83.087 1.00 38.94 387 LEU A O 1
ATOM 2955 N N . GLU A 1 389 ? -3.007 30.237 84.629 1.00 38.16 388 GLU A N 1
ATOM 2956 C CA . GLU A 1 389 ? -4.455 30.315 84.709 1.00 40.99 388 GLU A CA 1
ATOM 2957 C C . GLU A 1 389 ? -5.040 30.694 83.349 1.00 40.94 388 GLU A C 1
ATOM 2958 O O . GLU A 1 389 ? -6.116 30.258 82.981 1.00 40.80 388 GLU A O 1
ATOM 2964 N N . LYS A 1 390 ? -4.330 31.522 82.603 1.00 41.35 389 LYS A N 1
ATOM 2965 C CA . LYS A 1 390 ? -4.798 31.896 81.292 1.00 42.00 389 LYS A CA 1
ATOM 2966 C C . LYS A 1 390 ? -4.626 30.714 80.346 1.00 42.64 389 LYS A C 1
ATOM 2967 O O . LYS A 1 390 ? -5.529 30.395 79.578 1.00 42.20 389 LYS A O 1
ATOM 2973 N N . ILE A 1 391 ? -3.460 30.082 80.390 1.00 42.66 390 ILE A N 1
ATOM 2974 C CA . ILE A 1 391 ? -3.153 28.950 79.509 1.00 41.89 390 ILE A CA 1
ATOM 2975 C C . ILE A 1 391 ? -4.111 27.793 79.799 1.00 43.33 390 ILE A C 1
ATOM 2976 O O . ILE A 1 391 ? -4.713 27.240 78.879 1.00 43.79 390 ILE A O 1
ATOM 2981 N N . CYS A 1 392 ? -4.317 27.473 81.069 1.00 43.87 391 CYS A N 1
ATOM 2982 C CA . CYS A 1 392 ? -5.107 26.291 81.434 1.00 46.83 391 CYS A CA 1
ATOM 2983 C C . CYS A 1 392 ? -6.621 26.458 81.394 1.00 49.38 391 CYS A C 1
ATOM 2984 O O . CYS A 1 392 ? -7.356 25.474 81.548 1.00 49.53 391 CYS A O 1
ATOM 2987 N N . GLY A 1 393 ? -7.087 27.690 81.213 1.00 51.80 392 GLY A N 1
ATOM 2988 C CA . GLY A 1 393 ? -8.518 27.978 81.198 1.00 54.48 392 GLY A CA 1
ATOM 2989 C C . GLY A 1 393 ? -9.130 28.355 82.543 1.00 56.50 392 GLY A C 1
ATOM 2990 O O . GLY A 1 393 ? -10.130 29.060 82.583 1.00 57.67 392 GLY A O 1
ATOM 2991 N N . ARG A 1 394 ? -8.521 27.933 83.647 1.00 57.80 393 ARG A N 1
ATOM 2992 C CA . ARG A 1 394 ? -9.124 28.122 84.967 1.00 58.38 393 ARG A CA 1
ATOM 2993 C C . ARG A 1 394 ? -8.215 28.703 86.053 1.00 57.45 393 ARG A C 1
ATOM 2994 O O . ARG A 1 394 ? -6.994 28.757 85.922 1.00 57.41 393 ARG A O 1
ATOM 3002 N N . THR A 1 395 ? -8.861 29.108 87.142 1.00 56.18 394 THR A N 1
ATOM 3003 C CA . THR A 1 395 ? -8.218 29.350 88.426 1.00 54.24 394 THR A CA 1
ATOM 3004 C C . THR A 1 395 ? -7.453 28.102 88.896 1.00 52.23 394 THR A C 1
ATOM 3005 O O . THR A 1 395 ? -7.972 26.975 88.832 1.00 48.27 394 THR A O 1
ATOM 3009 N N . LEU A 1 396 ? -6.223 28.321 89.363 1.00 50.19 395 LEU A N 1
ATOM 3010 C CA . LEU A 1 396 ? -5.365 27.252 89.888 1.00 47.81 395 LEU A CA 1
ATOM 3011 C C . LEU A 1 396 ? -4.950 27.620 91.312 1.00 47.03 395 LEU A C 1
ATOM 3012 O O . LEU A 1 396 ? -4.523 28.746 91.551 1.00 49.45 395 LEU A O 1
ATOM 3017 N N . GLU A 1 397 ? -5.073 26.686 92.248 1.00 46.22 396 GLU A N 1
ATOM 3018 C CA . GLU A 1 397 ? -4.795 26.964 93.662 1.00 46.54 396 GLU A CA 1
ATOM 3019 C C . GLU A 1 397 ? -3.695 26.021 94.137 1.00 46.97 396 GLU A C 1
ATOM 3020 O O . GLU A 1 397 ? -3.988 24.958 94.680 1.00 48.44 396 GLU A O 1
ATOM 3022 N N . PRO A 1 398 ? -2.417 26.397 93.932 1.00 46.13 397 PRO A N 1
ATOM 3023 C CA . PRO A 1 398 ? -1.334 25.462 94.293 1.00 43.94 397 PRO A CA 1
ATOM 3024 C C . PRO A 1 398 ? -1.236 25.236 95.796 1.00 41.43 397 PRO A C 1
ATOM 3025 O O . PRO A 1 398 ? -1.404 26.162 96.574 1.00 38.04 397 PRO A O 1
ATOM 3029 N N . LYS A 1 399 ? -1.002 23.988 96.181 1.00 40.97 398 LYS A N 1
ATOM 3030 C CA . LYS A 1 399 ? -0.836 23.614 97.571 1.00 40.02 398 LYS A CA 1
ATOM 3031 C C . LYS A 1 399 ? 0.521 24.092 98.087 1.00 38.49 398 LYS A C 1
ATOM 3032 O O . LYS A 1 399 ? 0.694 24.400 99.260 1.00 37.24 398 LYS A O 1
ATOM 3038 N N . GLN A 1 400 ? 1.501 24.164 97.204 1.00 35.80 399 GLN A N 1
ATOM 3039 C CA . GLN A 1 400 ? 2.837 24.585 97.616 1.00 34.11 399 GLN A CA 1
ATOM 3040 C C . GLN A 1 400 ? 3.577 25.089 96.384 1.00 32.22 399 GLN A C 1
ATOM 3041 O O . GLN A 1 400 ? 3.338 24.573 95.287 1.00 31.32 399 GLN A O 1
ATOM 3047 N N . VAL A 1 401 ? 4.444 26.089 96.574 1.00 29.22 400 VAL A N 1
ATOM 3048 C CA . VAL A 1 401 ? 5.258 26.630 95.504 1.00 29.43 400 VAL A CA 1
ATOM 3049 C C . VAL A 1 401 ? 6.731 26.586 95.912 1.00 27.04 400 VAL A C 1
ATOM 3050 O O . VAL A 1 401 ? 7.062 26.908 97.023 1.00 28.82 400 VAL A O 1
ATOM 3054 N N . ILE A 1 402 ? 7.603 26.134 95.007 1.00 26.99 401 ILE A N 1
ATOM 3055 C CA . ILE A 1 402 ? 9.050 26.050 95.255 1.00 25.62 401 ILE A CA 1
ATOM 3056 C C . ILE A 1 402 ? 9.709 26.881 94.163 1.00 26.97 401 ILE A C 1
ATOM 3057 O O . ILE A 1 402 ? 9.589 26.570 92.953 1.00 23.49 401 ILE A O 1
ATOM 3062 N N . ILE A 1 403 ? 10.372 27.961 94.586 1.00 27.70 402 ILE A N 1
ATOM 3063 C CA . ILE A 1 403 ? 11.031 28.911 93.702 1.00 26.84 402 ILE A CA 1
ATOM 3064 C C . ILE A 1 403 ? 12.559 28.761 93.805 1.00 25.59 402 ILE A C 1
ATOM 3065 O O . ILE A 1 403 ? 13.100 28.725 94.892 1.00 25.34 402 ILE A O 1
ATOM 3070 N N . SER A 1 404 ? 13.236 28.640 92.678 1.00 22.46 403 SER A N 1
ATOM 3071 C CA . SER A 1 404 ? 14.695 28.560 92.654 1.00 24.72 403 SER A CA 1
ATOM 3072 C C . SER A 1 404 ? 15.209 29.510 91.597 1.00 23.21 403 SER A C 1
ATOM 3073 O O . SER A 1 404 ? 14.525 29.774 90.614 1.00 25.42 403 SER A O 1
ATOM 3076 N N . ARG A 1 405 ? 16.394 30.058 91.823 1.00 23.93 404 ARG A N 1
ATOM 3077 C CA . ARG A 1 405 ? 16.939 31.123 90.969 1.00 26.15 404 ARG A CA 1
ATOM 3078 C C . ARG A 1 405 ? 18.362 30.753 90.610 1.00 26.18 404 ARG A C 1
ATOM 3079 O O . ARG A 1 405 ? 19.174 30.510 91.492 1.00 23.60 404 ARG A O 1
ATOM 3087 N N . LEU A 1 406 ? 18.643 30.714 89.316 1.00 24.03 405 LEU A N 1
ATOM 3088 C CA . LEU A 1 406 ? 19.949 30.366 88.797 1.00 23.90 405 LEU A CA 1
ATOM 3089 C C . LEU A 1 406 ? 20.517 31.600 88.113 1.00 24.79 405 LEU A C 1
ATOM 3090 O O . LEU A 1 406 ? 20.290 31.819 86.896 1.00 21.51 405 LEU A O 1
ATOM 3103 N N . ASP A 1 408 ? 22.831 34.271 86.330 1.00 20.17 407 ASP A N 1
ATOM 3104 C CA . ASP A 1 408 ? 23.878 34.219 85.293 1.00 21.93 407 ASP A CA 1
ATOM 3105 C C . ASP A 1 408 ? 24.261 32.788 84.922 1.00 24.93 407 ASP A C 1
ATOM 3106 O O . ASP A 1 408 ? 25.443 32.492 84.741 1.00 29.10 407 ASP A O 1
ATOM 3111 N N . GLY A 1 409 ? 23.257 31.934 84.774 1.00 24.71 408 GLY A N 1
ATOM 3112 C CA . GLY A 1 409 ? 23.463 30.476 84.695 1.00 29.63 408 GLY A CA 1
ATOM 3113 C C . GLY A 1 409 ? 23.740 29.950 83.300 1.00 29.57 408 GLY A C 1
ATOM 3114 O O . GLY A 1 409 ? 24.392 28.918 83.146 1.00 33.53 408 GLY A O 1
ATOM 3115 N N . LEU A 1 410 ? 23.227 30.636 82.283 1.00 24.10 409 LEU A N 1
ATOM 3116 C CA . LEU A 1 410 ? 23.339 30.151 80.935 1.00 22.20 409 LEU A CA 1
ATOM 3117 C C . LEU A 1 410 ? 24.181 31.046 80.043 1.00 22.13 409 LEU A C 1
ATOM 3118 O O . LEU A 1 410 ? 23.776 32.132 79.691 1.00 22.58 409 LEU A O 1
ATOM 3123 N N . PRO A 1 411 ? 25.355 30.575 79.648 1.00 22.12 410 PRO A N 1
ATOM 3124 C CA . PRO A 1 411 ? 26.126 31.317 78.638 1.00 22.43 410 PRO A CA 1
ATOM 3125 C C . PRO A 1 411 ? 25.618 31.115 77.237 1.00 22.92 410 PRO A C 1
ATOM 3126 O O . PRO A 1 411 ? 25.158 30.030 76.901 1.00 21.10 410 PRO A O 1
ATOM 3130 N N . ALA A 1 412 ? 25.770 32.161 76.433 1.00 22.30 411 ALA A N 1
ATOM 3131 C CA . ALA A 1 412 ? 25.397 32.182 75.046 1.00 20.99 411 ALA A CA 1
ATOM 3132 C C . ALA A 1 412 ? 26.641 31.893 74.221 1.00 21.33 411 ALA A C 1
ATOM 3133 O O . ALA A 1 412 ? 27.488 32.812 73.968 1.00 20.48 411 ALA A O 1
ATOM 3135 N N . TYR A 1 413 ? 26.780 30.618 73.839 1.00 17.17 412 TYR A N 1
ATOM 3136 C CA . TYR A 1 413 ? 27.817 30.176 72.918 1.00 19.00 412 TYR A CA 1
ATOM 3137 C C . TYR A 1 413 ? 27.447 30.571 71.494 1.00 19.40 412 TYR A C 1
ATOM 3138 O O . TYR A 1 413 ? 26.370 30.249 71.047 1.00 22.76 412 TYR A O 1
ATOM 3147 N N . THR A 1 414 ? 28.372 31.159 70.754 1.00 18.86 413 THR A N 1
ATOM 3148 C CA . THR A 1 414 ? 28.100 31.584 69.384 1.00 22.36 413 THR A CA 1
ATOM 3149 C C . THR A 1 414 ? 29.172 31.009 68.503 1.00 23.48 413 THR A C 1
ATOM 3150 O O . THR A 1 414 ? 30.074 30.367 69.013 1.00 26.52 413 THR A O 1
ATOM 3154 N N . VAL A 1 415 ? 29.086 31.245 67.192 1.00 23.76 414 VAL A N 1
ATOM 3155 C CA . VAL A 1 415 ? 30.075 30.755 66.236 1.00 22.50 414 VAL A CA 1
ATOM 3156 C C . VAL A 1 415 ? 31.467 31.176 66.677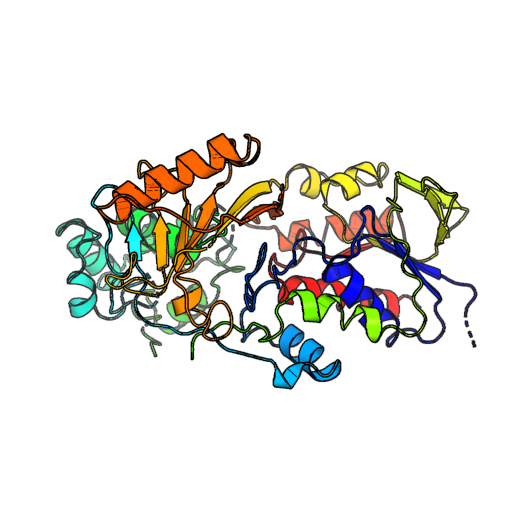 1.00 21.00 414 VAL A C 1
ATOM 3157 O O . VAL A 1 415 ? 31.659 32.331 67.031 1.00 19.31 414 VAL A O 1
ATOM 3161 N N . GLY A 1 416 ? 32.399 30.212 66.636 1.00 21.85 415 GLY A N 1
ATOM 3162 C CA . GLY A 1 416 ? 33.824 30.338 67.054 1.00 22.25 415 GLY A CA 1
ATOM 3163 C C . GLY A 1 416 ? 34.152 30.147 68.555 1.00 22.71 415 GLY A C 1
ATOM 3164 O O . GLY A 1 416 ? 35.295 30.364 68.988 1.00 20.01 415 GLY A O 1
ATOM 3165 N N . HIS A 1 417 ? 33.152 29.770 69.355 1.00 20.91 416 HIS A N 1
ATOM 3166 C CA . HIS A 1 417 ? 33.338 29.625 70.803 1.00 19.85 416 HIS A CA 1
ATOM 3167 C C . HIS A 1 417 ? 34.481 28.685 71.148 1.00 20.53 416 HIS A C 1
ATOM 3168 O O . HIS A 1 417 ? 35.331 29.046 71.924 1.00 21.84 416 HIS A O 1
ATOM 3175 N N . ALA A 1 418 ? 34.486 27.482 70.587 1.00 19.42 417 ALA A N 1
ATOM 3176 C CA . ALA A 1 418 ? 35.453 26.472 70.961 1.00 20.94 417 ALA A CA 1
ATOM 3177 C C . ALA A 1 418 ? 36.887 26.975 70.700 1.00 21.43 417 ALA A C 1
ATOM 3178 O O . ALA A 1 418 ? 37.740 26.853 71.557 1.00 24.35 417 ALA A O 1
ATOM 3180 N N . ASP A 1 419 ? 37.111 27.639 69.575 1.00 21.93 418 ASP A N 1
ATOM 3181 C CA . ASP A 1 419 ? 38.416 28.264 69.277 1.00 23.57 418 ASP A CA 1
ATOM 3182 C C . ASP A 1 419 ? 38.742 29.413 70.195 1.00 23.94 418 ASP A C 1
ATOM 3183 O O . ASP A 1 419 ? 39.888 29.556 70.598 1.00 23.53 418 ASP A O 1
ATOM 3188 N N . ARG A 1 420 ? 37.747 30.202 70.559 1.00 23.17 419 ARG A N 1
ATOM 3189 C CA . ARG A 1 420 ? 37.981 31.246 71.551 1.00 24.19 419 ARG A CA 1
ATOM 3190 C C . ARG A 1 420 ? 38.395 30.669 72.936 1.00 26.95 419 ARG A C 1
ATOM 3191 O O . ARG A 1 420 ? 39.296 31.187 73.607 1.00 26.28 419 ARG A O 1
ATOM 3199 N N . ILE A 1 421 ? 37.748 29.593 73.350 1.00 25.17 420 ILE A N 1
ATOM 3200 C CA . ILE A 1 421 ? 38.077 28.983 74.630 1.00 23.96 420 ILE A CA 1
ATOM 3201 C C . ILE A 1 421 ? 39.510 28.388 74.588 1.00 24.70 420 ILE A C 1
ATOM 3202 O O . ILE A 1 421 ? 40.218 28.483 75.577 1.00 24.10 420 ILE A O 1
ATOM 3207 N N . GLN A 1 422 ? 39.938 27.769 73.480 1.00 25.41 421 GLN A N 1
ATOM 3208 C CA A GLN A 1 422 ? 41.338 27.300 73.318 0.50 25.05 421 GLN A CA 1
ATOM 3209 C CA B GLN A 1 422 ? 41.329 27.290 73.408 0.50 24.57 421 GLN A CA 1
ATOM 3210 C C . GLN A 1 422 ? 42.304 28.473 73.528 1.00 25.62 421 GLN A C 1
ATOM 3211 O O . GLN A 1 422 ? 43.324 28.371 74.232 1.00 27.57 421 GLN A O 1
ATOM 3222 N N . ARG A 1 423 ? 41.995 29.603 72.899 1.00 23.32 422 ARG A N 1
ATOM 3223 C CA . ARG A 1 423 ? 42.846 30.758 73.062 1.00 25.90 422 ARG A CA 1
ATOM 3224 C C . ARG A 1 423 ? 42.837 31.264 74.520 1.00 23.61 422 ARG A C 1
ATOM 3225 O O . ARG A 1 423 ? 43.882 31.585 75.033 1.00 19.20 422 ARG A O 1
ATOM 3233 N N . VAL A 1 424 ? 41.679 31.317 75.191 1.00 21.27 423 VAL A N 1
ATOM 3234 C CA . VAL A 1 424 ? 41.613 31.674 76.626 1.00 21.14 423 VAL A CA 1
ATOM 3235 C C . VAL A 1 424 ? 42.568 30.758 77.459 1.00 22.79 423 VAL A C 1
ATOM 3236 O O . VAL A 1 424 ? 43.423 31.249 78.208 1.00 23.69 423 VAL A O 1
ATOM 3240 N N . ARG A 1 425 ? 42.487 29.447 77.242 1.00 22.52 424 ARG A N 1
ATOM 3241 C CA . ARG A 1 425 ? 43.296 28.473 77.982 1.00 23.00 424 ARG A CA 1
ATOM 3242 C C . ARG A 1 425 ? 44.802 28.625 77.765 1.00 24.71 424 ARG A C 1
ATOM 3243 O O . ARG A 1 425 ? 45.574 28.500 78.731 1.00 23.63 424 ARG A O 1
ATOM 3251 N N . GLU A 1 426 ? 45.206 28.967 76.532 1.00 24.37 425 GLU A N 1
ATOM 3252 C CA . GLU A 1 426 ? 46.616 29.222 76.198 1.00 22.98 425 GLU A CA 1
ATOM 3253 C C . GLU A 1 426 ? 47.125 30.481 76.864 1.00 25.62 425 GLU A C 1
ATOM 3254 O O . GLU A 1 426 ? 48.265 30.538 77.333 1.00 24.77 425 GLU A O 1
ATOM 3260 N N . GLU A 1 427 ? 46.286 31.510 76.894 1.00 23.57 426 GLU A N 1
ATOM 3261 C CA . GLU A 1 427 ? 46.642 32.712 77.580 1.00 23.13 426 GLU A CA 1
ATOM 3262 C C . GLU A 1 427 ? 46.791 32.449 79.069 1.00 23.12 426 GLU A C 1
ATOM 3263 O O . GLU A 1 427 ? 47.723 32.935 79.690 1.00 22.57 426 GLU A O 1
ATOM 3269 N N . VAL A 1 428 ? 45.835 31.756 79.676 1.00 26.50 427 VAL A N 1
ATOM 3270 C CA . VAL A 1 428 ? 45.968 31.434 81.108 1.00 24.97 427 VAL A CA 1
ATOM 3271 C C . VAL A 1 428 ? 47.222 30.587 81.364 1.00 26.77 427 VAL A C 1
ATOM 3272 O O . VAL A 1 428 ? 47.963 30.821 82.300 1.00 26.63 427 VAL A O 1
ATOM 3276 N N . LEU A 1 429 ? 47.492 29.608 80.529 1.00 29.14 428 LEU A N 1
ATOM 3277 C CA . LEU A 1 429 ? 48.657 28.791 80.790 1.00 32.75 428 LEU A CA 1
ATOM 3278 C C . LEU A 1 429 ? 49.973 29.591 80.631 1.00 31.81 428 LEU A C 1
ATOM 3279 O O . LEU A 1 429 ? 50.904 29.399 81.409 1.00 29.34 428 LEU A O 1
ATOM 3284 N N . ALA A 1 430 ? 49.998 30.550 79.708 1.00 29.90 429 ALA A N 1
ATOM 3285 C CA . ALA A 1 430 ? 51.176 31.353 79.479 1.00 30.68 429 ALA A CA 1
ATOM 3286 C C . ALA A 1 430 ? 51.374 32.403 80.605 1.00 30.35 429 ALA A C 1
ATOM 3287 O O . ALA A 1 430 ? 52.490 32.652 81.023 1.00 30.36 429 ALA A O 1
ATOM 3289 N N . GLN A 1 431 ? 50.299 32.990 81.113 1.00 24.78 430 GLN A N 1
ATOM 3290 C CA . GLN A 1 431 ? 50.407 33.955 82.193 1.00 25.48 430 GLN A CA 1
ATOM 3291 C C . GLN A 1 431 ? 50.396 33.328 83.571 1.00 27.26 430 GLN A C 1
ATOM 3292 O O . GLN A 1 431 ? 50.975 33.896 84.500 1.00 25.81 430 GLN A O 1
ATOM 3298 N N . TYR A 1 432 ? 49.711 32.182 83.715 1.00 25.30 431 TYR A N 1
ATOM 3299 C CA . TYR A 1 432 ? 49.657 31.460 84.990 1.00 24.37 431 TYR A CA 1
ATOM 3300 C C . TYR A 1 432 ? 49.855 29.952 84.805 1.00 23.50 431 TYR A C 1
ATOM 3301 O O . TYR A 1 432 ? 48.911 29.166 84.898 1.00 23.77 431 TYR A O 1
ATOM 3310 N N . PRO A 1 433 ? 51.096 29.541 84.567 1.00 24.35 432 PRO A N 1
ATOM 3311 C CA . PRO A 1 433 ? 51.353 28.136 84.360 1.00 26.50 432 PRO A CA 1
ATOM 3312 C C . PRO A 1 433 ? 50.828 27.366 85.555 1.00 25.82 432 PRO A C 1
ATOM 3313 O O . PRO A 1 433 ? 50.963 27.838 86.683 1.00 26.47 432 PRO A O 1
ATOM 3317 N N . GLY A 1 434 ? 50.191 26.227 85.283 1.00 26.30 433 GLY A N 1
ATOM 3318 C CA . GLY A 1 434 ? 49.525 25.420 86.311 1.00 26.47 433 GLY A CA 1
ATOM 3319 C C . GLY A 1 434 ? 48.069 25.781 86.647 1.00 26.05 433 GLY A C 1
ATOM 3320 O O . GLY A 1 434 ? 47.462 25.181 87.546 1.00 21.82 433 GLY A O 1
ATOM 3321 N N . ILE A 1 435 ? 47.491 26.745 85.942 1.00 25.00 434 ILE A N 1
ATOM 3322 C CA . ILE A 1 435 ? 46.102 27.086 86.193 1.00 23.39 434 ILE A CA 1
ATOM 3323 C C . ILE A 1 435 ? 45.271 26.633 85.006 1.00 21.34 434 ILE A C 1
ATOM 3324 O O . ILE A 1 435 ? 45.603 26.921 83.860 1.00 18.16 434 ILE A O 1
ATOM 3329 N N . TYR A 1 436 ? 44.222 25.862 85.305 1.00 20.14 435 TYR A N 1
ATOM 3330 C CA . TYR A 1 436 ? 43.374 25.204 84.304 1.00 18.18 435 TYR A CA 1
ATOM 3331 C C . TYR A 1 436 ? 41.942 25.627 84.597 1.00 20.38 435 TYR A C 1
ATOM 3332 O O . TYR A 1 436 ? 41.610 26.018 85.732 1.00 22.60 435 TYR A O 1
ATOM 3341 N N . LEU A 1 437 ? 41.123 25.620 83.551 1.00 19.31 436 LEU A N 1
ATOM 3342 C CA . LEU A 1 437 ? 39.707 25.997 83.612 1.00 20.06 436 LEU A CA 1
ATOM 3343 C C . LEU A 1 437 ? 38.798 24.854 83.175 1.00 17.73 436 LEU A C 1
ATOM 3344 O O . LEU A 1 437 ? 39.092 24.171 82.194 1.00 19.18 436 LEU A O 1
ATOM 3349 N N . ALA A 1 438 ? 37.653 24.709 83.848 1.00 19.04 437 ALA A N 1
ATOM 3350 C CA . ALA A 1 438 ? 36.640 23.721 83.482 1.00 16.91 437 ALA A CA 1
ATOM 3351 C C . ALA A 1 438 ? 35.271 24.163 83.970 1.00 15.48 437 ALA A C 1
ATOM 3352 O O . ALA A 1 438 ? 35.141 24.956 84.899 1.00 19.56 437 ALA A O 1
ATOM 3354 N N . GLY A 1 439 ? 34.240 23.670 83.308 1.00 15.95 438 GLY A N 1
ATOM 3355 C CA . GLY A 1 439 ? 32.885 24.043 83.607 1.00 14.86 438 GLY A CA 1
ATOM 3356 C C . GLY A 1 439 ? 32.060 24.518 82.434 1.00 16.31 438 GLY A C 1
ATOM 3357 O O . GLY A 1 439 ? 32.461 24.442 81.275 1.00 15.01 438 GLY A O 1
ATOM 3358 N N . LEU A 1 440 ? 30.883 25.032 82.758 1.00 17.32 439 LEU A N 1
ATOM 3359 C CA . LEU A 1 440 ? 29.852 25.240 81.736 1.00 20.86 439 LEU A CA 1
ATOM 3360 C C . LEU A 1 440 ? 30.144 26.362 80.753 1.00 21.52 439 LEU A C 1
ATOM 3361 O O . LEU A 1 440 ? 29.507 26.417 79.694 1.00 23.88 439 LEU A O 1
ATOM 3366 N N . ALA A 1 441 ? 31.102 27.230 81.088 1.00 17.80 440 ALA A N 1
ATOM 3367 C CA . ALA A 1 441 ? 31.480 28.336 80.180 1.00 19.09 440 ALA A CA 1
ATOM 3368 C C . ALA A 1 441 ? 32.229 27.789 78.974 1.00 21.34 440 ALA A C 1
ATOM 3369 O O . ALA A 1 441 ? 32.314 28.450 77.910 1.00 16.07 440 ALA A O 1
ATOM 3371 N N . TYR A 1 442 ? 32.826 26.604 79.163 1.00 20.73 441 TYR A N 1
ATOM 3372 C CA . TYR A 1 442 ? 33.912 26.177 78.261 1.00 20.85 441 TYR A CA 1
ATOM 3373 C C . TYR A 1 442 ? 33.571 25.184 77.171 1.00 18.95 441 TYR A C 1
ATOM 3374 O O . TYR A 1 442 ? 33.714 25.501 75.984 1.00 20.26 441 TYR A O 1
ATOM 3383 N N . ASP A 1 443 ? 33.199 23.974 77.565 1.00 20.97 442 ASP A N 1
ATOM 3384 C CA . ASP A 1 443 ? 33.135 22.838 76.642 1.00 20.74 442 ASP A CA 1
ATOM 3385 C C . ASP A 1 443 ? 31.696 22.241 76.534 1.00 19.88 442 ASP A C 1
ATOM 3386 O O . ASP A 1 443 ? 31.527 21.036 76.395 1.00 20.06 442 ASP A O 1
ATOM 3391 N N . GLY A 1 444 ? 30.676 23.093 76.623 1.00 18.86 443 GLY A N 1
ATOM 3392 C CA . GLY A 1 444 ? 29.288 22.643 76.596 1.00 20.89 443 GLY A CA 1
ATOM 3393 C C . GLY A 1 444 ? 28.645 22.937 77.925 1.00 20.67 443 GLY A C 1
ATOM 3394 O O . GLY A 1 444 ? 29.237 22.734 78.974 1.00 20.85 443 GLY A O 1
ATOM 3395 N N . VAL A 1 445 ? 27.405 23.375 77.864 1.00 18.76 444 VAL A N 1
ATOM 3396 C CA . VAL A 1 445 ? 26.648 23.771 79.021 1.00 20.33 444 VAL A CA 1
ATOM 3397 C C . VAL A 1 445 ? 26.109 22.644 79.905 1.00 19.09 444 VAL A C 1
ATOM 3398 O O . VAL A 1 445 ? 25.936 22.847 81.097 1.00 20.50 444 VAL A O 1
ATOM 3402 N N . GLY A 1 446 ? 25.879 21.459 79.349 1.00 18.74 445 GLY A N 1
ATOM 3403 C CA . GLY A 1 446 ? 25.137 20.388 80.045 1.00 16.57 445 GLY A CA 1
ATOM 3404 C C . GLY A 1 446 ? 25.937 19.596 81.060 1.00 16.23 445 GLY A C 1
ATOM 3405 O O . GLY A 1 446 ? 27.161 19.596 81.026 1.00 15.86 445 GLY A O 1
ATOM 3406 N N . LEU A 1 447 ? 25.249 18.880 81.947 1.00 15.91 446 LEU A N 1
ATOM 3407 C CA . LEU A 1 447 ? 25.911 18.138 83.009 1.00 17.07 446 LEU A CA 1
ATOM 3408 C C . LEU A 1 447 ? 27.025 17.213 82.489 1.00 17.66 446 LEU A C 1
ATOM 3409 O O . LEU A 1 447 ? 28.151 17.219 83.037 1.00 19.01 446 LEU A O 1
ATOM 3414 N N . PRO A 1 448 ? 26.754 16.463 81.396 1.00 19.81 447 PRO A N 1
ATOM 3415 C CA . PRO A 1 448 ? 27.759 15.556 80.833 1.00 18.51 447 PRO A CA 1
ATOM 3416 C C . PRO A 1 448 ? 28.948 16.259 80.220 1.00 19.06 447 PRO A C 1
ATOM 3417 O O . PRO A 1 448 ? 30.068 15.731 80.304 1.00 16.52 447 PRO A O 1
ATOM 3421 N N . ASP A 1 449 ? 28.700 17.439 79.627 1.00 19.42 448 ASP A N 1
ATOM 3422 C CA . ASP A 1 449 ? 29.762 18.271 79.054 1.00 19.23 448 ASP A CA 1
ATOM 3423 C C . ASP A 1 449 ? 30.709 18.781 80.144 1.00 17.28 448 ASP A C 1
ATOM 3424 O O . ASP A 1 449 ? 31.915 18.852 79.966 1.00 16.74 448 ASP A O 1
ATOM 3429 N N . CYS A 1 450 ? 30.134 19.203 81.252 1.00 15.34 449 CYS A N 1
ATOM 3430 C CA . CYS A 1 450 ? 30.891 19.646 82.414 1.00 16.38 449 CYS A CA 1
ATOM 3431 C C . CYS A 1 450 ? 31.698 18.513 83.030 1.00 18.85 449 CYS A C 1
ATOM 3432 O O . CYS A 1 450 ? 32.881 18.684 83.387 1.00 20.78 449 CYS A O 1
ATOM 3435 N N . VAL A 1 451 ? 31.101 17.335 83.119 1.00 18.72 450 VAL A N 1
ATOM 3436 C CA . VAL A 1 451 ? 31.854 16.189 83.607 1.00 16.83 450 VAL A CA 1
ATOM 3437 C C . VAL A 1 451 ? 33.056 15.895 82.699 1.00 17.55 450 VAL A C 1
ATOM 3438 O O . VAL A 1 451 ? 34.172 15.779 83.199 1.00 20.41 450 VAL A O 1
ATOM 3442 N N . ALA A 1 452 ? 32.842 15.845 81.387 1.00 18.32 451 ALA A N 1
ATOM 3443 C CA . ALA A 1 452 ? 33.916 15.714 80.440 1.00 16.16 451 ALA A CA 1
ATOM 3444 C C . ALA A 1 452 ? 34.944 16.831 80.551 1.00 20.02 451 ALA A C 1
ATOM 3445 O O . ALA A 1 452 ? 36.158 16.617 80.312 1.00 19.16 451 ALA A O 1
ATOM 3447 N N . SER A 1 453 ? 34.462 18.051 80.797 1.00 18.57 452 SER A N 1
ATOM 3448 C CA . SER A 1 453 ? 35.344 19.217 80.904 1.00 17.84 452 SER A CA 1
ATOM 3449 C C . SER A 1 453 ? 36.310 18.968 82.068 1.00 18.13 452 SER A C 1
ATOM 3450 O O . SER A 1 453 ? 37.537 19.068 81.893 1.00 17.10 452 SER A O 1
ATOM 3453 N N . ALA A 1 454 ? 35.762 18.599 83.218 1.00 15.79 453 ALA A N 1
ATOM 3454 C CA . ALA A 1 454 ? 36.571 18.198 84.385 1.00 19.40 453 ALA A CA 1
ATOM 3455 C C . ALA A 1 454 ? 37.564 17.058 84.037 1.00 23.43 453 ALA A C 1
ATOM 3456 O O . ALA A 1 454 ? 38.751 17.194 84.284 1.00 20.28 453 ALA A O 1
ATOM 3458 N N . LYS A 1 455 ? 37.082 15.955 83.455 1.00 24.45 454 LYS A N 1
ATOM 3459 C CA . LYS A 1 455 ? 37.952 14.817 83.143 1.00 23.96 454 LYS A CA 1
ATOM 3460 C C . LYS A 1 455 ? 39.091 15.204 82.195 1.00 25.86 454 LYS A C 1
ATOM 3461 O O . LYS A 1 455 ? 40.265 14.879 82.444 1.00 19.83 454 LYS A O 1
ATOM 3467 N N . THR A 1 456 ? 38.771 15.898 81.106 1.00 23.92 455 THR A N 1
ATOM 3468 C CA . THR A 1 456 ? 39.842 16.308 80.199 1.00 24.10 455 THR A CA 1
ATOM 3469 C C . THR A 1 456 ? 40.839 17.273 80.900 1.00 24.09 455 THR A C 1
ATOM 3470 O O . THR A 1 456 ? 42.037 17.194 80.646 1.00 21.88 455 THR A O 1
ATOM 3482 N N . ILE A 1 458 ? 41.609 17.444 84.187 1.00 27.64 457 ILE A N 1
ATOM 3483 C CA . ILE A 1 458 ? 42.415 16.614 85.100 1.00 31.35 457 ILE A CA 1
ATOM 3484 C C . ILE A 1 458 ? 43.477 15.815 84.326 1.00 32.40 457 ILE A C 1
ATOM 3485 O O . ILE A 1 458 ? 44.653 15.832 84.705 1.00 34.42 457 ILE A O 1
ATOM 3490 N N . GLU A 1 459 ? 43.055 15.147 83.251 1.00 32.79 458 GLU A N 1
ATOM 3491 C CA . GLU A 1 459 ? 43.940 14.397 82.361 1.00 36.00 458 GLU A CA 1
ATOM 3492 C C . GLU A 1 459 ? 45.138 15.216 81.866 1.00 35.41 458 GLU A C 1
ATOM 3493 O O . GLU A 1 459 ? 46.252 14.721 81.821 1.00 34.13 458 GLU A O 1
ATOM 3499 N N . SER A 1 460 ? 44.893 16.456 81.456 1.00 34.46 459 SER A N 1
ATOM 3500 C CA . SER A 1 460 ? 45.943 17.274 80.887 1.00 36.03 459 SER A CA 1
ATOM 3501 C C . SER A 1 460 ? 46.920 17.737 81.983 1.00 37.68 459 SER A C 1
ATOM 3502 O O . SER A 1 460 ? 48.076 17.970 81.693 1.00 37.98 459 SER A O 1
ATOM 3505 N N . ILE A 1 461 ? 46.485 17.822 83.242 1.00 42.13 460 ILE A N 1
ATOM 3506 C CA . ILE A 1 461 ? 47.445 18.030 84.337 1.00 45.96 460 ILE A CA 1
ATOM 3507 C C . ILE A 1 461 ? 48.348 16.795 84.443 1.00 51.74 460 ILE A C 1
ATOM 3508 O O . ILE A 1 461 ? 49.544 16.930 84.697 1.00 51.63 460 ILE A O 1
ATOM 3513 N N . GLU A 1 462 ? 47.765 15.606 84.208 1.00 57.98 461 GLU A N 1
ATOM 3514 C CA . GLU A 1 462 ? 48.484 14.312 84.224 1.00 61.45 461 GLU A CA 1
ATOM 3515 C C . GLU A 1 462 ? 49.650 14.221 83.248 1.00 64.44 461 GLU A C 1
ATOM 3516 O O . GLU A 1 462 ? 50.672 13.617 83.577 1.00 67.57 461 GLU A O 1
ATOM 3518 N N . LEU A 1 463 ? 49.504 14.814 82.062 1.00 67.32 462 LEU A N 1
ATOM 3519 C CA . LEU A 1 463 ? 50.624 14.966 81.116 1.00 68.34 462 LEU A CA 1
ATOM 3520 C C . LEU A 1 463 ? 51.712 15.893 81.694 1.00 69.37 462 LEU A C 1
ATOM 3521 O O . LEU A 1 463 ? 52.914 15.650 81.528 1.00 69.66 462 LEU A O 1
ATOM 3526 N N . GLU A 1 464 ? 51.282 16.938 82.396 1.00 69.63 463 GLU A N 1
ATOM 3527 C CA . GLU A 1 464 ? 52.200 17.879 83.029 1.00 69.87 463 GLU A CA 1
ATOM 3528 C C . GLU A 1 464 ? 52.604 17.448 84.436 1.00 68.83 463 GLU A C 1
ATOM 3529 O O . GLU A 1 464 ? 52.698 18.281 8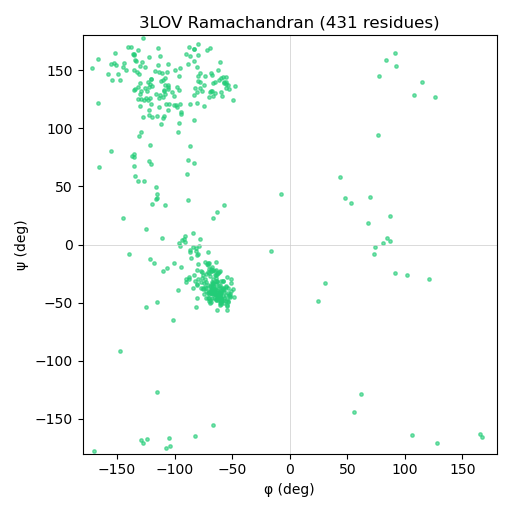5.328 1.00 67.90 463 GLU A O 1
ATOM 3535 N N . GLN A 1 465 ? 52.798 16.143 84.629 1.00 69.47 464 GLN A N 1
ATOM 3536 C CA . GLN A 1 465 ? 53.566 15.619 85.765 1.00 69.26 464 GLN A CA 1
ATOM 3537 C C . GLN A 1 465 ? 53.850 14.122 85.609 1.00 68.85 464 GLN A C 1
ATOM 3538 O O . GLN A 1 465 ? 54.715 13.729 84.820 1.00 67.99 464 GLN A O 1
#

Solvent-accessible surface area: 19981 Å² total

Radius of gyration: 23.4 Å; Cα contacts (8 Å, |Δi|>4): 864; chains: 1; bounding box: 67×40×64 Å

Foldseek 3Di:
DDPAEEEEEAQALLSLLLLLLLCVLCVPYAYAYEHQADDGHAQWDFDCPPLFTHTFGDFWFFVVLCLVVVLCVVLPQNVFKDAWDFDWEWEQAQVFTWTQQPCAVLQHLDLVSRCVTPQDDNVLSVVQVCLQVPPDPPDDQDPAWAQQCVNVCSRRNDSSCQRHVQLPQCPLVFFDSRFTCCQRPVLQSVLCVVQVGSNRVNCDDVPRIIAGLNGNVVVSVSSVVPNDRYHYDHSWHFDEWDDDPQWIWTDTPVGTDIHNAYEYADQLVVVCVRQVQFDQVLSVPWFFKKKKKKKWAQADPDQLDPTQWYAYRPNHPAQFGIKGQCVNTDVNRHPGTTMMITMGMHVVHGVLLVDDPVSVVVRNQVRSCVNSVHHDDGPDMDMDMHSQHTHDGRCQQVSLVVSQVRCCVSPPNYHYAYCSYQHNDSSRSSVRSNVVVVVSVVD

B-factor: mean 29.77, std 10.58, range [9.8, 76.3]

Organism: Exiguobacterium sibiricum (strain DSM 17290 / CCUG 55495 / CIP 109462 / JCM 13490 / 255-15) (NCBI:txid262543)

Secondary structure (DSSP, 8-state):
----EEEEE--BHHHHHHHHHHHHH-TTSEEEEE-SSSSSBTT--EE-STT--EESS---EETTSTHHHHHHHHTT-GGGEEE-----EEEEETTEEEEPPSSB---BS-HHHHTT-SSS-HHHHHHHHHHHHS--TT----SS---HHHHHHHHH-HHHIIIIIHHHHHGGG---TT---TTT-HHHHHHHHHHSSTTT-------SEEEETT-HHHHHHHHHHH-SSPEEESS----EEEEETTEEEEE-TT--EEESEEEE-S-HHHHHHH-TTS--HHHHT--EE--EEE--EE--SS-SSSSSEEEE-TTSS-SEEEEEEHHHH-TTT-TTEE-EEEEE-BTTB-GGGGS-HHHHHHHHHHHHHHHHSS----S---EEE---EE---TTHHHHHHHHHHHHHHHSTTEEE-STTTS-SSHHHHHHHHH--HHHHHT-

CATH classification: 3.50.50.60 (+2 more: 3.90.660.20, 1.10.3110.10)

Nearest PDB structures (foldseek):
  3i6d-assembly2_B  TM=8.830E-01  e=2.029E-49  Bacillus subtilis
  3i6d-assembly1_A  TM=8.834E-01  e=1.019E-48  Bacillus subtilis
  2ivd-assembly2_B  TM=8.557E-01  e=3.315E-39  Myxococcus xanthus
  2ive-assembly2_B  TM=8.583E-01  e=1.564E-38  Myxococcus xanthus
  2ivd-assembly1_A  TM=8.579E-01  e=5.756E-38  Myxococcus xanthus

Sequence (443 aa):
GSSKRLVIVGGGITGLAAAYYAERRAFPDLNITLLEAGERLGGKVATYREDGFTIERGPDSYVVARKHILTDLIEAIGLGEKLVRNNTTSQAFILDTGGLHPIIPKGAVGIPTDLDLFRQTTLLTEEEEKQEVADLLLHPSDSLRIPEQDIPLGEYLRPRLGDALVEKLIEPLLSGIYAGNIDQSTFATYPQQFVANEQKAGSLFEGRLRPTGQFLSLEETGLESLIERRLEEVLERSEEIRLETPLLAISREDGRYRLKTDHGPEYADYVLLTIPHPQVVQLLPDAHLPELEQLTTHSTATVTIFDQQQSLPIEGTGFVVNRRAPYSITACTAIDQKWNHSAPDHTVLRAFVGRPGNDHLVHESDEVLQQAVLQDLEKICGRTLEPKQVIISRLDGLPAYTVGHADRIQQRVREEVLAQYPGIYLAGLAYDGVGLPDCVASAKTIESIELEQ

InterPro domains:
  IPR002937 Amine oxidase [PF01593] (13-454)
  IPR004572 Protoporphyrinogen oxidase [TIGR00562] (4-457)
  IPR036188 FAD/NAD(P)-binding domain superfamily [G3DSA:3.50.50.60] (7-453)
  IPR036188 FAD/NAD(P)-binding domain superfamily [SSF51905] (4-456)
  IPR050464 Zeta Carotene Desaturase and Related Oxidoreductases [PTHR42923] (3-463)